Protein AF-A0A7W4F0K3-F1 (afdb_monomer)

Foldseek 3Di:
DDPVLVVLLLLQLLQLLLLLLLQQFALDPLLCPDQDDLVRGDPFGWAWQFCQSVLSVVQLLVQQLCQVVVAQEAEFEQQQLSVSSVVSSCLLLCVCCVVPVQCHLFPSVSNLSNNQRCDVVRHDSGDDLVFFRYPDRNPPGQCQLVVQLVLQAQALRYEYEGEHELQSCPDPNNVVSLLSLQQHQNQRTGHYAYEYALQQDDQAGGGPSVPDDPVRVCVVSVVSLAREDEQAPPDPPDDSSVSSNVLSVVLVVLSVCQNVDPQQASRHHYYYYYYDWGSPLADQDDPNDGQTNHSCSTIDVQRCLSPDPVSVVSSSVSSCVSVCVVAQDNVPRGDCSSVSRHHPDSCSRNSNNCSSVDPPVHDDDQDFDDLVVLDDDCVDPPPDPDDVLLSVLVRVLVSLVSCVVVSRDDDDDPPCCVVSNSCSNLVRAARRGRHDDDPPHPRYDVD

Secondary structure (DSSP, 8-state):
--HHHHHHHHHHHHHHHHHHHHHHHBSS-TT-SS---GGGB-SS-----TTHHHHHHHHHHHHHHHHHHT--EEEEESSGGGHHHHHHHHHHTTHHHHH-GGG-SSHHHHHHHHHHBTSTTSB-SS--TTSTT-S---SS-S-HHHHHHHHHTT-TT-EEEEEEETTGGGSHHHHHHGGGGGS--TTTS-EEEEEEEE-SB-SSSB-SGGGS-HHHHHHHHHHTTEEEEEEETTSTT--HHHHHHHHHHHHHHHHHHHHH-S--SS--EEEEEEE--TTTTS-SEETTEE-TTSGGGSS-S-TTTTT-HHHHHHHHHHHHHT-GGGTEETTTEE-THHHHHS-SSGGGSGGG-GGGT-STTT--------GGGG----SSTT-----HHHHHHHHHHHHHHHTTTTT------SS-TTTTT-GGGGGT--EE--S---TT--SEE--

Solvent-accessible surface area (backbone atoms only — not comparable to full-atom values): 23805 Å² total; per-residue (Å²): 118,58,77,66,59,55,49,25,52,52,51,44,43,30,49,29,48,44,44,24,52,32,21,35,42,28,55,39,70,85,73,58,87,56,85,80,49,51,81,26,32,35,95,65,70,49,47,34,44,14,53,17,44,60,50,36,52,51,52,50,52,49,34,31,50,26,38,77,67,75,37,51,37,36,55,40,53,17,55,10,46,24,22,46,22,54,50,26,44,33,32,75,65,42,42,42,24,74,80,37,71,72,35,34,74,43,67,63,14,51,48,46,54,18,40,28,35,55,31,94,96,44,43,66,50,41,40,40,86,86,43,76,25,33,84,56,36,22,74,78,60,27,50,40,57,48,53,35,50,61,64,18,55,71,29,54,75,39,32,28,41,25,39,37,30,37,49,32,54,72,30,69,57,28,58,58,33,56,53,50,67,45,51,51,42,67,74,58,14,15,40,63,38,46,30,38,41,35,32,35,44,32,74,85,40,71,20,72,63,48,69,50,51,72,66,56,52,48,50,52,41,39,71,57,44,31,42,63,42,80,32,60,58,75,46,86,99,59,60,47,68,52,46,46,51,51,50,52,53,47,40,54,51,51,51,52,49,59,51,69,44,89,73,71,64,60,67,57,48,48,31,38,40,41,31,42,47,15,16,46,94,51,62,57,59,58,98,88,40,66,19,40,58,30,24,63,14,34,40,64,76,54,77,49,32,54,80,36,72,67,43,33,51,50,51,44,56,51,54,54,73,45,44,54,73,83,46,46,41,92,90,72,29,60,52,70,35,53,63,73,33,38,34,88,51,63,70,50,28,44,42,43,27,58,85,34,69,51,55,81,90,70,51,71,86,81,53,73,72,70,66,74,82,51,59,76,92,65,92,58,83,91,74,68,95,77,52,71,42,46,38,48,10,53,50,50,19,48,33,43,57,66,27,59,90,73,58,77,77,86,86,86,67,92,85,38,46,63,83,58,38,35,51,53,29,53,81,54,46,59,45,54,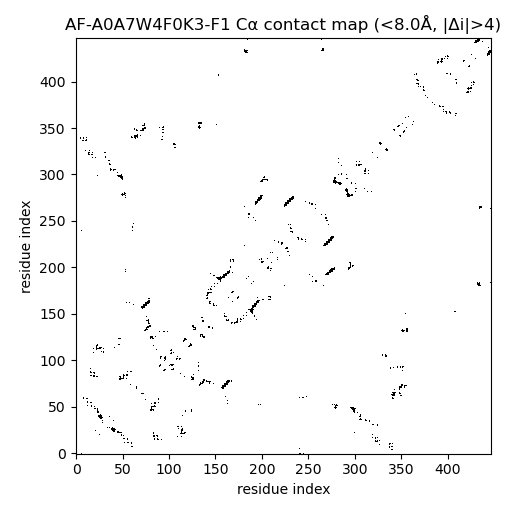36,27,52,94,77,58,96,85,64,72,63,64,31,63,114

Sequence (447 aa):
MNAHEKHSIKQYLRAADYLTVGQIFLGENHLLKKELTFSDIKSRILGHWGSGPGINFAYAHLSYSAKKHDKDMMFVLGPGHGFPALQANLFLEGTLANFDPSMETNLDGIRKLCREFSWPYGFPSHSNPETPGVILEGGELGYALSTSYGAAMDNPDLTVACLIGDGEAETGPTAGAWHLNKLLNPRKDGVVLPILHLNGYKISAPTVFGRMSNYELMTLFSGYGYEPRIVDATKDGVDPHDEMANALEWAHNLVAEIRASTNTEAPRMPMIIMRTLKGWTGPKFVEGNKIEGNCLAHQTVLSEAKSDPEQLKILNQWLKSYKFDELFNEATGFGDFVKDILPEQLEKRLGMSPHARGGATVYRPLVLPDVEQFAEDAEIPGTIGSSSMRRAGAYLTEVFRLNAESKNFRFMSPDETYSNKLDEIFRATSRSWQWPIMEWDKDLSRD

Mean predicted aligned error: 3.78 Å

Structure (mmCIF, N/CA/C/O backbone):
data_AF-A0A7W4F0K3-F1
#
_entry.id   AF-A0A7W4F0K3-F1
#
loop_
_atom_site.group_PDB
_atom_site.id
_atom_site.type_symbol
_atom_site.label_atom_id
_atom_site.label_alt_id
_atom_site.label_comp_id
_atom_site.label_asym_id
_atom_site.label_entity_id
_atom_site.label_seq_id
_atom_site.pdbx_PDB_ins_code
_atom_site.Cartn_x
_atom_site.Cartn_y
_atom_site.Cartn_z
_atom_site.occupancy
_atom_site.B_iso_or_equiv
_atom_site.auth_seq_id
_atom_site.auth_comp_id
_atom_site.auth_asym_id
_atom_site.auth_atom_id
_atom_site.pdbx_PDB_model_num
ATOM 1 N N . MET A 1 1 ? -14.264 16.594 0.107 1.00 89.81 1 MET A N 1
ATOM 2 C CA . MET A 1 1 ? -15.444 15.715 0.280 1.00 89.81 1 MET A CA 1
ATOM 3 C C . MET A 1 1 ? -16.616 16.564 0.747 1.00 89.81 1 MET A C 1
ATOM 5 O O . MET A 1 1 ? -16.396 17.542 1.460 1.00 89.81 1 MET A O 1
ATOM 9 N N . ASN A 1 2 ? -17.844 16.245 0.349 1.00 92.56 2 ASN A N 1
ATOM 10 C CA . ASN A 1 2 ? -19.041 16.891 0.891 1.00 92.56 2 ASN A CA 1
ATOM 11 C C . ASN A 1 2 ? -19.333 16.395 2.329 1.00 92.56 2 ASN A C 1
ATOM 13 O O . ASN A 1 2 ? -18.668 15.498 2.848 1.00 92.56 2 ASN A O 1
ATOM 17 N N . ALA A 1 3 ? -20.305 17.008 3.012 1.00 94.81 3 ALA A N 1
ATOM 18 C CA . ALA A 1 3 ? -20.603 16.685 4.411 1.00 94.81 3 ALA A CA 1
ATOM 19 C C . ALA A 1 3 ? -21.075 15.233 4.621 1.00 94.81 3 ALA A C 1
ATOM 21 O O . ALA A 1 3 ? -20.736 14.630 5.638 1.00 94.81 3 ALA A O 1
ATOM 22 N N . HIS A 1 4 ? -21.820 14.678 3.663 1.00 96.69 4 HIS A N 1
ATOM 23 C CA . HIS A 1 4 ? -22.310 13.304 3.712 1.00 96.69 4 HIS A CA 1
ATOM 24 C C . HIS A 1 4 ? -21.164 12.303 3.527 1.00 96.69 4 HIS A C 1
ATOM 26 O O . HIS A 1 4 ? -20.965 11.459 4.391 1.00 96.69 4 HIS A O 1
ATOM 32 N N . GLU A 1 5 ? -20.319 12.481 2.510 1.00 96.00 5 GLU A N 1
ATOM 33 C CA . GLU A 1 5 ? -19.123 11.651 2.286 1.00 96.00 5 GLU A CA 1
ATOM 34 C C . GLU A 1 5 ? -18.198 11.644 3.513 1.00 96.00 5 GLU A C 1
ATOM 36 O O . GLU A 1 5 ? -17.675 10.602 3.911 1.00 96.00 5 GLU A O 1
ATOM 41 N N . LYS A 1 6 ? -18.019 12.804 4.162 1.00 96.12 6 LYS A N 1
ATOM 42 C CA . LYS A 1 6 ? -17.239 12.908 5.405 1.00 96.12 6 LYS A CA 1
ATOM 43 C C . LYS A 1 6 ? -17.883 12.187 6.581 1.00 96.12 6 LYS A C 1
ATOM 45 O O . LYS A 1 6 ? -17.176 11.728 7.476 1.00 96.12 6 LYS A O 1
ATOM 50 N N . HIS A 1 7 ? -19.206 12.120 6.626 1.00 97.62 7 HIS A N 1
ATOM 51 C CA . HIS A 1 7 ? -19.902 11.330 7.630 1.00 97.62 7 HIS A CA 1
ATOM 52 C C . HIS A 1 7 ? -19.703 9.833 7.367 1.00 97.62 7 HIS A C 1
ATOM 54 O O . HIS A 1 7 ? -19.264 9.112 8.265 1.00 97.62 7 HIS A O 1
ATOM 60 N N . SER A 1 8 ? -19.902 9.401 6.122 1.00 98.44 8 SER A N 1
ATOM 61 C CA . SER A 1 8 ? -19.768 8.005 5.708 1.00 98.44 8 SER A CA 1
ATOM 62 C C . SER A 1 8 ? -18.349 7.470 5.897 1.00 98.44 8 SER A C 1
ATOM 64 O O . SER A 1 8 ? -18.175 6.380 6.436 1.00 98.44 8 SER A O 1
ATOM 66 N N . ILE A 1 9 ? -17.309 8.251 5.580 1.00 98.44 9 ILE A N 1
ATOM 67 C CA . ILE A 1 9 ? -15.925 7.798 5.800 1.00 98.44 9 ILE A CA 1
ATOM 68 C C . ILE A 1 9 ? -15.593 7.646 7.288 1.00 98.44 9 ILE A C 1
ATOM 70 O O . ILE A 1 9 ? -14.865 6.733 7.668 1.00 98.44 9 ILE A O 1
ATOM 74 N N . LYS A 1 10 ? -16.165 8.489 8.159 1.00 98.25 10 LYS A N 1
ATOM 75 C CA . LYS A 1 10 ? -16.009 8.355 9.617 1.00 98.25 10 LYS A CA 1
ATOM 76 C C . LYS A 1 10 ? -16.704 7.098 10.136 1.00 98.25 10 LYS A C 1
ATOM 78 O O . LYS A 1 10 ? -16.166 6.439 11.022 1.00 98.25 10 LYS A O 1
ATOM 83 N N . GLN A 1 11 ? -17.874 6.756 9.596 1.00 98.75 11 GLN A N 1
ATOM 84 C CA . GLN A 1 11 ? -18.566 5.503 9.917 1.00 98.75 11 GLN A CA 1
ATOM 85 C C . GLN A 1 11 ? -17.772 4.285 9.432 1.00 98.75 11 GLN A C 1
ATOM 87 O O . GLN A 1 11 ? -17.555 3.361 10.214 1.00 98.75 11 GLN A O 1
ATOM 92 N N . TYR A 1 12 ? -17.264 4.328 8.197 1.00 98.81 12 TYR A N 1
ATOM 93 C CA . TYR A 1 12 ? -16.424 3.275 7.629 1.00 98.81 12 TYR A CA 1
ATOM 94 C C . TYR A 1 12 ? -15.186 3.014 8.492 1.00 98.81 12 TYR A C 1
ATOM 96 O O . TYR A 1 12 ? -14.924 1.876 8.870 1.00 98.81 12 TYR A O 1
ATOM 104 N N . LEU A 1 13 ? -14.462 4.071 8.872 1.00 98.81 13 LEU A N 1
ATOM 105 C CA . LEU A 1 13 ? -13.259 3.943 9.696 1.00 98.81 13 LEU A CA 1
ATOM 106 C C . LEU A 1 13 ? -13.562 3.385 11.083 1.00 98.81 13 LEU A C 1
ATOM 108 O O . LEU A 1 13 ? -12.873 2.474 11.522 1.00 98.81 13 LEU A O 1
ATOM 112 N N . ARG A 1 14 ? -14.637 3.84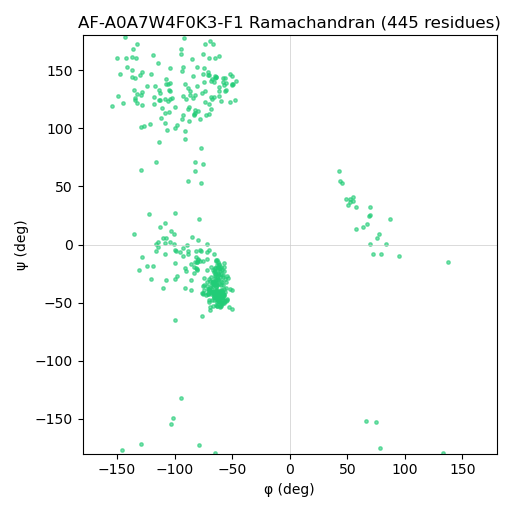1 11.739 1.00 98.75 14 ARG A N 1
ATOM 113 C CA . ARG A 1 14 ? -15.075 3.264 13.021 1.00 98.75 14 ARG A CA 1
ATOM 114 C C . ARG A 1 14 ? -15.412 1.776 12.894 1.00 98.75 14 ARG A C 1
ATOM 116 O O . ARG A 1 14 ? -15.093 1.017 13.803 1.00 98.75 14 ARG A O 1
ATOM 123 N N . ALA A 1 15 ? -16.040 1.358 11.793 1.00 98.88 15 ALA A N 1
ATOM 124 C CA . ALA A 1 15 ? -16.354 -0.048 11.552 1.00 98.88 15 ALA A CA 1
ATOM 125 C C . ALA A 1 15 ? -15.075 -0.871 11.337 1.00 98.88 15 ALA A C 1
ATOM 127 O O . ALA A 1 15 ? -14.897 -1.899 11.988 1.00 98.88 15 ALA A O 1
ATOM 128 N N . ALA A 1 16 ? -14.162 -0.396 10.486 1.00 98.88 16 ALA A N 1
ATOM 129 C CA . ALA A 1 16 ? -12.889 -1.061 10.216 1.00 98.88 16 ALA A CA 1
ATOM 130 C C . ALA A 1 16 ? -12.007 -1.148 11.475 1.00 98.88 16 ALA A C 1
ATOM 132 O O . ALA A 1 16 ? -11.476 -2.217 11.784 1.00 98.88 16 ALA A O 1
ATOM 133 N N . ASP A 1 17 ? -11.902 -0.064 12.247 1.00 98.81 17 ASP A N 1
ATOM 134 C CA . ASP A 1 17 ? -11.153 -0.027 13.505 1.00 98.81 17 ASP A CA 1
ATOM 135 C C . ASP A 1 17 ? -11.768 -0.971 14.542 1.00 98.81 17 ASP A C 1
ATOM 137 O O . ASP A 1 17 ? -11.050 -1.778 15.133 1.00 98.81 17 ASP A O 1
ATOM 141 N N . TYR A 1 18 ? -13.096 -0.964 14.708 1.00 98.81 18 TYR A N 1
ATOM 142 C CA . TYR A 1 18 ? -13.780 -1.901 15.600 1.00 98.81 18 TYR A CA 1
ATOM 143 C C . TYR A 1 18 ? -13.498 -3.359 15.216 1.00 98.81 18 TYR A C 1
ATOM 145 O O . TYR A 1 18 ? -13.124 -4.154 16.076 1.00 98.81 18 TYR A O 1
ATOM 153 N N . LEU A 1 19 ? -13.624 -3.718 13.933 1.00 98.81 19 LEU A N 1
ATOM 154 C CA . LEU A 1 19 ? -13.346 -5.076 13.450 1.00 98.81 19 LEU A CA 1
ATOM 155 C C . LEU A 1 19 ? -11.864 -5.448 13.595 1.00 98.81 19 LEU A C 1
ATOM 157 O O . LEU A 1 19 ? -11.546 -6.606 13.862 1.00 98.81 19 LEU A O 1
ATOM 161 N N . THR A 1 20 ? -10.952 -4.482 13.467 1.00 98.69 20 THR A N 1
ATOM 162 C CA . THR A 1 20 ? -9.514 -4.678 13.718 1.00 98.69 20 THR A CA 1
ATOM 163 C C . THR A 1 20 ? -9.270 -5.059 15.180 1.00 98.69 20 THR A C 1
ATOM 165 O O . THR A 1 20 ? -8.573 -6.032 15.464 1.00 98.69 20 THR A O 1
ATOM 168 N N . VAL A 1 21 ? -9.877 -4.332 16.125 1.00 98.38 21 VAL A N 1
ATOM 169 C CA . VAL A 1 21 ? -9.783 -4.638 17.565 1.00 98.38 21 VAL A CA 1
ATOM 170 C C . VAL A 1 21 ? -10.491 -5.956 17.889 1.00 98.38 21 VAL A C 1
ATOM 172 O O . VAL A 1 21 ? -9.958 -6.776 18.637 1.00 98.38 21 VAL A O 1
ATOM 175 N N . GLY A 1 22 ? -11.656 -6.198 17.286 1.00 98.19 22 GLY A N 1
ATOM 176 C CA . GLY A 1 22 ? -12.431 -7.427 17.435 1.00 98.19 22 GLY A CA 1
ATOM 177 C C . GLY A 1 22 ? -11.616 -8.674 17.100 1.00 98.19 22 GLY A C 1
ATOM 178 O O . GLY A 1 22 ? -11.562 -9.602 17.904 1.00 98.19 22 GLY A O 1
ATOM 179 N N . GLN A 1 23 ? -10.890 -8.648 15.981 1.00 98.31 23 GLN A N 1
ATOM 180 C CA . GLN A 1 23 ? -9.956 -9.705 15.584 1.00 98.31 23 GLN A CA 1
ATOM 181 C C . GLN A 1 23 ? -8.852 -9.965 16.608 1.00 98.31 23 GLN A C 1
ATOM 183 O O . GLN A 1 23 ? -8.492 -11.117 16.842 1.00 98.31 23 GLN A O 1
ATOM 188 N N . ILE A 1 24 ? -8.308 -8.930 17.243 1.00 97.88 24 ILE A N 1
ATOM 189 C CA . ILE A 1 24 ? -7.200 -9.091 18.194 1.00 97.88 24 ILE A CA 1
ATOM 190 C C . ILE A 1 24 ? -7.693 -9.674 19.528 1.00 97.88 24 ILE A C 1
ATOM 192 O O . ILE A 1 24 ? -7.032 -10.539 20.107 1.00 97.88 24 ILE A O 1
ATOM 196 N N . PHE A 1 25 ? -8.848 -9.216 20.023 1.00 98.12 25 PHE A N 1
ATOM 197 C CA . PHE A 1 25 ? -9.264 -9.466 21.407 1.00 98.12 25 PHE A CA 1
ATOM 198 C C . PHE A 1 25 ? -10.448 -10.424 21.572 1.00 98.12 25 PHE A C 1
ATOM 200 O O . PHE A 1 25 ? -10.466 -11.182 22.544 1.00 98.12 25 PHE A O 1
ATOM 207 N N . LEU A 1 26 ? -11.448 -10.391 20.689 1.00 98.00 26 LEU A N 1
ATOM 208 C CA . LEU A 1 26 ? -12.749 -11.015 20.946 1.00 98.00 26 LEU A CA 1
ATOM 209 C C . LEU A 1 26 ? -12.786 -12.470 20.468 1.00 98.00 26 LEU A C 1
ATOM 211 O O . LEU A 1 26 ? -12.504 -12.771 19.311 1.00 98.00 26 LEU A O 1
ATOM 215 N N . GLY A 1 27 ? -13.130 -13.377 21.380 1.00 96.62 27 GLY A N 1
ATOM 216 C CA . GLY A 1 27 ? -13.499 -14.757 21.062 1.00 96.62 27 GLY A CA 1
ATOM 217 C C . GLY A 1 27 ? -15.015 -14.962 20.999 1.00 96.62 27 GLY A C 1
ATOM 218 O O . GLY A 1 27 ? -15.474 -15.844 20.282 1.00 96.62 27 GLY A O 1
ATOM 219 N N . GLU A 1 28 ? -15.776 -14.148 21.738 1.00 96.31 28 GLU A N 1
ATOM 220 C CA . GLU A 1 28 ? -17.243 -14.120 21.761 1.00 96.31 28 GLU A CA 1
ATOM 221 C C . GLU A 1 28 ? -17.745 -12.665 21.895 1.00 96.31 28 GLU A C 1
ATOM 223 O O . GLU A 1 28 ? -16.956 -11.725 21.985 1.00 96.31 28 GLU A O 1
ATOM 228 N N . ASN A 1 29 ? -19.071 -12.458 21.908 1.00 96.88 29 ASN A N 1
ATOM 229 C CA . ASN A 1 29 ? -19.710 -11.136 22.071 1.00 96.88 29 ASN A CA 1
ATOM 230 C C . ASN A 1 29 ? -19.238 -10.081 21.041 1.00 96.88 29 ASN A C 1
ATOM 232 O O . ASN A 1 29 ? -19.056 -8.907 21.355 1.00 96.88 29 ASN A O 1
ATOM 236 N N . HIS A 1 30 ? -19.085 -10.497 19.781 1.00 97.31 30 HIS A N 1
ATOM 237 C CA . HIS A 1 30 ? -18.509 -9.687 18.698 1.00 97.31 30 HIS A CA 1
ATOM 238 C C . HIS A 1 30 ? -19.262 -8.389 18.359 1.00 97.31 30 HIS A C 1
ATOM 240 O O . HIS A 1 30 ? -18.691 -7.509 17.725 1.00 97.31 30 HIS A O 1
ATOM 246 N N . LEU A 1 31 ? -20.521 -8.245 18.784 1.00 97.00 31 LEU A N 1
ATOM 247 C CA . LEU A 1 31 ? -21.322 -7.027 18.594 1.00 97.00 31 LEU A CA 1
ATOM 248 C C . LEU A 1 31 ? -21.396 -6.134 19.840 1.00 97.00 31 LEU A C 1
ATOM 250 O O . LEU A 1 31 ? -22.104 -5.133 19.819 1.00 97.00 31 LEU A O 1
ATOM 254 N N . LEU A 1 32 ? -20.737 -6.519 20.938 1.00 96.06 32 LEU A N 1
ATOM 255 C CA . LEU A 1 32 ? -20.746 -5.774 22.199 1.00 96.06 32 LEU A CA 1
ATOM 256 C C . LEU A 1 32 ? -22.164 -5.499 22.747 1.00 96.06 32 LEU A C 1
ATOM 258 O O . LEU A 1 32 ? -22.430 -4.452 23.330 1.00 96.06 32 LEU A O 1
ATOM 262 N N . LYS A 1 33 ? -23.096 -6.457 22.596 1.00 91.88 33 LYS A N 1
ATOM 263 C CA . LYS A 1 33 ? -24.493 -6.321 23.076 1.00 91.88 33 LYS A CA 1
ATOM 264 C C . LYS A 1 33 ? -24.601 -6.215 24.601 1.00 91.88 33 LYS A C 1
ATOM 266 O O . LYS A 1 33 ? -25.608 -5.749 25.127 1.00 91.88 33 LYS A O 1
ATOM 271 N N . LYS A 1 34 ? -23.584 -6.704 25.306 1.00 95.06 34 LYS A N 1
ATOM 272 C CA . LYS A 1 34 ? -23.407 -6.624 26.760 1.00 95.06 34 LYS A CA 1
ATOM 273 C C . LYS A 1 34 ? -21.973 -6.190 27.062 1.00 95.06 34 LYS A C 1
ATOM 275 O O . LYS A 1 34 ? -21.098 -6.367 26.212 1.00 95.06 34 LYS A O 1
ATOM 280 N N . GLU A 1 35 ? -21.737 -5.689 28.277 1.00 96.94 35 GLU A N 1
ATOM 281 C CA . GLU A 1 35 ? -20.378 -5.469 28.790 1.00 96.94 35 GLU A CA 1
ATOM 282 C C . GLU A 1 35 ? -19.522 -6.725 28.592 1.00 96.94 35 GLU A C 1
ATOM 284 O O . GLU A 1 35 ? -19.993 -7.845 28.823 1.00 96.94 35 GLU A O 1
ATOM 289 N N . LEU A 1 36 ? -18.271 -6.537 28.175 1.00 98.06 36 LEU A N 1
ATOM 290 C CA . LEU A 1 36 ? -17.347 -7.652 28.031 1.00 98.06 36 LEU A CA 1
ATOM 291 C C . LEU A 1 36 ? -17.052 -8.291 29.383 1.00 98.06 36 LEU A C 1
ATOM 293 O O . LEU A 1 36 ? -16.893 -7.620 30.404 1.00 98.06 36 LEU A O 1
ATOM 297 N N . THR A 1 37 ? -16.922 -9.606 29.345 1.00 98.19 37 THR A N 1
ATOM 298 C CA . THR A 1 37 ? -16.464 -10.454 30.441 1.00 98.19 37 THR A CA 1
ATOM 299 C C . THR A 1 37 ? -15.187 -11.180 30.020 1.00 98.19 37 THR A C 1
ATOM 301 O O . THR A 1 37 ? -14.901 -11.306 28.831 1.00 98.19 37 THR A O 1
ATOM 304 N N . PHE A 1 38 ? -14.423 -11.725 30.969 1.00 98.19 38 PHE A N 1
ATOM 305 C CA . PHE A 1 38 ? -13.193 -12.471 30.659 1.00 98.19 38 PHE A CA 1
ATOM 306 C C . PHE A 1 38 ? -13.405 -13.675 29.719 1.00 98.19 38 PHE A C 1
ATOM 308 O O . PHE A 1 38 ? -12.485 -14.070 28.996 1.00 98.19 38 PHE A O 1
ATOM 315 N N . SER A 1 39 ? -14.612 -14.257 29.702 1.00 97.38 39 SER A N 1
ATOM 316 C CA . SER A 1 39 ? -14.971 -15.338 28.777 1.00 97.38 39 SER A CA 1
ATOM 317 C C . SER A 1 39 ? -15.148 -14.872 27.334 1.00 97.38 39 SER A C 1
ATOM 319 O O . SER A 1 39 ? -15.024 -15.695 26.433 1.00 97.38 39 SER A O 1
ATOM 321 N N . ASP A 1 40 ? -15.405 -13.580 27.110 1.00 98.06 40 ASP A N 1
ATOM 322 C CA . ASP A 1 40 ? -15.547 -13.018 25.764 1.00 98.06 40 ASP A CA 1
ATOM 323 C C . ASP A 1 40 ? -14.180 -12.747 25.104 1.00 98.06 40 ASP A C 1
ATOM 325 O O . ASP A 1 40 ? -14.099 -12.565 23.891 1.00 98.06 40 ASP A O 1
ATOM 329 N N . ILE A 1 41 ? -13.091 -12.749 25.884 1.00 98.00 41 ILE A N 1
ATOM 330 C CA . ILE A 1 41 ? -11.727 -12.469 25.415 1.00 98.00 41 ILE A CA 1
ATOM 331 C C . ILE A 1 41 ? -11.024 -13.761 24.987 1.00 98.00 41 ILE A C 1
ATOM 333 O O . ILE A 1 41 ? -11.088 -14.785 25.681 1.00 98.00 41 ILE A O 1
ATOM 337 N N . LYS A 1 42 ? -10.289 -13.717 23.871 1.00 96.88 42 LYS A N 1
ATOM 338 C CA . LYS A 1 42 ? -9.463 -14.833 23.381 1.00 96.88 42 LYS A CA 1
ATOM 339 C C . LYS A 1 42 ? -8.523 -15.361 24.462 1.00 96.88 42 LYS A C 1
ATOM 341 O O . LYS A 1 42 ? -8.058 -14.624 25.322 1.00 96.88 42 LYS A O 1
ATOM 346 N N . SER A 1 43 ? -8.249 -16.667 24.439 1.00 93.31 43 SER A N 1
ATOM 347 C CA . SER A 1 43 ? -7.323 -17.309 25.388 1.00 93.31 43 SER A CA 1
ATOM 348 C C . SER A 1 43 ? -5.886 -16.818 25.247 1.00 93.31 43 SER A C 1
ATOM 350 O O . SER A 1 43 ? -5.162 -16.772 26.237 1.00 93.31 43 SER A O 1
ATOM 352 N N . ARG A 1 44 ? -5.498 -16.433 24.031 1.00 91.88 44 ARG A N 1
ATOM 353 C CA . ARG A 1 44 ? -4.220 -15.810 23.718 1.00 91.88 44 ARG A CA 1
ATOM 354 C C . ARG A 1 44 ? -4.489 -14.596 22.839 1.00 91.88 44 ARG A C 1
ATOM 356 O O . ARG A 1 44 ? -5.095 -14.734 21.781 1.00 91.88 44 ARG A O 1
ATOM 363 N N . ILE A 1 45 ? -4.054 -13.429 23.294 1.00 94.44 45 ILE A N 1
ATOM 364 C CA . ILE A 1 45 ? -4.189 -12.177 22.551 1.00 94.44 45 ILE A CA 1
ATOM 365 C C . ILE A 1 45 ? -2.955 -12.062 21.655 1.00 94.44 45 ILE A C 1
ATOM 367 O O . ILE A 1 45 ? -1.826 -12.034 22.143 1.00 94.44 45 ILE A O 1
ATOM 371 N N . LEU A 1 46 ? -3.168 -12.074 20.343 1.00 93.81 46 LEU A N 1
ATOM 372 C CA . LEU A 1 46 ? -2.121 -12.004 19.326 1.00 93.81 46 LEU A CA 1
ATOM 373 C C . LEU A 1 46 ? -2.536 -11.005 18.252 1.00 93.81 46 LEU A C 1
ATOM 375 O O . LEU A 1 46 ? -3.710 -10.925 17.902 1.00 93.81 46 LEU A O 1
ATOM 379 N N . GLY A 1 47 ? -1.567 -10.266 17.720 1.00 94.19 47 GLY A N 1
ATOM 380 C CA . GLY A 1 47 ? -1.782 -9.288 16.657 1.00 94.19 47 GLY A CA 1
ATOM 381 C C . GLY A 1 47 ? -1.098 -7.956 16.933 1.00 94.19 47 GLY A C 1
ATOM 382 O O . GLY A 1 47 ? -0.437 -7.770 17.956 1.00 94.19 47 GLY A O 1
ATOM 383 N N . HIS A 1 48 ? -1.267 -7.023 15.999 1.00 96.81 48 HIS A N 1
ATOM 384 C CA . HIS A 1 48 ? -0.665 -5.696 16.065 1.00 96.81 48 HIS A CA 1
ATOM 385 C C . HIS A 1 48 ? -1.731 -4.627 15.856 1.00 96.81 48 HIS A C 1
ATOM 387 O O . HIS A 1 48 ? -2.375 -4.578 14.809 1.00 96.81 48 HIS A O 1
ATOM 393 N N . TRP A 1 49 ? -1.899 -3.751 16.847 1.00 97.56 49 TRP A N 1
ATOM 394 C CA . TRP A 1 49 ? -2.814 -2.614 16.753 1.00 97.56 49 TRP A CA 1
ATOM 395 C C . TRP A 1 49 ? -2.159 -1.399 16.092 1.00 97.56 49 TRP A C 1
ATOM 397 O O . TRP A 1 49 ? -2.788 -0.703 15.302 1.00 97.56 49 TRP A O 1
ATOM 407 N N . GLY A 1 50 ? -0.887 -1.131 16.396 1.00 97.31 50 GLY A N 1
ATOM 408 C CA . GLY A 1 50 ? -0.308 0.205 16.233 1.00 97.31 50 GLY A CA 1
ATOM 409 C C . GLY A 1 50 ? -0.349 0.794 14.822 1.00 97.31 50 GLY A C 1
ATOM 410 O O . GLY A 1 50 ? -0.456 2.010 14.686 1.00 97.31 50 GLY A O 1
ATOM 411 N N . SER A 1 51 ? -0.268 -0.034 13.778 1.00 97.44 51 SER A N 1
ATOM 412 C CA . SER A 1 51 ? -0.370 0.426 12.383 1.00 97.44 51 SER A CA 1
ATOM 413 C C . SER A 1 51 ? -1.815 0.411 11.853 1.00 97.44 51 SER A C 1
ATOM 415 O O . SER A 1 51 ? -2.128 1.156 10.927 1.00 97.44 51 SER A O 1
ATOM 417 N N . GLY A 1 52 ? -2.713 -0.354 12.483 1.00 98.12 52 GLY A N 1
ATOM 418 C CA . GLY A 1 52 ? -4.064 -0.648 11.997 1.00 98.12 52 GLY A CA 1
ATOM 419 C C . GLY A 1 52 ? -4.906 0.578 11.626 1.00 98.12 52 GLY A C 1
ATOM 420 O O . GLY A 1 52 ? -5.322 0.675 10.476 1.00 98.12 52 GLY A O 1
ATOM 421 N N . PRO A 1 53 ? -5.077 1.569 12.515 1.00 98.31 53 PRO A N 1
ATOM 422 C CA . PRO A 1 53 ? -5.843 2.785 12.219 1.00 98.31 53 PRO A CA 1
ATOM 423 C C . PRO A 1 53 ? -5.337 3.564 11.006 1.00 98.31 53 PRO A C 1
ATOM 425 O O . PRO A 1 53 ? -6.116 4.089 10.217 1.00 98.31 53 PRO A O 1
ATOM 428 N N . GLY A 1 54 ? -4.013 3.636 10.832 1.00 98.62 54 GLY A N 1
ATOM 429 C CA . GLY A 1 54 ? -3.421 4.299 9.674 1.00 98.62 54 GLY A CA 1
ATOM 430 C C . GLY A 1 54 ? -3.619 3.505 8.384 1.00 98.6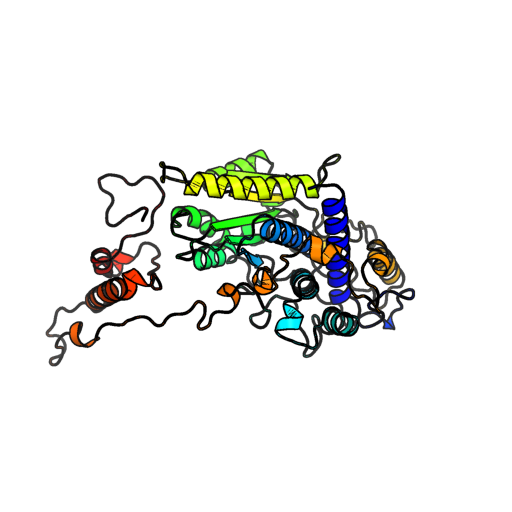2 54 GLY A C 1
ATOM 431 O O . GLY A 1 54 ? -3.863 4.106 7.341 1.00 98.62 54 GLY A O 1
ATOM 432 N N . ILE A 1 55 ? -3.581 2.170 8.461 1.00 98.81 55 ILE A N 1
ATOM 433 C CA . ILE A 1 55 ? -3.922 1.282 7.340 1.00 98.81 55 ILE A CA 1
ATOM 434 C C . ILE A 1 55 ? -5.390 1.481 6.950 1.00 98.81 55 ILE A C 1
ATOM 436 O O . ILE A 1 55 ? -5.668 1.738 5.783 1.00 98.81 55 ILE A O 1
ATOM 440 N N . ASN A 1 56 ? -6.310 1.445 7.918 1.00 98.88 56 ASN A N 1
ATOM 441 C CA . ASN A 1 56 ? -7.739 1.678 7.696 1.00 98.88 56 ASN A CA 1
ATOM 442 C C . ASN A 1 56 ? -7.991 3.056 7.071 1.00 98.88 56 ASN A C 1
ATOM 444 O O . ASN A 1 56 ? -8.741 3.167 6.102 1.00 98.88 56 ASN A O 1
ATOM 448 N N . PHE A 1 57 ? -7.316 4.094 7.575 1.00 98.88 57 PHE A N 1
ATOM 449 C CA . PHE A 1 57 ? -7.385 5.448 7.031 1.00 98.88 57 PHE A CA 1
ATOM 450 C C . PHE A 1 57 ? -6.933 5.517 5.570 1.00 98.88 57 PHE A C 1
ATOM 452 O O . PHE A 1 57 ? -7.666 6.047 4.733 1.00 98.88 57 PHE A O 1
ATOM 459 N N . ALA A 1 58 ? -5.766 4.957 5.246 1.00 98.88 58 ALA A N 1
ATOM 460 C CA . ALA A 1 58 ? -5.273 4.918 3.874 1.00 98.88 58 ALA A CA 1
ATOM 461 C C . ALA A 1 58 ? -6.229 4.134 2.961 1.00 98.88 58 ALA A C 1
ATOM 463 O O . ALA A 1 58 ? -6.633 4.649 1.922 1.00 98.88 58 ALA A O 1
ATOM 464 N N . TYR A 1 59 ? -6.639 2.930 3.367 1.00 98.88 59 TYR A N 1
ATOM 465 C CA . TYR A 1 59 ? -7.477 2.042 2.561 1.00 98.88 59 TYR A CA 1
ATOM 466 C C . TYR A 1 59 ? -8.846 2.655 2.244 1.00 98.88 59 TYR A C 1
ATOM 468 O O . TYR A 1 59 ? -9.278 2.636 1.090 1.00 98.88 59 TYR A O 1
ATOM 476 N N . ALA A 1 60 ? -9.512 3.256 3.236 1.00 98.81 60 ALA A N 1
ATOM 477 C CA . ALA A 1 60 ? -10.814 3.895 3.048 1.00 98.81 60 ALA A CA 1
ATOM 478 C C . ALA A 1 60 ? -10.739 5.067 2.054 1.00 98.81 60 ALA A C 1
ATOM 480 O O . ALA A 1 60 ? -11.558 5.172 1.143 1.00 98.81 60 ALA A O 1
ATOM 481 N N . HIS A 1 61 ? -9.730 5.933 2.196 1.00 98.88 61 HIS A N 1
ATOM 482 C CA . HIS A 1 61 ? -9.536 7.082 1.304 1.00 98.88 61 HIS A CA 1
ATOM 483 C C . HIS A 1 61 ? -9.108 6.675 -0.107 1.00 98.88 61 HIS A C 1
ATOM 485 O O . HIS A 1 61 ? -9.563 7.276 -1.081 1.00 98.88 61 HIS A O 1
ATOM 491 N N . LEU A 1 62 ? -8.277 5.640 -0.232 1.00 98.88 62 LEU A N 1
ATOM 492 C CA . LEU A 1 62 ? -7.901 5.065 -1.522 1.00 98.88 62 LEU A CA 1
ATOM 493 C C . LEU A 1 62 ? -9.102 4.424 -2.222 1.00 98.88 62 LEU A C 1
ATOM 495 O O . LEU A 1 62 ? -9.298 4.670 -3.406 1.00 98.88 62 LEU A O 1
ATOM 499 N N . SER A 1 63 ? -9.948 3.693 -1.492 1.00 98.75 63 SER A N 1
ATOM 500 C CA . SER A 1 63 ? -11.186 3.110 -2.032 1.00 98.75 63 SER A CA 1
ATOM 501 C C . SER A 1 63 ? -12.153 4.190 -2.515 1.00 98.75 63 SER A C 1
ATOM 503 O O . SER A 1 63 ? -12.670 4.107 -3.629 1.00 98.75 63 SER A O 1
ATOM 505 N N . TYR A 1 64 ? -12.322 5.254 -1.725 1.00 98.56 64 TYR A N 1
ATOM 506 C CA . TYR A 1 64 ? -13.121 6.414 -2.115 1.00 98.56 64 TYR A CA 1
ATOM 507 C C . TYR A 1 64 ? -12.560 7.108 -3.365 1.00 98.56 64 TYR A C 1
ATOM 509 O O . TYR A 1 64 ? -13.314 7.462 -4.271 1.00 98.56 64 TYR A O 1
ATOM 517 N N . SER A 1 65 ? -11.237 7.276 -3.455 1.00 98.50 65 SER A N 1
ATOM 518 C CA . SER A 1 65 ? -10.583 7.838 -4.642 1.00 98.50 65 SER A CA 1
ATOM 519 C C . SER A 1 65 ? -10.761 6.933 -5.869 1.00 98.50 65 SER A C 1
ATOM 521 O O . SER A 1 65 ? -11.149 7.420 -6.931 1.00 98.50 65 SER A O 1
ATOM 523 N N . ALA A 1 66 ? -10.572 5.619 -5.719 1.00 98.00 66 ALA A N 1
ATOM 524 C CA . ALA A 1 66 ? -10.789 4.639 -6.780 1.00 98.00 66 ALA A CA 1
ATOM 525 C C . ALA A 1 66 ? -12.233 4.684 -7.300 1.00 98.00 66 ALA A C 1
ATOM 527 O O . ALA A 1 66 ? -12.438 4.747 -8.510 1.00 98.00 66 ALA A O 1
ATOM 528 N N . LYS A 1 67 ? -13.222 4.768 -6.398 1.00 97.81 67 LYS A N 1
ATOM 529 C CA . LYS A 1 67 ? -14.635 4.965 -6.750 1.00 97.81 67 LYS A CA 1
ATOM 530 C C . LYS A 1 67 ? -14.850 6.268 -7.517 1.00 97.81 67 LYS A C 1
ATOM 532 O O . LYS A 1 67 ? -15.452 6.264 -8.585 1.00 97.81 67 LYS A O 1
ATOM 537 N N . LYS A 1 68 ? -14.374 7.391 -6.970 1.00 97.56 68 LYS A N 1
ATOM 538 C CA . LYS A 1 68 ? -14.608 8.732 -7.525 1.00 97.56 68 LYS A CA 1
ATOM 539 C C . LYS A 1 68 ? -14.072 8.880 -8.952 1.00 97.56 68 LYS A C 1
ATOM 541 O O . LYS A 1 68 ? -14.666 9.601 -9.749 1.00 97.56 68 LYS A O 1
ATOM 546 N N . HIS A 1 69 ? -12.954 8.226 -9.255 1.00 96.75 69 HIS A N 1
ATOM 547 C CA . HIS A 1 69 ? -12.269 8.347 -10.542 1.00 96.75 69 HIS A CA 1
ATOM 548 C C . HIS A 1 69 ? -12.410 7.113 -11.445 1.00 96.75 69 HIS A C 1
ATOM 550 O O . HIS A 1 69 ? -11.761 7.084 -12.491 1.00 96.75 69 HIS A O 1
ATOM 556 N N . ASP A 1 70 ? -13.207 6.114 -11.043 1.00 95.94 70 ASP A N 1
ATOM 557 C CA . ASP A 1 70 ? -13.333 4.807 -11.709 1.00 95.94 70 ASP A CA 1
ATOM 558 C C . ASP A 1 70 ? -11.961 4.205 -12.081 1.00 95.94 70 ASP A C 1
ATOM 560 O O . ASP A 1 70 ? -11.656 3.907 -13.240 1.00 95.94 70 ASP A O 1
ATOM 564 N N . LYS A 1 71 ? -11.065 4.123 -11.087 1.00 93.56 71 LYS A N 1
ATOM 565 C CA . LYS A 1 71 ? -9.671 3.693 -11.277 1.00 93.56 71 LYS A CA 1
ATOM 566 C C . LYS A 1 71 ? -9.421 2.284 -10.774 1.00 93.56 71 LYS A C 1
ATOM 568 O O . LYS A 1 71 ? -9.715 1.973 -9.624 1.00 93.56 71 LYS A O 1
ATOM 573 N N . ASP A 1 72 ? -8.756 1.492 -11.612 1.00 93.75 72 ASP A N 1
ATOM 574 C CA . ASP A 1 72 ? -8.191 0.210 -11.210 1.00 93.75 72 ASP A CA 1
ATOM 575 C C . ASP A 1 72 ? -7.001 0.456 -10.281 1.00 93.75 72 ASP A C 1
ATOM 577 O O . ASP A 1 72 ? -5.965 1.013 -10.668 1.00 93.75 72 ASP A O 1
ATOM 581 N N . MET A 1 73 ? -7.180 0.071 -9.020 1.00 97.62 73 MET A N 1
ATOM 582 C CA . MET A 1 73 ? -6.202 0.296 -7.970 1.00 97.62 73 MET A CA 1
ATOM 583 C C . MET A 1 73 ? -5.889 -1.001 -7.235 1.00 97.62 73 MET A C 1
ATOM 585 O O . MET A 1 73 ? -6.784 -1.721 -6.805 1.00 97.62 73 MET A O 1
ATOM 589 N N . MET A 1 74 ? -4.600 -1.277 -7.067 1.00 97.19 74 MET A N 1
ATOM 590 C CA . MET A 1 74 ? -4.089 -2.336 -6.205 1.00 97.19 74 MET A CA 1
ATOM 591 C C . MET A 1 74 ? -3.445 -1.714 -4.966 1.00 97.19 74 MET A C 1
ATOM 593 O O . MET A 1 74 ? -2.775 -0.684 -5.061 1.00 97.19 74 MET A O 1
ATOM 597 N N . PHE A 1 75 ? -3.622 -2.351 -3.812 1.00 98.38 75 PHE A N 1
ATOM 598 C CA . PHE A 1 75 ? -3.023 -1.922 -2.553 1.00 98.38 75 PHE A CA 1
ATOM 599 C C . PHE A 1 75 ? -1.905 -2.877 -2.134 1.00 98.38 75 PHE A C 1
ATOM 601 O O . PHE A 1 75 ? -2.131 -4.077 -2.000 1.00 98.38 75 PHE A O 1
ATOM 608 N N . VAL A 1 76 ? -0.706 -2.345 -1.901 1.00 98.62 76 VAL A N 1
ATOM 609 C CA . VAL A 1 76 ? 0.434 -3.103 -1.369 1.00 98.62 76 VAL A CA 1
ATOM 610 C C . VAL A 1 76 ? 0.715 -2.625 0.048 1.00 98.62 76 VAL A C 1
ATOM 612 O O . VAL A 1 76 ? 1.046 -1.458 0.276 1.00 98.62 76 VAL A O 1
ATOM 615 N N . LEU A 1 77 ? 0.579 -3.544 1.004 1.00 98.31 77 LEU A N 1
ATOM 616 C CA . LEU A 1 77 ? 0.798 -3.284 2.419 1.00 98.31 77 LEU A CA 1
ATOM 617 C C . LEU A 1 77 ? 2.238 -3.637 2.812 1.00 98.31 77 LEU A C 1
ATOM 619 O O . LEU A 1 77 ? 2.584 -4.809 2.922 1.00 98.31 77 LEU A O 1
ATOM 623 N N . GLY A 1 78 ? 3.063 -2.625 3.072 1.00 97.94 78 GLY A N 1
ATOM 624 C CA . GLY A 1 78 ? 4.404 -2.803 3.627 1.00 97.94 78 GLY A CA 1
ATOM 625 C C . GLY A 1 78 ? 4.418 -3.286 5.080 1.00 97.94 78 GLY A C 1
ATOM 626 O O . GLY A 1 78 ? 5.000 -4.337 5.350 1.00 97.94 78 GLY A O 1
ATOM 627 N N . PRO A 1 79 ? 3.733 -2.616 6.036 1.00 96.31 79 PRO A N 1
ATOM 628 C CA . PRO A 1 79 ? 3.605 -3.109 7.407 1.00 96.31 79 PRO A CA 1
ATOM 629 C C . PRO A 1 79 ? 2.602 -4.277 7.490 1.00 96.31 79 PRO A C 1
ATOM 631 O O . PRO A 1 79 ? 1.526 -4.151 8.076 1.00 96.31 79 PRO A O 1
ATOM 634 N N . GLY A 1 80 ? 2.967 -5.431 6.925 1.00 95.12 80 GLY A N 1
ATOM 635 C CA . GLY A 1 80 ? 2.118 -6.624 6.796 1.00 95.12 80 GLY A CA 1
ATOM 636 C C . GLY A 1 80 ? 1.652 -7.230 8.123 1.00 95.12 80 GLY A C 1
ATOM 637 O O . GLY A 1 80 ? 0.619 -7.890 8.189 1.00 95.12 80 GLY A O 1
ATOM 638 N N . HIS A 1 81 ? 2.345 -6.921 9.222 1.00 95.19 81 HIS A N 1
ATOM 639 C CA . HIS A 1 81 ? 1.911 -7.234 10.588 1.00 95.19 81 HIS A CA 1
ATOM 640 C C . HIS A 1 81 ? 0.591 -6.543 10.986 1.00 95.19 81 HIS A C 1
ATOM 642 O O . HIS A 1 81 ? -0.075 -6.979 11.925 1.00 95.19 81 HIS A O 1
ATOM 648 N N . GLY A 1 82 ? 0.193 -5.483 10.272 1.00 96.56 82 GLY A N 1
ATOM 649 C CA . GLY A 1 82 ? -1.108 -4.815 10.376 1.00 96.56 82 GLY A CA 1
ATOM 650 C C . GLY A 1 82 ? -2.247 -5.547 9.658 1.00 96.56 82 GLY A C 1
ATOM 651 O O . GLY A 1 82 ? -3.269 -4.940 9.339 1.00 96.56 82 GLY A O 1
ATOM 652 N N . PHE A 1 83 ? -2.098 -6.850 9.424 1.00 96.81 83 PHE A N 1
ATOM 653 C CA . PHE A 1 83 ? -3.072 -7.691 8.742 1.00 96.81 83 PHE A CA 1
ATOM 654 C C . PHE A 1 83 ? -4.524 -7.607 9.239 1.00 96.81 83 PHE A C 1
ATOM 656 O O . PHE A 1 83 ? -5.398 -7.585 8.376 1.00 96.81 83 PHE A O 1
ATOM 663 N N . PRO A 1 84 ? -4.850 -7.508 10.548 1.00 97.69 84 PRO A N 1
ATOM 664 C CA . PRO A 1 84 ? -6.256 -7.441 10.954 1.00 97.69 84 PRO A CA 1
ATOM 665 C C . PRO A 1 84 ? -6.962 -6.187 10.414 1.00 97.69 84 PRO A C 1
ATOM 667 O O . PRO A 1 84 ? -8.155 -6.229 10.125 1.00 97.69 84 PRO A O 1
ATOM 670 N N . ALA A 1 85 ? -6.229 -5.089 10.198 1.00 98.44 85 ALA A N 1
ATOM 671 C CA . ALA A 1 85 ? -6.771 -3.896 9.551 1.00 98.44 85 ALA A CA 1
ATOM 672 C C . ALA A 1 85 ? -7.029 -4.128 8.057 1.00 98.44 85 ALA A C 1
ATOM 674 O O . ALA A 1 85 ? -8.094 -3.785 7.546 1.00 98.44 85 ALA A O 1
ATOM 675 N N . LEU A 1 86 ? -6.102 -4.787 7.355 1.00 98.44 86 LEU A N 1
ATOM 676 C CA . LEU A 1 86 ? -6.333 -5.180 5.965 1.00 98.44 86 LEU A CA 1
ATOM 677 C C . LEU A 1 86 ? -7.528 -6.138 5.846 1.00 98.44 86 LEU A C 1
ATOM 679 O O . LEU A 1 86 ? -8.416 -5.883 5.040 1.00 98.44 86 LEU A O 1
ATOM 683 N N . GLN A 1 87 ? -7.609 -7.179 6.680 1.00 97.88 87 GLN A N 1
ATOM 684 C CA . GLN A 1 87 ? -8.746 -8.106 6.686 1.00 97.88 87 GLN A CA 1
ATOM 685 C C . GLN A 1 87 ? -10.073 -7.406 6.971 1.00 97.88 87 GLN A C 1
ATOM 687 O O . GLN A 1 87 ? -11.063 -7.712 6.314 1.00 97.88 87 GLN A O 1
ATOM 692 N N . ALA A 1 88 ? -10.108 -6.454 7.910 1.00 98.69 88 ALA A N 1
ATOM 693 C CA . ALA A 1 88 ? -11.317 -5.684 8.192 1.00 98.69 88 ALA A CA 1
ATOM 694 C C . ALA A 1 88 ? -11.807 -4.931 6.946 1.00 98.69 88 ALA A C 1
ATOM 696 O O . ALA A 1 88 ? -13.005 -4.926 6.669 1.00 98.69 88 ALA A O 1
ATOM 697 N N . ASN A 1 89 ? -10.889 -4.351 6.168 1.00 98.75 89 ASN A N 1
ATOM 698 C CA . ASN A 1 89 ? -11.233 -3.715 4.900 1.00 98.75 89 ASN A CA 1
ATOM 699 C C . ASN A 1 89 ? -11.711 -4.737 3.869 1.00 98.75 89 ASN A C 1
ATOM 701 O O . ASN A 1 89 ? -12.821 -4.580 3.380 1.00 98.75 89 ASN A O 1
ATOM 705 N N . LEU A 1 90 ? -10.943 -5.805 3.615 1.00 98.50 90 LEU A N 1
ATOM 706 C CA . LEU A 1 90 ? -11.298 -6.878 2.670 1.00 98.50 90 LEU A CA 1
ATOM 707 C C . LEU A 1 90 ? -12.657 -7.524 2.990 1.00 98.50 90 LEU A C 1
ATOM 709 O O . LEU A 1 90 ? -13.376 -7.954 2.086 1.00 98.50 90 LEU A O 1
ATOM 713 N N . PHE A 1 91 ? -13.010 -7.594 4.276 1.00 98.62 91 PHE A N 1
ATOM 714 C CA . PHE A 1 91 ? -14.321 -8.020 4.746 1.00 98.62 91 PHE A CA 1
ATOM 715 C C . PHE A 1 91 ? -15.396 -6.992 4.392 1.00 98.62 91 PHE A C 1
ATOM 717 O O . PHE A 1 91 ? -16.341 -7.334 3.692 1.00 98.62 91 PHE A O 1
ATOM 724 N N . LEU A 1 92 ? -15.245 -5.730 4.816 1.00 98.56 92 LEU A N 1
ATOM 725 C CA . LEU A 1 92 ? -16.217 -4.661 4.539 1.00 98.56 92 LEU A CA 1
ATOM 726 C C . LEU A 1 92 ? -16.450 -4.453 3.039 1.00 98.56 92 LEU A C 1
ATOM 728 O O . LEU A 1 92 ? -17.572 -4.169 2.620 1.00 98.56 92 LEU A O 1
ATOM 732 N N . GLU A 1 93 ? -15.410 -4.634 2.230 1.00 97.50 93 GLU A N 1
ATOM 733 C CA . GLU A 1 93 ? -15.491 -4.535 0.781 1.00 97.50 93 GLU A CA 1
ATOM 734 C C . GLU A 1 93 ? -15.943 -5.820 0.082 1.00 97.50 93 GLU A C 1
ATOM 736 O O . GLU A 1 93 ? -15.965 -5.869 -1.144 1.00 97.50 93 GLU A O 1
ATOM 741 N N . GLY A 1 94 ? -16.350 -6.854 0.820 1.00 98.00 94 GLY A N 1
ATOM 742 C CA . GLY A 1 94 ? -16.926 -8.083 0.267 1.00 98.00 94 GLY A CA 1
ATOM 743 C C . GLY A 1 94 ? -15.944 -8.971 -0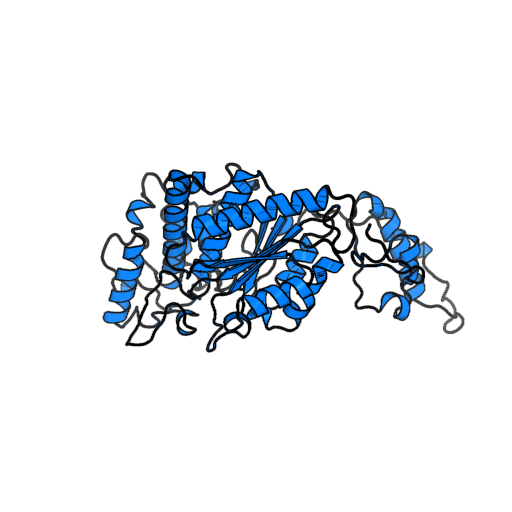.503 1.00 98.00 94 GLY A C 1
ATOM 744 O O . GLY A 1 94 ? -16.335 -10.036 -0.978 1.00 98.00 94 GLY A O 1
ATOM 745 N N . THR A 1 95 ? -14.673 -8.581 -0.598 1.00 97.88 95 THR A N 1
ATOM 746 C CA . THR A 1 95 ? -13.624 -9.369 -1.247 1.00 97.88 95 THR A CA 1
ATOM 747 C C . THR A 1 95 ? -13.474 -10.725 -0.569 1.00 97.88 95 THR A C 1
ATOM 749 O O . THR A 1 95 ? -13.415 -11.739 -1.258 1.00 97.88 95 THR A O 1
ATOM 752 N N . LEU A 1 96 ? -13.478 -10.786 0.769 1.00 97.50 96 LEU A N 1
ATOM 753 C CA . LEU A 1 96 ? -13.380 -12.077 1.464 1.00 97.50 96 LEU A CA 1
ATOM 754 C C . LEU A 1 96 ? -14.570 -12.988 1.137 1.00 97.50 96 LEU A C 1
ATOM 756 O O . LEU A 1 96 ? -14.353 -14.144 0.793 1.00 97.50 96 LEU A O 1
ATOM 760 N N . ALA A 1 97 ? -15.797 -12.457 1.148 1.00 97.56 97 ALA A N 1
ATOM 761 C CA . ALA A 1 97 ? -17.010 -13.210 0.819 1.00 97.56 97 ALA A CA 1
ATOM 762 C C . ALA A 1 97 ? -16.995 -13.787 -0.609 1.00 97.56 97 ALA A C 1
ATOM 764 O O . ALA A 1 97 ? -17.552 -14.854 -0.860 1.00 97.56 97 ALA A O 1
ATOM 765 N N . ASN A 1 98 ? -16.341 -13.095 -1.548 1.00 97.12 98 ASN A N 1
ATOM 766 C CA . ASN A 1 98 ? -16.207 -13.554 -2.928 1.00 97.12 98 ASN A CA 1
ATOM 767 C C . ASN A 1 98 ? -15.360 -14.834 -3.059 1.00 97.12 98 ASN A C 1
ATOM 769 O O . ASN A 1 98 ? -15.627 -15.648 -3.941 1.00 97.12 98 ASN A O 1
ATOM 773 N N . PHE A 1 99 ? -14.336 -15.008 -2.217 1.00 95.31 99 PHE A N 1
ATOM 774 C CA . PHE A 1 99 ? -13.450 -16.183 -2.256 1.00 95.31 99 PHE A CA 1
ATOM 775 C C . PHE A 1 99 ? -13.797 -17.239 -1.206 1.00 95.31 99 PHE A C 1
ATOM 777 O O . PHE A 1 99 ? -13.583 -18.425 -1.443 1.00 95.31 99 PHE A O 1
ATOM 784 N N . ASP A 1 100 ? -14.353 -16.821 -0.074 1.00 95.50 100 ASP A N 1
ATOM 785 C CA . ASP A 1 100 ? -14.853 -17.683 0.988 1.00 95.50 100 ASP A CA 1
ATOM 786 C C . ASP A 1 100 ? -16.290 -17.262 1.338 1.00 95.50 100 ASP A C 1
ATOM 788 O O . ASP A 1 100 ? -16.481 -16.304 2.091 1.00 95.50 100 ASP A O 1
ATOM 792 N N . PRO A 1 101 ? -17.319 -17.984 0.853 1.00 95.44 101 PRO A N 1
ATOM 793 C CA . PRO A 1 101 ? -18.717 -17.682 1.162 1.00 95.44 101 PRO A CA 1
ATOM 794 C C . PRO A 1 101 ? -19.049 -17.673 2.660 1.00 95.44 101 PRO A C 1
ATOM 796 O O . PRO A 1 101 ? -20.044 -17.084 3.065 1.00 95.44 101 PRO A O 1
ATOM 799 N N . SER A 1 102 ? -18.234 -18.296 3.520 1.00 95.06 102 SER A N 1
ATOM 800 C CA . SER A 1 102 ? -18.444 -18.216 4.974 1.00 95.06 102 SER A CA 1
ATOM 801 C C . SER A 1 102 ? -17.975 -16.891 5.596 1.00 95.06 102 SER A C 1
ATOM 803 O O . SER A 1 102 ? -18.216 -16.649 6.778 1.00 95.06 102 SER A O 1
ATOM 805 N N . MET A 1 103 ? -17.353 -16.016 4.802 1.00 96.69 103 MET A N 1
ATOM 806 C CA . MET A 1 103 ? -16.955 -14.651 5.160 1.00 96.69 103 MET A CA 1
ATOM 807 C C . MET A 1 103 ? -17.941 -13.598 4.630 1.00 96.69 103 MET A C 1
ATOM 809 O O . MET A 1 103 ? -17.554 -12.454 4.389 1.00 96.69 103 MET A O 1
ATOM 813 N N . GLU A 1 104 ? -19.214 -13.965 4.443 1.00 96.19 104 GLU A N 1
ATOM 814 C CA . GLU A 1 104 ? -20.293 -13.019 4.131 1.00 96.19 104 GLU A CA 1
ATOM 815 C C . GLU A 1 104 ? -20.308 -11.826 5.099 1.00 96.19 104 GLU A C 1
ATOM 817 O O . GLU A 1 104 ? -20.071 -11.970 6.296 1.00 96.19 104 GLU A O 1
ATOM 822 N N . THR A 1 105 ? -20.655 -10.635 4.607 1.00 96.56 105 THR A N 1
ATOM 823 C CA . THR A 1 105 ? -20.663 -9.384 5.388 1.00 96.56 105 THR A CA 1
ATOM 824 C C . THR A 1 105 ? -21.872 -9.271 6.326 1.00 96.56 105 THR A C 1
ATOM 826 O O . THR A 1 105 ? -22.628 -8.298 6.293 1.00 96.56 105 THR A O 1
ATOM 829 N N . ASN A 1 106 ? -22.076 -10.299 7.145 1.00 97.19 106 ASN A N 1
ATOM 830 C CA . ASN A 1 106 ? -23.157 -10.479 8.104 1.00 97.19 106 ASN A CA 1
ATOM 831 C C . ASN A 1 106 ? -22.578 -10.855 9.489 1.00 97.19 106 ASN A C 1
ATOM 833 O O . ASN A 1 106 ? -21.367 -10.814 9.713 1.00 97.19 106 ASN A O 1
ATOM 837 N N . LEU A 1 107 ? -23.438 -11.216 10.446 1.00 97.44 107 LEU A N 1
ATOM 838 C CA . LEU A 1 107 ? -22.997 -11.561 11.800 1.00 97.44 107 LEU A CA 1
ATOM 839 C C . LEU A 1 107 ? -22.103 -12.811 11.847 1.00 97.44 107 LEU A C 1
ATOM 841 O O . LEU A 1 107 ? -21.171 -12.857 12.649 1.00 97.44 107 LEU A O 1
ATOM 845 N N . ASP A 1 108 ? -22.369 -13.818 11.021 1.00 97.38 108 ASP A N 1
ATOM 846 C CA . ASP A 1 108 ? -21.577 -15.048 11.004 1.00 97.38 108 ASP A CA 1
ATOM 847 C C . ASP A 1 108 ? -20.181 -14.800 10.431 1.00 97.38 108 ASP A C 1
ATOM 849 O O . ASP A 1 108 ? -19.198 -15.247 11.027 1.00 97.38 108 ASP A O 1
ATOM 853 N N . GLY A 1 109 ? -20.066 -13.975 9.388 1.00 98.06 109 GLY A N 1
ATOM 854 C CA . GLY A 1 109 ? -18.765 -13.518 8.904 1.00 98.06 109 GLY A CA 1
ATOM 855 C C . GLY A 1 109 ? -18.017 -12.661 9.927 1.00 98.06 109 GLY A C 1
ATOM 856 O O . GLY A 1 109 ? -16.825 -12.871 10.123 1.00 98.06 109 GLY A O 1
ATOM 857 N N . ILE A 1 110 ? -18.697 -11.775 10.673 1.00 98.44 110 ILE A N 1
ATOM 858 C CA . ILE A 1 110 ? -18.070 -11.022 11.782 1.00 98.44 110 ILE A CA 1
ATOM 859 C C . ILE A 1 110 ? -17.554 -11.977 12.869 1.00 98.44 110 ILE A C 1
ATOM 861 O O . ILE A 1 110 ? -16.446 -11.794 13.376 1.00 98.44 110 ILE A O 1
ATOM 865 N N . ARG A 1 111 ? -18.339 -13.000 13.239 1.00 97.75 111 ARG A N 1
ATOM 866 C CA . ARG A 1 111 ? -17.925 -14.023 14.214 1.00 97.75 111 ARG A CA 1
ATOM 867 C C . ARG A 1 111 ? -16.686 -14.765 13.731 1.00 97.75 111 ARG A C 1
ATOM 869 O O . ARG A 1 111 ? -15.744 -14.912 14.507 1.00 97.75 111 ARG A O 1
ATOM 876 N N . LYS A 1 112 ? -16.685 -15.211 12.473 1.00 97.62 112 LYS A N 1
ATOM 877 C CA . LYS A 1 112 ? -15.567 -15.935 11.866 1.00 97.62 112 LYS A CA 1
ATOM 878 C C . LYS A 1 112 ? -14.316 -15.060 11.787 1.00 97.62 112 LYS A C 1
ATOM 880 O O . LYS A 1 112 ? -13.292 -15.439 12.350 1.00 97.62 112 LYS A O 1
ATOM 885 N N . LEU A 1 113 ? -14.430 -13.865 11.201 1.00 97.56 113 LEU A N 1
ATOM 886 C CA . LEU A 1 113 ? -13.357 -12.872 11.096 1.00 97.56 113 LEU A CA 1
ATOM 887 C C . LEU A 1 113 ? -12.695 -12.629 12.455 1.00 97.56 113 LEU A C 1
ATOM 889 O O . LEU A 1 113 ? -11.486 -12.802 12.604 1.00 97.56 113 LEU A O 1
ATOM 893 N N . CYS A 1 114 ? -13.495 -12.274 13.465 1.00 97.38 114 CYS A N 1
ATOM 894 C CA . CYS A 1 114 ? -12.972 -11.967 14.787 1.00 97.38 114 CYS A CA 1
ATOM 895 C C . CYS A 1 114 ? -12.344 -13.192 15.451 1.00 97.38 114 CYS A C 1
ATOM 897 O O . CYS A 1 114 ? -11.223 -13.104 15.946 1.00 97.38 114 CYS A O 1
ATOM 899 N N . ARG A 1 115 ? -13.025 -14.341 15.451 1.00 94.81 115 ARG A N 1
ATOM 900 C CA . ARG A 1 115 ? -12.582 -15.525 16.192 1.00 94.81 115 ARG A CA 1
ATOM 901 C C . ARG A 1 115 ? -11.346 -16.177 15.582 1.00 94.81 115 ARG A C 1
ATOM 903 O O . ARG A 1 115 ? -10.448 -16.549 16.334 1.00 94.81 115 ARG A O 1
ATOM 910 N N . GLU A 1 116 ? -11.286 -16.299 14.259 1.00 95.62 116 GLU A N 1
ATOM 911 C CA . GLU A 1 116 ? -10.258 -17.090 13.573 1.00 95.62 116 GLU A CA 1
ATOM 912 C C . GLU A 1 116 ? -8.927 -16.352 13.389 1.00 95.62 116 GLU A C 1
ATOM 914 O O . GLU A 1 116 ? -7.905 -16.996 13.164 1.00 95.62 116 GLU A O 1
ATOM 919 N N . PHE A 1 117 ? -8.882 -15.026 13.556 1.00 96.00 117 PHE A N 1
ATOM 920 C CA . PHE A 1 117 ? -7.622 -14.282 13.498 1.00 96.00 117 PHE A CA 1
ATOM 921 C C . PHE A 1 117 ? -6.608 -14.754 14.554 1.00 96.00 117 PHE A C 1
ATOM 923 O O . PHE A 1 117 ? -6.885 -14.726 15.757 1.00 96.00 117 PHE A O 1
ATOM 930 N N . SER A 1 118 ? -5.411 -15.154 14.114 1.00 94.31 118 SER A N 1
ATOM 931 C CA . SER A 1 118 ? -4.341 -15.712 14.955 1.00 94.31 118 SER A CA 1
ATOM 932 C C . SER A 1 118 ? -4.812 -16.852 15.873 1.00 94.31 118 SER A C 1
ATOM 934 O O . SER A 1 118 ? -4.331 -17.002 17.001 1.00 94.31 118 SER A O 1
ATOM 936 N N . TRP A 1 119 ? -5.771 -17.648 15.397 1.00 92.12 119 TRP A N 1
ATOM 937 C CA . TRP A 1 119 ? -6.337 -18.795 16.102 1.00 92.12 119 TRP A CA 1
ATOM 938 C C . TRP A 1 119 ? -5.793 -20.108 15.522 1.00 92.12 119 TRP A C 1
ATOM 940 O O . TRP A 1 119 ? -5.444 -20.146 14.341 1.00 92.12 119 TRP A O 1
ATOM 950 N N . PRO A 1 120 ? -5.706 -21.206 16.299 1.00 90.69 120 PRO A N 1
ATOM 951 C CA . PRO A 1 120 ? -5.342 -22.505 15.742 1.00 90.69 120 PRO A CA 1
ATOM 952 C C . PRO A 1 120 ? -6.218 -22.864 14.536 1.00 90.69 120 PRO A C 1
ATOM 954 O O . PRO A 1 120 ? -7.440 -22.918 14.665 1.00 90.69 120 PRO A O 1
ATOM 957 N N . TYR A 1 121 ? -5.571 -23.119 13.395 1.00 89.44 121 TYR A N 1
ATOM 958 C CA . TYR A 1 121 ? -6.208 -23.434 12.107 1.00 89.44 121 TYR A CA 1
ATOM 959 C C . TYR A 1 121 ? -7.082 -22.316 11.508 1.00 89.44 121 TYR A C 1
ATOM 961 O O . TYR A 1 121 ? -7.869 -22.590 10.608 1.00 89.44 121 TYR A O 1
ATOM 969 N N . GLY A 1 122 ? -6.954 -21.082 12.006 1.00 91.62 122 GLY A N 1
ATOM 970 C CA . GLY A 1 122 ? -7.583 -19.889 11.441 1.00 91.62 122 GLY A CA 1
ATOM 971 C C . GLY A 1 122 ? -6.594 -19.024 10.654 1.00 91.62 122 GLY A C 1
ATOM 972 O O . GLY A 1 122 ? -5.565 -19.505 10.177 1.00 91.62 122 GLY A O 1
ATOM 973 N N . PHE A 1 123 ? -6.884 -17.727 10.549 1.00 90.75 123 PHE A N 1
ATOM 974 C CA . PHE A 1 123 ? -6.047 -16.776 9.816 1.00 90.75 123 PHE A CA 1
ATOM 975 C C . PHE A 1 123 ? -4.711 -16.500 10.532 1.00 90.75 123 PHE A C 1
ATOM 977 O O . PHE A 1 123 ? -4.673 -16.431 11.766 1.00 90.75 123 PHE A O 1
ATOM 984 N N . PRO A 1 124 ? -3.612 -16.263 9.795 1.00 91.31 124 PRO A N 1
ATOM 985 C CA . PRO A 1 124 ? -2.336 -15.849 10.380 1.00 91.31 124 PRO A CA 1
ATOM 986 C C . PRO A 1 124 ? -2.382 -14.421 10.952 1.00 91.31 124 PRO A C 1
ATOM 988 O O . PRO A 1 124 ? -3.368 -13.699 10.826 1.00 91.31 124 PRO A O 1
ATOM 991 N N . SER A 1 125 ? -1.285 -14.002 11.591 1.00 86.44 125 SER A N 1
ATOM 992 C CA . SER A 1 125 ? -1.117 -12.642 12.126 1.00 86.44 125 SER A CA 1
ATOM 993 C C . SER A 1 125 ? -0.588 -11.624 11.108 1.00 86.44 125 SER A C 1
ATOM 995 O O . SER A 1 125 ? -0.700 -10.423 11.350 1.00 86.44 125 SER A O 1
ATOM 997 N N . HIS A 1 126 ? -0.014 -12.098 10.001 1.00 88.56 126 HIS A N 1
ATOM 998 C CA . HIS A 1 126 ? 0.475 -11.303 8.872 1.00 88.56 126 HIS A CA 1
ATOM 999 C C . HIS A 1 126 ? -0.364 -11.607 7.636 1.00 88.56 126 HIS A C 1
ATOM 1001 O O . HIS A 1 126 ? -0.938 -12.691 7.545 1.00 88.56 126 HIS A O 1
ATOM 1007 N N . SER A 1 127 ? -0.416 -10.677 6.681 1.00 88.19 127 SER A N 1
ATOM 1008 C CA . SER A 1 127 ? -0.940 -10.980 5.348 1.00 88.19 127 SER A CA 1
ATOM 1009 C C . SER A 1 127 ? -0.175 -12.159 4.759 1.00 88.19 127 SER A C 1
ATOM 1011 O O . SER A 1 127 ? 1.034 -12.231 4.911 1.00 88.19 127 SER A O 1
ATOM 1013 N N . ASN A 1 128 ? -0.851 -13.084 4.089 1.00 89.56 128 ASN A N 1
ATOM 1014 C CA . ASN A 1 128 ? -0.217 -14.256 3.495 1.00 89.56 128 ASN A CA 1
ATOM 1015 C C . ASN A 1 128 ? -0.714 -14.449 2.048 1.00 89.56 128 ASN A C 1
ATOM 1017 O O . ASN A 1 128 ? -1.641 -13.752 1.627 1.00 89.56 128 ASN A O 1
ATOM 1021 N N . PRO A 1 129 ? -0.136 -15.394 1.286 1.00 90.62 129 PRO A N 1
ATOM 1022 C CA . PRO A 1 129 ? -0.571 -15.673 -0.084 1.00 90.62 129 PRO A CA 1
ATOM 1023 C C . PRO A 1 129 ? -2.008 -16.204 -0.224 1.00 90.62 129 PRO A C 1
ATOM 1025 O O . PRO A 1 129 ? -2.524 -16.256 -1.335 1.00 90.62 129 PRO A O 1
ATOM 1028 N N . GLU A 1 130 ? -2.652 -16.630 0.867 1.00 90.50 130 GLU A N 1
ATOM 1029 C CA . GLU A 1 130 ? -4.051 -17.085 0.851 1.00 90.50 130 GLU A CA 1
ATOM 1030 C C . GLU A 1 130 ? -5.031 -15.905 0.898 1.00 90.50 130 GLU A C 1
ATOM 1032 O O . GLU A 1 130 ? -6.191 -16.045 0.511 1.00 90.50 130 GLU A O 1
ATOM 1037 N N . THR A 1 131 ? -4.573 -14.735 1.350 1.00 93.75 131 THR A N 1
ATOM 1038 C CA . THR A 1 131 ? -5.382 -13.522 1.416 1.00 93.75 131 THR A CA 1
ATOM 1039 C C . THR A 1 131 ? -5.596 -12.938 0.016 1.00 93.75 131 THR A C 1
ATOM 1041 O O . THR A 1 131 ? -4.631 -12.544 -0.644 1.00 93.75 131 THR A O 1
ATOM 1044 N N . PRO A 1 132 ? -6.852 -12.765 -0.429 1.00 94.00 132 PRO A N 1
ATOM 1045 C CA . PRO A 1 132 ? -7.140 -12.068 -1.676 1.00 94.00 132 PRO A CA 1
ATOM 1046 C C . PRO A 1 132 ? -6.581 -10.639 -1.686 1.00 94.00 132 PRO A C 1
ATOM 1048 O O . PRO A 1 132 ? -6.665 -9.922 -0.689 1.00 94.00 132 PRO A O 1
ATOM 1051 N N . GLY A 1 133 ? -6.033 -10.207 -2.822 1.00 93.31 133 GLY A N 1
ATOM 1052 C CA . GLY A 1 133 ? -5.487 -8.855 -2.965 1.00 93.31 133 GLY A CA 1
ATOM 1053 C C . GLY A 1 133 ? -4.047 -8.688 -2.466 1.00 93.31 133 GLY A C 1
ATOM 1054 O O . GLY A 1 133 ? -3.507 -7.588 -2.560 1.00 93.31 133 GLY A O 1
ATOM 1055 N N . VAL A 1 134 ? -3.406 -9.750 -1.963 1.00 94.94 134 VAL A N 1
ATOM 1056 C CA . VAL A 1 134 ? -2.046 -9.706 -1.406 1.00 94.94 134 VAL A CA 1
ATOM 1057 C C . VAL A 1 134 ? -1.032 -10.346 -2.355 1.00 94.94 134 VAL A C 1
ATOM 1059 O O . VAL A 1 134 ? -1.123 -11.524 -2.676 1.00 94.94 134 VAL A O 1
ATOM 1062 N N . ILE A 1 135 ? -0.003 -9.579 -2.728 1.00 95.62 135 ILE A N 1
ATOM 1063 C CA . ILE A 1 135 ? 1.187 -10.065 -3.464 1.00 95.62 135 ILE A CA 1
ATOM 1064 C C . ILE A 1 135 ? 2.483 -9.977 -2.650 1.00 95.62 135 ILE A C 1
ATOM 1066 O O . ILE A 1 135 ? 3.553 -10.347 -3.127 1.00 95.62 135 ILE A O 1
ATOM 1070 N N . LEU A 1 136 ? 2.391 -9.454 -1.427 1.00 95.94 136 LEU A N 1
ATOM 1071 C CA . LEU A 1 136 ? 3.497 -9.289 -0.497 1.00 95.94 136 LEU A CA 1
ATOM 1072 C C . LEU A 1 136 ? 2.980 -9.518 0.921 1.00 95.94 136 LEU A C 1
ATOM 1074 O O . LEU A 1 136 ? 2.102 -8.797 1.383 1.00 95.94 136 LEU A O 1
ATOM 1078 N N . GLU A 1 137 ? 3.557 -10.488 1.624 1.00 95.56 137 GLU A N 1
ATOM 1079 C CA . GLU A 1 137 ? 3.195 -10.773 3.016 1.00 95.56 137 GLU A CA 1
ATOM 1080 C C . GLU A 1 137 ? 3.578 -9.630 3.969 1.00 95.56 137 GLU A C 1
ATOM 1082 O O . GLU A 1 137 ? 2.836 -9.344 4.905 1.00 95.56 137 GLU A O 1
ATOM 1087 N N . GLY A 1 138 ? 4.706 -8.949 3.734 1.00 90.62 138 GLY A N 1
ATOM 1088 C CA . GLY A 1 138 ? 5.142 -7.815 4.560 1.00 90.62 138 GLY A CA 1
ATOM 1089 C C . GLY A 1 138 ? 5.577 -8.213 5.979 1.00 90.62 138 GLY A C 1
ATOM 1090 O O . GLY A 1 138 ? 5.502 -7.401 6.903 1.00 90.62 138 GLY A O 1
ATOM 1091 N N . GLY A 1 139 ? 5.992 -9.473 6.164 1.00 89.75 139 GLY A N 1
ATOM 1092 C CA . GLY A 1 139 ? 6.629 -9.972 7.385 1.00 89.75 139 GLY A CA 1
ATOM 1093 C C . GLY A 1 139 ? 8.087 -9.521 7.483 1.00 89.75 139 GLY A C 1
ATOM 1094 O O . GLY A 1 139 ? 8.444 -8.758 8.381 1.00 89.75 139 GLY A O 1
ATOM 1095 N N . GLU A 1 140 ? 8.922 -9.926 6.519 1.00 96.44 140 GLU A N 1
ATOM 1096 C CA . GLU A 1 140 ? 10.233 -9.301 6.317 1.00 96.44 140 GLU A CA 1
ATOM 1097 C C . GLU A 1 140 ? 10.044 -7.966 5.584 1.00 96.44 140 GLU A C 1
ATOM 1099 O O . GLU A 1 140 ? 9.677 -7.920 4.409 1.00 96.44 140 GLU A O 1
ATOM 1104 N N . LEU A 1 141 ? 10.239 -6.868 6.314 1.00 96.88 141 LEU A N 1
ATOM 1105 C CA . LEU A 1 141 ? 10.066 -5.511 5.802 1.00 96.88 141 LEU A CA 1
ATOM 1106 C C . LEU A 1 141 ? 11.177 -5.147 4.807 1.00 96.88 141 LEU A C 1
ATOM 1108 O O . LEU A 1 141 ? 12.334 -5.511 5.015 1.00 96.88 141 LEU A O 1
ATOM 1112 N N . GLY A 1 142 ? 10.847 -4.347 3.788 1.00 98.00 142 GLY A N 1
ATOM 1113 C CA . GLY A 1 142 ? 11.843 -3.782 2.869 1.00 98.00 142 GLY A CA 1
ATOM 1114 C C . GLY A 1 142 ? 11.451 -3.808 1.393 1.00 98.00 142 GLY A C 1
ATOM 1115 O O . GLY A 1 142 ? 12.073 -3.143 0.565 1.00 98.00 142 GLY A O 1
ATOM 1116 N N . TYR A 1 143 ? 10.431 -4.593 1.047 1.00 98.19 143 TYR A N 1
ATOM 1117 C CA . TYR A 1 143 ? 10.146 -4.962 -0.341 1.00 98.19 143 TYR A CA 1
ATOM 1118 C C . TYR A 1 143 ? 8.816 -4.413 -0.869 1.00 98.19 143 TYR A C 1
ATOM 1120 O O . TYR A 1 143 ? 8.466 -4.680 -2.019 1.00 98.19 143 TYR A O 1
ATOM 1128 N N . ALA A 1 144 ? 8.073 -3.628 -0.079 1.00 98.31 144 ALA A N 1
ATOM 1129 C CA . ALA A 1 144 ? 6.792 -3.054 -0.501 1.00 98.31 144 ALA A CA 1
ATOM 1130 C C . ALA A 1 144 ? 6.924 -2.215 -1.770 1.00 98.31 144 ALA A C 1
ATOM 1132 O O . ALA A 1 144 ? 6.190 -2.402 -2.746 1.00 98.31 144 ALA A O 1
ATOM 1133 N N . LEU A 1 145 ? 7.914 -1.325 -1.782 1.00 98.44 145 LEU A N 1
ATOM 1134 C CA . LEU A 1 145 ? 8.091 -0.393 -2.881 1.00 98.44 145 LEU A CA 1
ATOM 1135 C C . LEU A 1 145 ? 8.619 -1.093 -4.141 1.00 98.44 145 LEU A C 1
ATOM 1137 O O . LEU A 1 145 ? 8.088 -0.859 -5.223 1.00 98.44 145 LEU A O 1
ATOM 1141 N N . SER A 1 146 ? 9.597 -1.998 -4.017 1.00 98.31 146 SER A N 1
ATOM 1142 C CA . SER A 1 146 ? 10.107 -2.763 -5.165 1.00 98.31 146 SER A CA 1
ATOM 1143 C C . SER A 1 146 ? 9.040 -3.665 -5.783 1.00 98.31 146 SER A C 1
ATOM 1145 O O . SER A 1 146 ? 8.898 -3.683 -7.005 1.00 98.31 146 SER A O 1
ATOM 1147 N N . THR A 1 147 ? 8.236 -4.333 -4.952 1.00 98.25 147 THR A N 1
ATOM 1148 C CA . THR A 1 147 ? 7.091 -5.137 -5.407 1.00 98.25 147 THR A CA 1
ATOM 1149 C C . THR A 1 147 ? 6.074 -4.271 -6.150 1.00 98.25 147 THR A C 1
ATOM 1151 O O . THR A 1 147 ? 5.602 -4.648 -7.220 1.00 98.25 147 THR A O 1
ATOM 1154 N N . SER A 1 148 ? 5.788 -3.073 -5.633 1.00 98.56 148 SER A N 1
ATOM 1155 C CA . SER A 1 148 ? 4.839 -2.144 -6.256 1.00 98.56 148 SER A CA 1
ATOM 1156 C C . SER A 1 148 ? 5.305 -1.647 -7.623 1.00 98.56 148 SER A C 1
ATOM 1158 O O . SER A 1 148 ? 4.517 -1.613 -8.565 1.00 98.56 148 SER A O 1
ATOM 1160 N N . TYR A 1 149 ? 6.590 -1.306 -7.760 1.00 98.12 149 TYR A N 1
ATOM 1161 C CA . TYR A 1 149 ? 7.165 -0.927 -9.054 1.00 98.12 149 TYR A CA 1
ATOM 1162 C C . TYR A 1 149 ? 7.182 -2.092 -10.042 1.00 98.12 149 TYR A C 1
ATOM 1164 O O . TYR A 1 149 ? 6.848 -1.888 -11.205 1.00 98.12 149 TYR A O 1
ATOM 1172 N N . GLY A 1 150 ? 7.506 -3.306 -9.587 1.00 96.62 150 GLY A N 1
ATOM 1173 C CA . GLY A 1 150 ? 7.431 -4.505 -10.422 1.00 96.62 150 GLY A CA 1
ATOM 1174 C C . GLY A 1 150 ? 6.019 -4.763 -10.952 1.00 96.62 150 GLY A C 1
ATOM 1175 O O . GLY A 1 150 ? 5.861 -5.061 -12.130 1.00 96.62 150 GLY A O 1
ATOM 1176 N N . ALA A 1 151 ? 4.994 -4.579 -10.117 1.00 96.56 151 ALA A N 1
ATOM 1177 C CA . ALA A 1 151 ? 3.600 -4.720 -10.534 1.00 96.56 151 ALA A CA 1
ATOM 1178 C C . ALA A 1 151 ? 3.136 -3.616 -11.499 1.00 96.56 151 ALA A C 1
ATOM 1180 O O . ALA A 1 151 ? 2.289 -3.864 -12.351 1.00 96.56 151 ALA A O 1
ATOM 1181 N N . ALA A 1 152 ? 3.673 -2.400 -11.378 1.00 96.62 152 ALA A N 1
ATOM 1182 C CA . ALA A 1 152 ? 3.314 -1.289 -12.256 1.00 96.62 152 ALA A CA 1
ATOM 1183 C C . ALA A 1 152 ? 3.930 -1.408 -13.663 1.00 96.62 152 ALA A C 1
ATOM 1185 O O . ALA A 1 152 ? 3.339 -0.917 -14.623 1.00 96.62 152 ALA A O 1
ATOM 1186 N N . MET A 1 153 ? 5.093 -2.047 -13.812 1.00 94.69 153 MET A N 1
ATOM 1187 C CA . MET A 1 153 ? 5.749 -2.219 -15.116 1.00 94.69 153 MET A CA 1
ATOM 1188 C C . MET A 1 153 ? 4.821 -2.890 -16.137 1.00 94.69 153 MET A C 1
ATOM 1190 O O . MET A 1 153 ? 4.174 -3.883 -15.819 1.00 94.69 153 MET A O 1
ATOM 1194 N N . ASP A 1 154 ? 4.750 -2.327 -17.347 1.00 93.19 154 ASP A N 1
ATOM 1195 C CA . ASP A 1 154 ? 3.899 -2.768 -18.468 1.00 93.19 154 ASP A CA 1
ATOM 1196 C C . ASP A 1 154 ? 2.381 -2.817 -18.190 1.00 93.19 154 ASP A C 1
ATOM 1198 O O . ASP A 1 154 ? 1.626 -3.362 -18.994 1.00 93.19 154 ASP A O 1
ATOM 1202 N N . ASN A 1 155 ? 1.903 -2.213 -17.095 1.00 93.88 155 ASN A N 1
ATOM 1203 C CA . ASN A 1 155 ? 0.483 -2.182 -16.723 1.00 93.88 155 ASN A CA 1
ATOM 1204 C C . ASN A 1 155 ? -0.076 -0.740 -16.740 1.00 93.88 155 ASN A C 1
ATOM 1206 O O . ASN A 1 155 ? -0.355 -0.188 -15.676 1.00 93.88 155 ASN A O 1
ATOM 1210 N N . PRO A 1 156 ? -0.251 -0.099 -17.917 1.00 92.88 156 PRO A N 1
ATOM 1211 C CA . PRO A 1 156 ? -0.516 1.343 -18.055 1.00 92.88 156 PRO A CA 1
ATOM 1212 C C . PRO A 1 156 ? -1.761 1.857 -17.323 1.00 92.88 156 PRO A C 1
ATOM 1214 O O . PRO A 1 156 ? -1.805 3.024 -16.924 1.00 92.88 156 PRO A O 1
ATOM 1217 N N . ASP A 1 157 ? -2.771 1.019 -17.129 1.00 92.69 157 ASP A N 1
ATOM 1218 C CA . ASP A 1 157 ? -4.020 1.422 -16.477 1.00 92.69 157 ASP A CA 1
ATOM 1219 C C . ASP A 1 157 ? -4.020 1.163 -14.962 1.00 92.69 157 ASP A C 1
ATOM 1221 O O . ASP A 1 157 ? -4.883 1.674 -14.247 1.00 92.69 157 ASP A O 1
ATOM 1225 N N . LEU A 1 158 ? -3.013 0.446 -14.452 1.00 95.50 158 LEU A N 1
ATOM 1226 C CA . LEU A 1 158 ? -2.909 0.081 -13.046 1.00 95.50 158 LEU A CA 1
ATOM 1227 C C . LEU A 1 158 ? -2.323 1.220 -12.207 1.00 95.50 158 LEU A C 1
ATOM 1229 O O . LEU A 1 158 ? -1.228 1.725 -12.471 1.00 95.50 158 LEU A O 1
ATOM 1233 N N . THR A 1 159 ? -3.018 1.564 -11.124 1.00 97.69 159 THR A N 1
ATOM 1234 C CA . THR A 1 159 ? -2.443 2.339 -10.019 1.00 97.69 159 THR A CA 1
ATOM 1235 C C . THR A 1 159 ? -2.106 1.409 -8.857 1.00 97.69 159 THR A C 1
ATOM 1237 O O . THR A 1 159 ? -2.968 0.685 -8.367 1.00 97.69 159 THR A O 1
ATOM 1240 N N . VAL A 1 160 ? -0.867 1.439 -8.375 1.00 98.69 160 VAL A N 1
ATOM 1241 C CA . VAL A 1 160 ? -0.415 0.681 -7.205 1.00 98.69 160 VAL A CA 1
ATOM 1242 C C . VAL A 1 160 ? -0.195 1.642 -6.043 1.00 98.69 160 VAL A C 1
ATOM 1244 O O . VAL A 1 160 ? 0.786 2.387 -6.008 1.00 98.69 160 VAL A O 1
ATOM 1247 N N . ALA A 1 161 ? -1.113 1.640 -5.081 1.00 98.75 161 ALA A N 1
ATOM 1248 C CA . ALA A 1 161 ? -0.956 2.379 -3.838 1.00 98.75 161 ALA A CA 1
ATOM 1249 C C . ALA A 1 161 ? -0.113 1.549 -2.862 1.00 98.75 161 ALA A C 1
ATOM 1251 O O . ALA A 1 161 ? -0.545 0.500 -2.385 1.00 98.75 161 ALA A O 1
ATOM 1252 N N . CYS A 1 162 ? 1.099 2.017 -2.575 1.00 98.88 162 CYS A N 1
ATOM 1253 C CA . CYS A 1 162 ? 2.048 1.325 -1.709 1.00 98.88 162 CYS A CA 1
ATOM 1254 C C . CYS A 1 162 ? 2.099 2.023 -0.352 1.00 98.88 162 CYS A C 1
ATOM 1256 O O . CYS A 1 162 ? 2.571 3.156 -0.275 1.00 98.88 162 CYS A O 1
ATOM 1258 N N . LEU A 1 163 ? 1.657 1.364 0.720 1.00 98.88 163 LEU A N 1
ATOM 1259 C CA . LEU A 1 163 ? 1.779 1.892 2.079 1.00 98.88 163 LEU A CA 1
ATOM 1260 C C . LEU A 1 163 ? 3.080 1.386 2.714 1.00 98.88 163 LEU A C 1
ATOM 1262 O O . LEU A 1 163 ? 3.196 0.200 3.004 1.00 98.88 163 LEU A O 1
ATOM 1266 N N . ILE A 1 164 ? 4.046 2.275 2.939 1.00 98.81 164 ILE A N 1
ATOM 1267 C CA . ILE A 1 164 ? 5.380 1.947 3.465 1.00 98.81 164 ILE A CA 1
ATOM 1268 C C . ILE A 1 164 ? 5.455 2.343 4.935 1.00 98.81 164 ILE A C 1
ATOM 1270 O O . ILE A 1 164 ? 5.216 3.504 5.272 1.00 98.81 164 ILE A O 1
ATOM 1274 N N . GLY A 1 165 ? 5.819 1.415 5.818 1.00 98.69 165 GLY A N 1
ATOM 1275 C CA . GLY A 1 165 ? 6.048 1.753 7.224 1.00 98.69 165 GLY A CA 1
ATOM 1276 C C . GLY A 1 165 ? 7.256 2.682 7.380 1.00 98.69 165 GLY A C 1
ATOM 1277 O O . GLY A 1 165 ? 8.293 2.469 6.763 1.00 98.69 165 GLY A O 1
ATOM 1278 N N . ASP A 1 166 ? 7.194 3.683 8.250 1.00 98.50 166 ASP A N 1
ATOM 1279 C CA . ASP A 1 166 ? 8.355 4.541 8.531 1.00 98.50 166 ASP A CA 1
ATOM 1280 C C . ASP A 1 166 ? 9.540 3.795 9.174 1.00 98.50 166 ASP A C 1
ATOM 1282 O O . ASP A 1 166 ? 10.687 4.200 9.000 1.00 98.50 166 ASP A O 1
ATOM 1286 N N . GLY A 1 167 ? 9.287 2.680 9.865 1.00 98.31 167 GLY A N 1
ATOM 1287 C CA . GLY A 1 167 ? 10.331 1.740 10.291 1.00 98.31 167 GLY A CA 1
ATOM 1288 C C . GLY A 1 167 ? 10.865 0.865 9.150 1.00 98.31 167 GLY A C 1
ATOM 1289 O O . GLY A 1 167 ? 12.056 0.584 9.101 1.00 98.31 167 GLY A O 1
ATOM 1290 N N . GLU A 1 168 ? 10.007 0.472 8.205 1.00 98.56 168 GLU A N 1
ATOM 1291 C CA . GLU A 1 168 ? 10.408 -0.236 6.979 1.00 98.56 168 GLU A CA 1
ATOM 1292 C C . GLU A 1 168 ? 11.269 0.654 6.071 1.00 98.56 168 GLU A C 1
ATOM 1294 O O . GLU A 1 168 ? 12.195 0.169 5.418 1.00 98.56 168 GLU A O 1
ATOM 1299 N N . ALA A 1 169 ? 11.005 1.962 6.058 1.00 98.50 169 ALA A N 1
ATOM 1300 C CA . ALA A 1 169 ? 11.765 2.948 5.299 1.00 98.50 169 ALA A CA 1
ATOM 1301 C C . ALA A 1 169 ? 13.235 3.067 5.741 1.00 98.50 169 ALA A C 1
ATOM 1303 O O . ALA A 1 169 ? 14.051 3.586 4.984 1.00 98.50 169 ALA A O 1
ATOM 1304 N N . GLU A 1 170 ? 13.590 2.572 6.932 1.00 98.50 170 GLU A N 1
ATOM 1305 C CA . GLU A 1 170 ? 14.975 2.518 7.422 1.00 98.50 170 GLU A CA 1
ATOM 1306 C C . GLU A 1 170 ? 15.767 1.319 6.873 1.00 98.50 170 GLU A C 1
ATOM 1308 O O . GLU A 1 170 ? 16.982 1.248 7.058 1.00 98.50 170 GLU A O 1
ATOM 1313 N N . THR A 1 171 ? 15.106 0.361 6.220 1.00 98.75 171 THR A N 1
ATOM 1314 C CA . THR A 1 171 ? 15.779 -0.818 5.662 1.00 98.75 171 THR A CA 1
ATOM 1315 C C . THR A 1 171 ? 16.546 -0.462 4.385 1.00 98.75 171 THR A C 1
ATOM 1317 O O . THR A 1 171 ? 16.118 0.376 3.589 1.00 98.75 171 THR A O 1
ATOM 1320 N N . GLY A 1 172 ? 17.679 -1.136 4.158 1.00 98.62 172 GLY A N 1
ATOM 1321 C CA . GLY A 1 172 ? 18.475 -0.975 2.936 1.00 98.62 172 GLY A CA 1
ATOM 1322 C C . GLY A 1 172 ? 17.671 -1.202 1.644 1.00 98.62 172 GLY A C 1
ATOM 1323 O O . GLY A 1 172 ? 17.734 -0.348 0.757 1.00 98.62 172 GLY A O 1
ATOM 1324 N N . PRO A 1 173 ? 16.877 -2.290 1.538 1.00 98.62 173 PRO A N 1
ATOM 1325 C CA . PRO A 1 173 ? 16.015 -2.529 0.382 1.00 98.62 173 PRO A CA 1
ATOM 1326 C C . PRO A 1 173 ? 15.044 -1.378 0.078 1.00 98.62 173 PRO A C 1
ATOM 1328 O O . PRO A 1 173 ? 15.029 -0.894 -1.056 1.00 98.62 173 PRO A O 1
ATOM 1331 N N . THR A 1 174 ? 14.310 -0.856 1.072 1.00 98.62 174 THR A N 1
ATOM 1332 C CA . THR A 1 174 ? 13.396 0.279 0.845 1.00 98.62 174 THR A CA 1
ATOM 1333 C C . THR A 1 174 ? 14.152 1.547 0.462 1.00 98.62 174 THR A C 1
ATOM 1335 O O . THR A 1 174 ? 13.729 2.258 -0.450 1.00 98.62 174 THR A O 1
ATOM 1338 N N . ALA A 1 175 ? 15.287 1.824 1.115 1.00 98.25 175 ALA A N 1
ATOM 1339 C CA . ALA A 1 175 ? 16.114 2.990 0.813 1.00 98.25 175 ALA A CA 1
ATOM 1340 C C . ALA A 1 175 ? 16.571 3.003 -0.660 1.00 98.25 175 ALA A C 1
ATOM 1342 O O . ALA A 1 175 ? 16.503 4.043 -1.317 1.00 98.25 175 ALA A O 1
ATOM 1343 N N . GLY A 1 176 ? 16.968 1.843 -1.198 1.00 98.19 176 GLY A N 1
ATOM 1344 C CA . GLY A 1 176 ? 17.295 1.682 -2.618 1.00 98.19 176 GLY A CA 1
ATOM 1345 C C . GLY A 1 176 ? 16.070 1.761 -3.537 1.00 98.19 176 GLY A C 1
ATOM 1346 O O . GLY A 1 176 ? 16.134 2.372 -4.606 1.00 98.19 176 GLY A O 1
ATOM 1347 N N . ALA A 1 177 ? 14.930 1.207 -3.114 1.00 98.38 177 ALA A N 1
ATOM 1348 C CA . ALA A 1 177 ? 13.713 1.141 -3.923 1.00 98.38 177 ALA A CA 1
ATOM 1349 C C . ALA A 1 177 ? 13.098 2.517 -4.247 1.00 98.38 177 ALA A C 1
ATOM 1351 O O . ALA A 1 177 ? 12.413 2.649 -5.263 1.00 98.38 177 ALA A O 1
ATOM 1352 N N . TRP A 1 178 ? 13.383 3.570 -3.468 1.00 98.44 178 TRP A N 1
ATOM 1353 C CA . TRP A 1 178 ? 12.951 4.938 -3.799 1.00 98.44 178 TRP A CA 1
ATOM 1354 C C . TRP A 1 178 ? 13.470 5.423 -5.158 1.00 98.44 178 TRP A C 1
ATOM 1356 O O . TRP A 1 178 ? 12.854 6.301 -5.764 1.00 98.44 178 TRP A O 1
ATOM 1366 N N . HIS A 1 179 ? 14.552 4.829 -5.672 1.00 97.75 179 HIS A N 1
ATOM 1367 C CA . HIS A 1 179 ? 15.116 5.142 -6.982 1.00 97.75 179 HIS A CA 1
ATOM 1368 C C . HIS A 1 179 ? 14.411 4.465 -8.165 1.00 97.75 179 HIS A C 1
ATOM 1370 O O . HIS A 1 179 ? 14.725 4.791 -9.306 1.00 97.75 179 HIS A O 1
ATOM 1376 N N . LEU A 1 180 ? 13.443 3.574 -7.941 1.00 96.94 180 LEU A N 1
ATOM 1377 C CA . LEU A 1 180 ? 12.766 2.873 -9.038 1.00 96.94 180 LEU A CA 1
ATOM 1378 C C . LEU A 1 180 ? 11.877 3.796 -9.892 1.00 96.94 180 LEU A C 1
ATOM 1380 O O . LEU A 1 180 ? 11.658 3.495 -11.063 1.00 96.94 180 LEU A O 1
ATOM 1384 N N . ASN A 1 181 ? 11.481 4.975 -9.383 1.00 95.31 181 ASN A N 1
ATOM 1385 C CA . ASN A 1 181 ? 10.821 6.014 -10.192 1.00 95.31 181 ASN A CA 1
ATOM 1386 C C . ASN A 1 181 ? 11.652 6.461 -11.409 1.00 95.31 181 ASN A C 1
ATOM 1388 O O . ASN A 1 181 ? 11.099 6.959 -12.383 1.00 95.31 181 ASN A O 1
ATOM 1392 N N . LYS A 1 182 ? 12.976 6.270 -11.375 1.00 95.62 182 LYS A N 1
ATOM 1393 C CA . LYS A 1 182 ? 13.907 6.659 -12.447 1.00 95.62 182 LYS A CA 1
ATOM 1394 C C . LYS A 1 182 ? 13.913 5.663 -13.604 1.00 95.62 182 LYS A C 1
ATOM 1396 O O . LYS A 1 182 ? 14.472 5.968 -14.654 1.00 95.62 182 LYS A O 1
ATOM 1401 N N . LEU A 1 183 ? 13.319 4.488 -13.396 1.00 94.31 183 LEU A N 1
ATOM 1402 C CA . LEU A 1 183 ? 13.321 3.351 -14.317 1.00 94.31 183 LEU A CA 1
ATOM 1403 C C . LEU A 1 183 ? 11.913 3.005 -14.828 1.00 94.31 183 LEU A C 1
ATOM 1405 O O . LEU A 1 183 ? 11.766 2.047 -15.585 1.00 94.31 183 LEU A O 1
ATOM 1409 N N . LEU A 1 184 ? 10.884 3.749 -14.415 1.00 93.19 184 LEU A N 1
ATOM 1410 C CA . LEU A 1 184 ? 9.489 3.512 -14.787 1.00 93.19 184 LEU A CA 1
ATOM 1411 C C . LEU A 1 184 ? 8.985 4.651 -15.675 1.00 93.19 184 LEU A C 1
ATOM 1413 O O . LEU A 1 184 ? 9.039 5.807 -15.257 1.00 93.19 184 LEU A O 1
ATOM 1417 N N . ASN A 1 185 ? 8.475 4.347 -16.867 1.00 92.75 185 ASN A N 1
ATOM 1418 C CA . ASN A 1 185 ? 7.892 5.347 -17.756 1.00 92.75 185 ASN A CA 1
ATOM 1419 C C . ASN A 1 185 ? 6.403 5.540 -17.413 1.00 92.75 185 ASN A C 1
ATOM 1421 O O . ASN A 1 185 ? 5.576 4.716 -17.810 1.00 92.75 185 ASN A O 1
ATOM 1425 N N . PRO A 1 186 ? 5.999 6.657 -16.778 1.00 88.88 186 PRO A N 1
ATOM 1426 C CA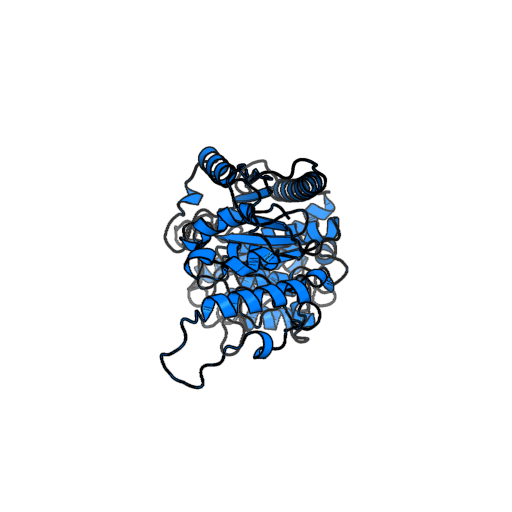 . PRO A 1 186 ? 4.620 6.849 -16.317 1.00 88.88 186 PRO A CA 1
ATOM 1427 C C . PRO A 1 186 ? 3.575 6.942 -17.444 1.00 88.88 186 PRO A C 1
ATOM 1429 O O . PRO A 1 186 ? 2.376 6.977 -17.156 1.00 88.88 186 PRO A O 1
ATOM 1432 N N . ARG A 1 187 ? 4.000 7.015 -18.716 1.00 86.94 187 ARG A N 1
ATOM 1433 C CA . ARG A 1 187 ? 3.123 7.051 -19.900 1.00 86.94 187 ARG A CA 1
ATOM 1434 C C . ARG A 1 187 ? 2.804 5.671 -20.468 1.00 86.94 187 ARG A C 1
ATOM 1436 O O . ARG A 1 187 ? 1.833 5.551 -21.209 1.00 86.94 187 ARG A O 1
ATOM 1443 N N . LYS A 1 188 ? 3.644 4.675 -20.194 1.00 87.31 188 LYS A N 1
ATOM 1444 C CA . LYS A 1 188 ? 3.539 3.319 -20.761 1.00 87.31 188 LYS A CA 1
ATOM 1445 C C . LYS A 1 188 ? 3.369 2.255 -19.691 1.00 87.31 188 LYS A C 1
ATOM 1447 O O . LYS A 1 188 ? 2.728 1.242 -19.943 1.00 87.31 188 LYS A O 1
ATOM 1452 N N . ASP A 1 189 ? 3.925 2.512 -18.519 1.00 94.38 189 ASP A N 1
ATOM 1453 C CA . ASP A 1 189 ? 3.754 1.703 -17.333 1.00 94.38 189 ASP A CA 1
ATOM 1454 C C . ASP A 1 189 ? 2.607 2.251 -16.470 1.00 94.38 189 ASP A C 1
ATOM 1456 O O . ASP A 1 189 ? 2.091 3.365 -16.658 1.00 94.38 189 ASP A O 1
ATOM 1460 N N . GLY A 1 190 ? 2.219 1.446 -15.491 1.00 95.56 190 GLY A N 1
ATOM 1461 C CA . GLY A 1 190 ? 1.341 1.844 -14.407 1.00 95.56 190 GLY A CA 1
ATOM 1462 C C . GLY A 1 190 ? 1.967 2.910 -13.519 1.00 95.56 190 GLY A C 1
ATOM 1463 O O . GLY A 1 190 ? 3.083 3.389 -13.727 1.00 95.56 190 GLY A O 1
ATOM 1464 N N . VAL A 1 191 ? 1.224 3.303 -12.496 1.00 96.88 191 VAL A N 1
ATOM 1465 C CA . VAL A 1 191 ? 1.627 4.366 -11.575 1.00 96.88 191 VAL A CA 1
ATOM 1466 C C . VAL A 1 191 ? 1.762 3.790 -10.184 1.00 96.88 191 VAL A C 1
ATOM 1468 O O . VAL A 1 191 ? 0.819 3.207 -9.662 1.00 96.88 191 VAL A O 1
ATOM 1471 N N . VAL A 1 192 ? 2.911 4.003 -9.551 1.00 98.56 192 VAL A N 1
ATOM 1472 C CA . VAL A 1 192 ? 3.069 3.759 -8.117 1.00 98.56 192 VAL A CA 1
ATOM 1473 C C . VAL A 1 192 ? 2.778 5.058 -7.377 1.00 98.56 192 VAL A C 1
ATOM 1475 O O . VAL A 1 192 ? 3.381 6.086 -7.684 1.00 98.56 192 VAL A O 1
ATOM 1478 N N . LEU A 1 193 ? 1.878 5.007 -6.394 1.00 98.81 193 LEU A N 1
ATOM 1479 C CA . LEU A 1 193 ? 1.660 6.070 -5.414 1.00 98.81 193 LEU A CA 1
ATOM 1480 C C . LEU A 1 193 ? 2.242 5.615 -4.068 1.00 98.81 193 LEU A C 1
ATOM 1482 O O . LEU A 1 193 ? 1.583 4.862 -3.342 1.00 98.81 193 LEU A O 1
ATOM 1486 N N . PRO A 1 194 ? 3.467 6.039 -3.711 1.00 98.88 194 PRO A N 1
ATOM 1487 C CA . PRO A 1 194 ? 4.030 5.736 -2.408 1.00 98.88 194 PRO A CA 1
ATOM 1488 C C . PRO A 1 194 ? 3.357 6.577 -1.323 1.00 98.88 194 PRO A C 1
ATOM 1490 O O . PRO A 1 194 ? 3.249 7.801 -1.438 1.00 98.88 194 PRO A O 1
ATOM 1493 N N . ILE A 1 195 ? 2.964 5.918 -0.239 1.00 98.94 195 ILE A N 1
ATOM 1494 C CA . ILE A 1 195 ? 2.417 6.534 0.965 1.00 98.94 195 ILE A CA 1
ATOM 1495 C C . ILE A 1 195 ? 3.316 6.132 2.132 1.00 98.94 195 ILE A C 1
ATOM 1497 O O . ILE A 1 195 ? 3.258 5.002 2.616 1.00 98.94 195 ILE A O 1
ATOM 1501 N N . LEU A 1 196 ? 4.162 7.050 2.596 1.00 98.94 196 LEU A N 1
ATOM 1502 C CA . LEU A 1 196 ? 4.946 6.841 3.809 1.00 98.94 196 LEU A CA 1
ATOM 1503 C C . LEU A 1 196 ? 4.014 6.946 5.021 1.00 98.94 196 LEU A C 1
ATOM 1505 O O . LEU A 1 196 ? 3.537 8.036 5.347 1.00 98.94 196 LEU A O 1
ATOM 1509 N N . HIS A 1 197 ? 3.778 5.830 5.710 1.00 98.81 197 HIS A N 1
ATOM 1510 C CA . HIS A 1 197 ? 3.034 5.781 6.965 1.00 98.81 197 HIS A CA 1
ATOM 1511 C C . HIS A 1 197 ? 3.910 6.276 8.118 1.00 98.81 197 HIS A C 1
ATOM 1513 O O . HIS A 1 197 ? 4.515 5.503 8.861 1.00 98.81 197 HIS A O 1
ATOM 1519 N N . LEU A 1 198 ? 3.964 7.597 8.266 1.00 98.75 198 LEU A N 1
ATOM 1520 C CA . LEU A 1 198 ? 4.767 8.301 9.257 1.00 98.75 198 LEU A CA 1
ATOM 1521 C C . LEU A 1 198 ? 4.055 8.339 10.617 1.00 98.75 198 LEU A C 1
ATOM 1523 O O . LEU A 1 198 ? 3.555 9.380 11.045 1.00 98.75 198 LEU A O 1
ATOM 1527 N N . ASN A 1 199 ? 3.973 7.189 11.289 1.00 98.44 199 ASN A N 1
ATOM 1528 C CA . ASN A 1 199 ? 3.339 7.083 12.610 1.00 98.44 199 ASN A CA 1
ATOM 1529 C C . ASN A 1 199 ? 4.296 7.341 13.795 1.00 98.44 199 ASN A C 1
ATOM 1531 O O . ASN A 1 199 ? 3.862 7.411 14.950 1.00 98.44 199 ASN A O 1
ATOM 1535 N N . GLY A 1 200 ? 5.589 7.509 13.506 1.00 98.12 200 GLY A N 1
ATOM 1536 C CA . GLY A 1 200 ? 6.613 8.007 14.417 1.00 98.12 200 GLY A CA 1
ATOM 1537 C C . GLY A 1 200 ? 7.413 6.932 15.151 1.00 98.12 200 GLY A C 1
ATOM 1538 O O . GLY A 1 200 ? 8.399 7.270 15.813 1.00 98.12 200 GLY A O 1
ATOM 1539 N N . TYR A 1 201 ? 7.010 5.658 15.078 1.00 98.50 201 TYR A N 1
ATOM 1540 C CA . TYR A 1 201 ? 7.584 4.593 15.903 1.00 98.50 201 TYR A CA 1
ATOM 1541 C C . TYR A 1 201 ? 7.619 3.229 15.209 1.00 98.50 201 TYR A C 1
ATOM 1543 O O . TYR A 1 201 ? 6.686 2.808 14.533 1.00 98.50 201 TYR A O 1
ATOM 1551 N N . LYS A 1 202 ? 8.651 2.447 15.530 1.00 96.31 202 LYS A N 1
ATOM 1552 C CA . LYS A 1 202 ? 8.773 1.010 15.232 1.00 96.31 202 LYS A CA 1
ATOM 1553 C C . LYS A 1 202 ? 8.448 0.185 16.487 1.00 96.31 202 LYS A C 1
ATOM 1555 O O . LYS A 1 202 ? 7.584 0.601 17.260 1.00 96.31 202 LYS A O 1
ATOM 1560 N N . ILE A 1 203 ? 9.045 -0.993 16.665 1.00 94.81 203 ILE A N 1
ATOM 1561 C CA . ILE A 1 203 ? 8.666 -1.945 17.727 1.00 94.81 203 ILE A CA 1
ATOM 1562 C C . ILE A 1 203 ? 8.834 -1.334 19.122 1.00 94.81 203 ILE A C 1
ATOM 1564 O O . ILE A 1 203 ? 7.899 -1.314 19.911 1.00 94.81 203 ILE A O 1
ATOM 1568 N N . SER A 1 204 ? 10.021 -0.805 19.409 1.00 95.38 204 SER A N 1
ATOM 1569 C CA . SER A 1 204 ? 10.423 -0.378 20.757 1.00 95.38 204 SER A CA 1
ATOM 1570 C C . SER A 1 204 ? 11.109 0.989 20.779 1.00 95.38 204 SER A C 1
ATOM 1572 O O . SER A 1 204 ? 11.633 1.412 21.804 1.00 95.38 204 SER A O 1
ATOM 1574 N N . ALA A 1 205 ? 11.103 1.701 19.652 1.00 96.62 205 ALA A N 1
ATOM 1575 C CA . ALA A 1 205 ? 11.823 2.954 19.476 1.00 96.62 205 ALA A CA 1
ATOM 1576 C C . ALA A 1 205 ? 11.105 3.864 18.470 1.00 96.62 205 ALA A C 1
ATOM 1578 O O . ALA A 1 205 ? 10.307 3.377 17.660 1.00 96.62 205 ALA A O 1
ATOM 1579 N N . PRO A 1 206 ? 11.389 5.175 18.484 1.00 98.31 206 PRO A N 1
ATOM 1580 C CA . PRO A 1 206 ? 11.017 6.040 17.375 1.00 98.31 206 PRO A CA 1
ATOM 1581 C C . PRO A 1 206 ? 11.682 5.626 16.063 1.00 98.31 206 PRO A C 1
ATOM 1583 O O . PRO A 1 206 ? 12.688 4.908 16.049 1.00 98.31 206 PRO A O 1
ATOM 1586 N N . THR A 1 207 ? 11.134 6.117 14.960 1.00 98.69 207 THR A N 1
ATOM 1587 C CA . THR A 1 207 ? 11.752 6.004 13.635 1.00 98.69 207 THR A CA 1
ATOM 1588 C C . THR A 1 207 ? 12.612 7.224 13.324 1.00 98.69 207 THR A C 1
ATOM 1590 O O . THR A 1 207 ? 12.365 8.313 13.839 1.00 98.69 207 THR A O 1
ATOM 1593 N N . VAL A 1 208 ? 13.632 7.053 12.485 1.00 98.50 208 VAL A N 1
ATOM 1594 C CA . VAL A 1 208 ? 14.472 8.148 11.976 1.00 98.50 208 VAL A CA 1
ATOM 1595 C C . VAL A 1 208 ? 13.588 9.155 11.241 1.00 98.50 208 VAL A C 1
ATOM 1597 O O . VAL A 1 208 ? 13.574 10.332 11.593 1.00 98.50 208 VAL A O 1
ATOM 1600 N N . PHE A 1 209 ? 12.760 8.675 10.308 1.00 98.38 209 PHE A N 1
ATOM 1601 C CA . PHE A 1 209 ? 11.794 9.495 9.573 1.00 98.38 209 PHE A CA 1
ATOM 1602 C C . PHE A 1 209 ? 10.801 10.190 10.508 1.00 98.38 209 PHE A C 1
ATOM 1604 O O . PHE A 1 209 ? 10.518 11.372 10.337 1.00 98.38 209 PHE A O 1
ATOM 1611 N N . GLY A 1 210 ? 10.312 9.494 11.539 1.00 97.62 210 GLY A N 1
ATOM 1612 C CA . GLY A 1 210 ? 9.388 10.042 12.534 1.00 97.62 210 GLY A CA 1
ATOM 1613 C C . GLY A 1 210 ? 9.951 11.194 13.367 1.00 97.62 210 GLY A C 1
ATOM 1614 O O . GLY A 1 210 ? 9.191 11.872 14.057 1.00 97.62 210 GLY A O 1
ATOM 1615 N N . ARG A 1 211 ? 11.271 11.413 13.330 1.00 98.31 211 ARG A N 1
ATOM 1616 C CA . ARG A 1 211 ? 11.964 12.512 14.020 1.00 98.31 211 ARG A CA 1
ATOM 1617 C C . ARG A 1 211 ? 12.485 13.595 13.084 1.00 98.31 211 ARG A C 1
ATOM 1619 O O . ARG A 1 211 ? 12.911 14.634 13.580 1.00 98.31 211 ARG A O 1
ATOM 1626 N N . MET A 1 212 ? 12.420 13.381 11.774 1.00 98.50 212 MET A N 1
ATOM 1627 C CA . MET A 1 212 ? 12.754 14.404 10.792 1.00 98.50 212 MET A CA 1
ATOM 1628 C C . MET A 1 212 ? 11.726 15.539 10.820 1.00 98.50 212 MET A C 1
ATOM 1630 O O . MET A 1 212 ? 10.517 15.328 10.961 1.00 98.50 212 MET A O 1
ATOM 1634 N N . SER A 1 213 ? 12.212 16.759 10.636 1.00 98.38 213 SER A N 1
ATOM 1635 C CA . SER A 1 213 ? 11.382 17.929 10.369 1.00 98.38 213 SER A CA 1
ATOM 1636 C C . SER A 1 213 ? 10.665 17.807 9.020 1.00 98.38 213 SER A C 1
ATOM 1638 O O . SER A 1 213 ? 11.091 17.078 8.121 1.00 98.38 213 SER A O 1
ATOM 1640 N N . ASN A 1 214 ? 9.597 18.590 8.831 1.00 98.44 214 ASN A N 1
ATOM 1641 C CA . ASN A 1 214 ? 8.938 18.690 7.523 1.00 98.44 214 ASN A CA 1
ATOM 1642 C C . ASN A 1 214 ? 9.932 19.092 6.425 1.00 98.44 214 ASN A C 1
ATOM 1644 O O . ASN A 1 214 ? 9.847 18.581 5.316 1.00 98.44 214 ASN A O 1
ATOM 1648 N N . TYR A 1 215 ? 10.884 19.978 6.731 1.00 98.62 215 TYR A N 1
ATOM 1649 C CA . TYR A 1 215 ? 11.899 20.405 5.773 1.00 98.62 215 TYR A CA 1
ATOM 1650 C C . TYR A 1 215 ? 12.790 19.241 5.321 1.00 98.62 215 TYR A C 1
ATOM 1652 O O . TYR A 1 215 ? 12.977 19.049 4.121 1.00 98.62 215 TYR A O 1
ATOM 1660 N N . GLU A 1 216 ? 13.299 18.439 6.260 1.00 98.75 216 GLU A N 1
ATOM 1661 C CA . GLU A 1 216 ? 14.140 17.275 5.950 1.00 98.75 216 GLU A CA 1
ATOM 1662 C C . GLU A 1 216 ? 13.377 16.236 5.127 1.00 98.75 216 GLU A C 1
ATOM 1664 O O . GLU A 1 216 ? 13.885 15.784 4.103 1.00 98.75 216 GLU A O 1
ATOM 1669 N N . LEU A 1 217 ? 12.136 15.919 5.515 1.00 98.75 217 LEU A N 1
ATOM 1670 C CA . LEU A 1 217 ? 11.284 14.977 4.784 1.00 98.75 217 LEU A CA 1
ATOM 1671 C C . LEU A 1 217 ? 11.023 15.446 3.346 1.00 98.75 217 LEU A C 1
ATOM 1673 O O . LEU A 1 217 ? 11.235 14.694 2.396 1.00 98.75 217 LEU A O 1
ATOM 1677 N N . MET A 1 218 ? 10.601 16.702 3.175 1.00 98.62 218 MET A N 1
ATOM 1678 C CA . MET A 1 218 ? 10.313 17.266 1.854 1.00 98.62 218 MET A CA 1
ATOM 1679 C C . MET A 1 218 ? 11.573 17.316 0.984 1.00 98.62 218 MET A C 1
ATOM 1681 O O . MET A 1 218 ? 11.514 16.974 -0.196 1.00 98.62 218 MET A O 1
ATOM 1685 N N . THR A 1 219 ? 12.719 17.686 1.563 1.00 98.69 219 THR A N 1
ATOM 1686 C CA . THR A 1 219 ? 14.003 17.750 0.848 1.00 98.69 219 THR A CA 1
ATOM 1687 C C . THR A 1 219 ? 14.469 16.364 0.412 1.00 98.69 219 THR A C 1
ATOM 1689 O O . THR A 1 219 ? 14.868 16.192 -0.738 1.00 98.69 219 THR A O 1
ATOM 1692 N N . LEU A 1 220 ? 14.371 15.365 1.293 1.00 98.62 220 LEU A N 1
ATOM 1693 C CA . LEU A 1 220 ? 14.773 13.989 1.007 1.00 98.62 220 LEU A CA 1
ATOM 1694 C C . LEU A 1 220 ? 13.975 13.398 -0.161 1.00 98.62 220 LEU A C 1
ATOM 1696 O O . LEU A 1 220 ? 14.561 12.952 -1.146 1.00 98.62 220 LEU A O 1
ATOM 1700 N N . PHE A 1 221 ? 12.641 13.435 -0.088 1.00 98.69 221 PHE A N 1
ATOM 1701 C CA . PHE A 1 221 ? 11.799 12.839 -1.130 1.00 98.69 221 PHE A CA 1
ATOM 1702 C C . PHE A 1 221 ? 11.820 13.633 -2.440 1.00 98.69 221 PHE A C 1
ATOM 1704 O O . PHE A 1 221 ? 11.803 13.026 -3.512 1.00 98.69 221 PHE A O 1
ATOM 1711 N N . SER A 1 222 ? 11.973 14.961 -2.373 1.00 98.38 222 SER A N 1
ATOM 1712 C CA . SER A 1 222 ? 12.255 15.772 -3.567 1.00 98.38 222 SER A CA 1
ATOM 1713 C C . SER A 1 222 ? 13.595 15.392 -4.201 1.00 98.38 222 SER A C 1
ATOM 1715 O O . SER A 1 222 ? 13.698 15.310 -5.424 1.00 98.38 222 SER A O 1
ATOM 1717 N N . GLY A 1 223 ? 14.617 15.113 -3.384 1.00 97.81 223 GLY A N 1
ATOM 1718 C CA . GLY A 1 223 ? 15.928 14.633 -3.831 1.00 97.81 223 GLY A CA 1
ATOM 1719 C C . GLY A 1 223 ? 15.876 13.244 -4.474 1.00 97.81 223 GLY A C 1
ATOM 1720 O O . GLY A 1 223 ? 16.593 12.982 -5.439 1.00 97.81 223 GLY A O 1
ATOM 1721 N N . TYR A 1 224 ? 14.964 12.377 -4.026 1.00 97.62 224 TYR A N 1
ATOM 1722 C CA . TYR A 1 224 ? 14.662 11.118 -4.712 1.00 97.62 224 TYR A CA 1
ATOM 1723 C C . TYR A 1 224 ? 13.887 11.300 -6.027 1.00 97.62 224 TYR A C 1
ATOM 1725 O O . TYR A 1 224 ? 13.738 10.328 -6.771 1.00 97.62 224 TYR A O 1
ATOM 1733 N N . GLY A 1 225 ? 13.445 12.511 -6.368 1.00 96.62 225 GLY A N 1
ATOM 1734 C CA . GLY A 1 225 ? 12.720 12.801 -7.606 1.00 96.62 225 GLY A CA 1
ATOM 1735 C C . GLY A 1 225 ? 11.208 12.600 -7.505 1.00 96.62 225 GLY A C 1
ATOM 1736 O O . GLY A 1 225 ? 10.565 12.400 -8.529 1.00 96.62 225 GLY A O 1
ATOM 1737 N N . TYR A 1 226 ? 10.636 12.630 -6.301 1.00 98.38 226 TYR A N 1
ATOM 1738 C CA . TYR A 1 226 ? 9.186 12.713 -6.115 1.00 98.38 226 TYR A CA 1
ATOM 1739 C C . TYR A 1 226 ? 8.747 14.166 -5.941 1.00 98.38 226 TYR A C 1
ATOM 1741 O O . TYR A 1 226 ? 9.551 15.037 -5.613 1.00 98.38 226 TYR A O 1
ATOM 1749 N N . GLU A 1 227 ? 7.453 14.408 -6.102 1.00 98.44 227 GLU A N 1
ATOM 1750 C CA . GLU A 1 227 ? 6.789 15.585 -5.554 1.00 98.44 227 GLU A CA 1
ATOM 1751 C C . GLU A 1 227 ? 6.110 15.149 -4.241 1.00 98.44 227 GLU A C 1
ATOM 1753 O O . GLU A 1 227 ? 5.124 14.414 -4.290 1.00 98.44 227 GLU A O 1
ATOM 1758 N N . PRO A 1 228 ? 6.661 15.469 -3.055 1.00 98.62 228 PRO A N 1
ATOM 1759 C CA . PRO A 1 228 ? 6.086 15.029 -1.787 1.00 98.62 228 PRO A CA 1
ATOM 1760 C C . PRO A 1 228 ? 4.957 15.945 -1.307 1.00 98.62 228 PRO A C 1
ATOM 1762 O O . PRO A 1 228 ? 5.024 17.167 -1.433 1.00 98.62 228 PRO A O 1
ATOM 1765 N N . ARG A 1 229 ? 3.942 15.366 -0.661 1.00 98.69 229 ARG A N 1
ATOM 1766 C CA . ARG A 1 229 ? 2.917 16.112 0.082 1.00 98.69 229 ARG A CA 1
ATOM 1767 C C . ARG A 1 229 ? 2.679 15.498 1.453 1.00 98.69 229 ARG A C 1
ATOM 1769 O O . ARG A 1 229 ? 2.441 14.301 1.565 1.00 98.69 229 ARG A O 1
ATOM 1776 N N . ILE A 1 230 ? 2.715 16.324 2.495 1.00 98.69 230 ILE A N 1
ATOM 1777 C CA . ILE A 1 230 ? 2.403 15.891 3.861 1.00 98.69 230 ILE A CA 1
ATOM 1778 C C . ILE A 1 230 ? 0.892 15.992 4.086 1.00 98.69 230 ILE A C 1
ATOM 1780 O O . ILE A 1 230 ? 0.302 17.042 3.842 1.00 98.69 230 ILE A O 1
ATOM 1784 N N . VAL A 1 231 ? 0.303 14.906 4.575 1.00 98.56 231 VAL A N 1
ATOM 1785 C CA . VAL A 1 231 ? -1.040 14.851 5.165 1.00 98.56 231 VAL A CA 1
ATOM 1786 C C . VAL A 1 231 ? -0.832 14.660 6.662 1.00 98.56 231 VAL A C 1
ATOM 1788 O O . VAL A 1 231 ? -0.289 13.627 7.063 1.00 98.56 231 VAL A O 1
ATOM 1791 N N . ASP A 1 232 ? -1.187 15.651 7.483 1.00 97.62 232 ASP A N 1
ATOM 1792 C CA . ASP A 1 232 ? -0.879 15.648 8.916 1.00 97.62 232 ASP A CA 1
ATOM 1793 C C . ASP A 1 232 ? -2.147 15.541 9.761 1.00 97.62 232 ASP A C 1
ATOM 1795 O O . ASP A 1 232 ? -2.704 16.528 10.240 1.00 97.62 232 ASP A O 1
ATOM 1799 N N . ALA A 1 233 ? -2.555 14.300 10.024 1.00 95.94 233 ALA A N 1
ATOM 1800 C CA . ALA A 1 233 ? -3.717 14.001 10.851 1.00 95.94 233 ALA A CA 1
ATOM 1801 C C . ALA A 1 233 ? -3.504 14.285 12.349 1.00 95.94 233 ALA A C 1
ATOM 1803 O O . ALA A 1 233 ? -4.399 14.032 13.155 1.00 95.94 233 ALA A O 1
ATOM 1804 N N . THR A 1 234 ? -2.324 14.777 12.740 1.00 94.69 234 THR A N 1
ATOM 1805 C CA . THR A 1 234 ? -2.007 15.156 14.126 1.00 94.69 234 THR A CA 1
ATOM 1806 C C . THR A 1 234 ? -2.136 16.657 14.373 1.00 94.69 234 THR A C 1
ATOM 1808 O O . THR A 1 234 ? -2.000 17.105 15.511 1.00 94.69 234 THR A O 1
ATOM 1811 N N . LYS A 1 235 ? -2.400 17.440 13.320 1.00 93.00 235 LYS A N 1
ATOM 1812 C CA . LYS A 1 235 ? -2.474 18.898 13.381 1.00 93.00 235 LYS A CA 1
ATOM 1813 C C . LYS A 1 235 ? -3.853 19.386 13.832 1.00 93.00 235 LYS A C 1
ATOM 1815 O O . LYS A 1 235 ? -4.871 19.086 13.214 1.00 93.00 235 LYS A O 1
ATOM 1820 N N . ASP A 1 236 ? -3.871 20.222 14.867 1.00 90.94 236 ASP A N 1
ATOM 1821 C CA . ASP A 1 236 ? -5.099 20.841 15.371 1.00 90.94 236 ASP A CA 1
ATOM 1822 C C . ASP A 1 236 ? -5.754 21.777 14.341 1.00 90.94 236 ASP A C 1
ATOM 1824 O O . ASP A 1 236 ? -5.084 22.505 13.602 1.00 90.94 236 ASP A O 1
ATOM 1828 N N . GLY A 1 237 ? -7.090 21.789 14.325 1.00 90.81 237 GLY A N 1
ATOM 1829 C CA . GLY A 1 237 ? -7.890 22.663 13.457 1.00 90.81 237 GLY A CA 1
ATOM 1830 C C . GLY A 1 237 ? -7.944 22.235 11.988 1.00 90.81 237 GLY A C 1
ATOM 1831 O O . GLY A 1 237 ? -8.509 22.956 11.167 1.00 90.81 237 GLY A O 1
ATOM 1832 N N . VAL A 1 238 ? -7.381 21.074 11.658 1.00 91.62 238 VAL A N 1
ATOM 1833 C CA . VAL A 1 238 ? -7.377 20.501 10.313 1.00 91.62 238 VAL A CA 1
ATOM 1834 C C . VAL A 1 238 ? -8.220 19.229 10.303 1.00 91.62 238 VAL A C 1
ATOM 1836 O O . VAL A 1 238 ? -8.096 18.389 11.191 1.00 91.62 238 VAL A O 1
ATOM 1839 N N . ASP A 1 239 ? -9.106 19.089 9.312 1.00 94.94 239 ASP A N 1
ATOM 1840 C CA . ASP A 1 239 ? -9.835 17.836 9.103 1.00 94.94 239 ASP A CA 1
ATOM 1841 C C . ASP A 1 239 ? -8.938 16.876 8.297 1.00 94.94 239 ASP A C 1
ATOM 1843 O O . ASP A 1 239 ? -8.684 17.137 7.114 1.00 94.94 239 ASP A O 1
ATOM 1847 N N . PRO A 1 240 ? -8.460 15.764 8.892 1.00 96.12 240 PRO A N 1
ATOM 1848 C CA . PRO A 1 240 ? -7.575 14.830 8.201 1.00 96.12 240 PRO A CA 1
ATOM 1849 C C . PRO A 1 240 ? -8.226 14.218 6.958 1.00 96.12 240 PRO A C 1
ATOM 1851 O O . PRO A 1 240 ? -7.525 13.861 6.010 1.00 96.12 240 PRO A O 1
ATOM 1854 N N . HIS A 1 241 ? -9.559 14.101 6.925 1.00 97.50 241 HIS A N 1
ATOM 1855 C CA . HIS A 1 241 ? -10.252 13.556 5.762 1.00 97.50 241 HIS A CA 1
ATOM 1856 C C . HIS A 1 241 ? -10.207 14.520 4.577 1.00 97.50 241 HIS A C 1
ATOM 1858 O O . HIS A 1 241 ? -10.018 14.075 3.447 1.00 97.50 241 HIS A O 1
ATOM 1864 N N . ASP A 1 242 ? -10.334 15.826 4.825 1.00 96.88 242 ASP A N 1
ATOM 1865 C CA . ASP A 1 242 ? -10.203 16.825 3.765 1.00 96.88 242 ASP A CA 1
ATOM 1866 C C . ASP A 1 242 ? -8.756 16.886 3.251 1.00 96.88 242 ASP A C 1
ATOM 1868 O O . ASP A 1 242 ? -8.551 16.929 2.038 1.00 96.88 242 ASP A O 1
ATOM 1872 N N . GLU A 1 243 ? -7.746 16.813 4.127 1.00 97.50 243 GLU A N 1
ATOM 1873 C CA . GLU A 1 243 ? -6.342 16.777 3.688 1.00 97.50 243 GLU A CA 1
ATOM 1874 C C . GLU A 1 243 ? -6.016 15.551 2.834 1.00 97.50 243 GLU A C 1
ATOM 1876 O O . GLU A 1 243 ? -5.443 15.702 1.753 1.00 97.50 243 GLU A O 1
ATOM 1881 N N . MET A 1 244 ? -6.397 14.351 3.281 1.00 98.69 244 MET A N 1
ATOM 1882 C CA . MET A 1 244 ? -6.116 13.124 2.533 1.00 98.69 244 MET A CA 1
ATOM 1883 C C . MET A 1 244 ? -6.861 13.097 1.196 1.00 98.69 244 MET A C 1
ATOM 1885 O O . MET A 1 244 ? -6.256 12.798 0.167 1.00 98.69 244 MET A O 1
ATOM 1889 N N . ALA A 1 245 ? -8.142 13.479 1.172 1.00 98.38 245 ALA A N 1
ATOM 1890 C CA . ALA A 1 245 ? -8.910 13.544 -0.070 1.00 98.38 245 ALA A CA 1
ATOM 1891 C C . ALA A 1 245 ? -8.318 14.564 -1.058 1.00 98.38 245 ALA A C 1
ATOM 1893 O O . ALA A 1 245 ? -8.216 14.276 -2.249 1.00 98.38 245 ALA A O 1
ATOM 1894 N N . ASN A 1 246 ? -7.874 15.730 -0.575 1.00 98.38 246 ASN A N 1
ATOM 1895 C CA . ASN A 1 246 ? -7.212 16.737 -1.409 1.00 98.38 246 ASN A CA 1
ATOM 1896 C C . ASN A 1 246 ? -5.833 16.271 -1.901 1.00 98.38 246 ASN A C 1
ATOM 1898 O O . ASN A 1 246 ? -5.431 16.618 -3.012 1.00 98.38 246 ASN A O 1
ATOM 1902 N N . ALA A 1 247 ? -5.095 15.503 -1.097 1.00 98.81 247 ALA A N 1
ATOM 1903 C CA . ALA A 1 247 ? -3.820 14.923 -1.504 1.00 98.81 247 ALA A CA 1
ATOM 1904 C C . ALA A 1 247 ? -4.006 13.849 -2.584 1.00 98.81 247 ALA A C 1
ATOM 1906 O O . ALA A 1 247 ? -3.276 13.861 -3.570 1.00 98.81 247 ALA A O 1
ATOM 1907 N N . LEU A 1 248 ? -5.003 12.973 -2.456 1.00 98.81 248 LEU A N 1
ATOM 1908 C CA . LEU A 1 248 ? -5.305 11.963 -3.475 1.00 98.81 248 LEU A CA 1
ATOM 1909 C C . LEU A 1 248 ? -5.826 12.586 -4.775 1.00 98.81 248 LEU A C 1
ATOM 1911 O O . LEU A 1 248 ? -5.374 12.205 -5.852 1.00 98.81 248 LEU A O 1
ATOM 1915 N N . GLU A 1 249 ? -6.700 13.592 -4.687 1.00 98.69 249 GLU A N 1
ATOM 1916 C CA . GLU A 1 249 ? -7.157 14.364 -5.850 1.00 98.69 249 GLU A CA 1
ATOM 1917 C C . GLU A 1 249 ? -5.982 15.040 -6.568 1.00 98.69 249 GLU A C 1
ATOM 1919 O O . GLU A 1 249 ? -5.858 14.990 -7.790 1.00 98.69 249 GLU A O 1
ATOM 1924 N N . TRP A 1 250 ? -5.079 15.662 -5.810 1.00 98.81 250 TRP A N 1
ATOM 1925 C CA . TRP A 1 250 ? -3.880 16.262 -6.380 1.00 98.81 250 TRP A CA 1
ATOM 1926 C C . TRP A 1 250 ? -2.959 15.223 -7.024 1.00 98.81 250 TRP A C 1
ATOM 1928 O O . TRP A 1 250 ? -2.477 15.467 -8.125 1.00 98.81 250 TRP A O 1
ATOM 1938 N N . ALA A 1 251 ? -2.731 14.078 -6.377 1.00 98.75 251 ALA A N 1
ATOM 1939 C CA . ALA A 1 251 ? -1.903 13.015 -6.933 1.00 98.75 251 ALA A CA 1
ATOM 1940 C C . ALA A 1 251 ? -2.494 12.489 -8.250 1.00 98.75 251 ALA A C 1
ATOM 1942 O O . ALA A 1 251 ? -1.764 12.336 -9.227 1.00 98.75 251 ALA A O 1
ATOM 1943 N N . HIS A 1 252 ? -3.815 12.291 -8.303 1.00 98.25 252 HIS A N 1
ATOM 1944 C CA . HIS A 1 252 ? -4.532 11.912 -9.521 1.00 98.25 252 HIS A CA 1
ATOM 1945 C C . HIS A 1 252 ? -4.317 12.928 -10.653 1.00 98.25 252 HIS A C 1
ATOM 1947 O O . HIS A 1 252 ? -3.925 12.554 -11.760 1.00 98.25 252 HIS A O 1
ATOM 1953 N N . ASN A 1 253 ? -4.518 14.216 -10.366 1.00 98.38 253 ASN A N 1
ATOM 1954 C CA . ASN A 1 253 ? -4.371 15.282 -11.356 1.00 98.38 253 ASN A CA 1
ATOM 1955 C C . ASN A 1 253 ? -2.916 15.457 -11.819 1.00 98.38 253 ASN A C 1
ATOM 1957 O O . ASN A 1 253 ? -2.676 15.606 -13.015 1.00 98.38 253 ASN A O 1
ATOM 1961 N N . LEU A 1 254 ? -1.941 15.360 -10.909 1.00 98.00 254 LEU A N 1
ATOM 1962 C CA . LEU A 1 254 ? -0.517 15.434 -11.248 1.00 98.00 254 LEU A CA 1
ATOM 1963 C C . LEU A 1 254 ? -0.091 14.267 -12.148 1.00 98.00 254 LEU A C 1
ATOM 1965 O O . LEU A 1 254 ? 0.647 14.459 -13.109 1.00 98.00 254 LEU A O 1
ATOM 1969 N N . VAL A 1 255 ? -0.578 13.054 -11.882 1.00 97.00 255 VAL A N 1
ATOM 1970 C CA . VAL A 1 255 ? -0.320 11.892 -12.746 1.00 97.00 255 VAL A CA 1
ATOM 1971 C C . VAL A 1 255 ? -0.895 12.111 -14.145 1.00 97.00 255 VAL A C 1
ATOM 1973 O O . VAL A 1 255 ? -0.222 11.814 -15.134 1.00 97.00 255 VAL A O 1
ATOM 1976 N N . ALA A 1 256 ? -2.114 12.648 -14.247 1.00 96.44 256 ALA A N 1
ATOM 1977 C CA . ALA A 1 256 ? -2.720 12.976 -15.535 1.00 96.44 256 ALA A CA 1
ATOM 1978 C C . ALA A 1 256 ? -1.911 14.045 -16.295 1.00 96.44 256 ALA A C 1
ATOM 1980 O O . ALA A 1 256 ? -1.668 13.889 -17.493 1.00 96.44 256 ALA A O 1
ATOM 1981 N N . GLU A 1 257 ? -1.433 15.080 -15.599 1.00 96.50 257 GLU A N 1
ATOM 1982 C CA . GLU A 1 257 ? -0.559 16.118 -16.158 1.00 96.50 257 GLU A CA 1
ATOM 1983 C C . GLU A 1 257 ? 0.763 15.532 -16.674 1.00 96.50 257 GLU A C 1
ATOM 1985 O O . GLU A 1 257 ? 1.137 15.765 -17.825 1.00 96.50 257 GLU A O 1
ATOM 1990 N N . ILE A 1 258 ? 1.437 14.703 -15.871 1.00 95.31 258 ILE A N 1
ATOM 1991 C CA . ILE A 1 258 ? 2.689 14.033 -16.253 1.00 95.31 258 ILE A CA 1
ATOM 1992 C C . ILE A 1 258 ? 2.481 13.155 -17.490 1.00 95.31 258 ILE A C 1
ATOM 1994 O O . ILE A 1 258 ? 3.304 13.168 -18.406 1.00 95.31 258 ILE A O 1
ATOM 1998 N N . ARG A 1 259 ? 1.365 12.419 -17.556 1.00 94.06 259 ARG A N 1
ATOM 1999 C CA . ARG A 1 259 ? 1.029 11.579 -18.715 1.00 94.06 259 ARG A CA 1
ATOM 2000 C C . ARG A 1 259 ? 0.784 12.392 -19.988 1.00 94.06 259 ARG A C 1
ATOM 2002 O O . ARG A 1 259 ? 1.125 11.924 -21.077 1.00 94.06 259 ARG A O 1
ATOM 2009 N N . ALA A 1 260 ? 0.216 13.589 -19.856 1.00 94.88 260 ALA A N 1
ATOM 2010 C CA . ALA A 1 260 ? -0.063 14.498 -20.967 1.00 94.88 260 ALA A CA 1
ATOM 2011 C C . ALA A 1 260 ? 1.145 15.362 -21.383 1.00 94.88 260 ALA A C 1
ATOM 2013 O O . ALA A 1 260 ? 1.167 15.877 -22.502 1.00 94.88 260 ALA A O 1
ATOM 2014 N N . SER A 1 261 ? 2.148 15.516 -20.512 1.00 93.31 261 SER A N 1
ATOM 2015 C CA . SER A 1 261 ? 3.324 16.361 -20.738 1.00 93.31 261 SER A CA 1
ATOM 2016 C C . SER A 1 261 ? 4.117 15.967 -21.992 1.00 93.31 261 SER A C 1
ATOM 2018 O O . SER A 1 261 ? 4.293 14.789 -22.318 1.00 93.31 261 SER A O 1
ATOM 2020 N N . THR A 1 262 ? 4.652 16.967 -22.696 1.00 90.31 262 THR A N 1
ATOM 2021 C CA . THR A 1 262 ? 5.638 16.770 -23.772 1.00 90.31 262 THR A CA 1
ATOM 2022 C C . THR A 1 262 ? 7.059 16.618 -23.233 1.00 90.31 262 THR A C 1
ATOM 2024 O O . THR A 1 262 ? 7.885 15.989 -23.889 1.00 90.31 262 THR A O 1
ATOM 2027 N N . ASN A 1 263 ? 7.343 17.144 -22.036 1.00 89.44 263 ASN A N 1
ATOM 2028 C CA . ASN A 1 263 ? 8.591 16.881 -21.332 1.00 89.44 263 ASN A CA 1
ATOM 2029 C C . ASN A 1 263 ? 8.484 15.541 -20.598 1.00 89.44 263 ASN A C 1
ATOM 2031 O O . ASN A 1 263 ? 7.701 15.403 -19.657 1.00 89.44 263 ASN A O 1
ATOM 2035 N N . THR A 1 264 ? 9.274 14.571 -21.047 1.00 85.69 264 THR A N 1
ATOM 2036 C CA . THR A 1 264 ? 9.322 13.209 -20.505 1.00 85.69 264 THR A CA 1
ATOM 2037 C C . THR A 1 264 ? 10.549 12.959 -19.631 1.00 85.69 264 THR A C 1
ATOM 2039 O O . THR A 1 264 ? 10.764 11.832 -19.198 1.00 85.69 264 THR A O 1
ATOM 2042 N N . GLU A 1 265 ? 11.397 13.963 -19.415 1.00 92.06 265 GLU A N 1
ATOM 2043 C CA . GLU A 1 265 ? 12.602 13.818 -18.606 1.00 92.06 265 GLU A CA 1
ATOM 2044 C C . GLU A 1 265 ? 12.312 14.047 -17.121 1.00 92.06 265 GLU A C 1
ATOM 2046 O O . GLU A 1 265 ? 11.685 15.034 -16.740 1.00 92.06 265 GLU A O 1
ATOM 2051 N N . ALA A 1 266 ? 12.808 13.125 -16.294 1.00 93.38 266 ALA A N 1
ATOM 2052 C CA . ALA A 1 266 ? 12.784 13.150 -14.837 1.00 93.38 266 ALA A CA 1
ATOM 2053 C C . ALA A 1 266 ? 11.429 13.603 -14.243 1.00 93.38 266 ALA A C 1
ATOM 2055 O O . ALA A 1 266 ? 11.397 14.542 -13.438 1.00 93.38 266 ALA A O 1
ATOM 2056 N N . PRO A 1 267 ? 10.303 12.956 -14.619 1.00 93.75 267 PRO A N 1
ATOM 2057 C CA . PRO A 1 267 ? 8.993 13.327 -14.101 1.00 93.75 267 PRO A CA 1
ATOM 2058 C C . PRO A 1 267 ? 8.944 13.141 -12.582 1.00 93.75 267 PRO A C 1
ATOM 2060 O O . PRO A 1 267 ? 9.372 12.116 -12.046 1.00 93.75 267 PRO A O 1
ATOM 2063 N N . ARG A 1 268 ? 8.387 14.132 -11.881 1.00 95.06 268 ARG A N 1
ATOM 2064 C CA . ARG A 1 268 ? 8.233 14.092 -10.424 1.00 95.06 268 ARG A CA 1
ATOM 2065 C C . ARG A 1 268 ? 6.895 13.487 -10.037 1.00 95.06 268 ARG A C 1
ATOM 2067 O O . ARG A 1 268 ? 5.897 14.188 -9.913 1.00 95.06 268 ARG A O 1
ATOM 2074 N N . MET A 1 269 ? 6.887 12.172 -9.856 1.00 96.50 269 MET A N 1
ATOM 2075 C CA . MET A 1 269 ? 5.686 11.440 -9.450 1.00 96.50 269 MET A CA 1
ATOM 2076 C C . MET A 1 269 ? 5.234 11.849 -8.039 1.00 96.50 269 MET A C 1
ATOM 2078 O O . MET A 1 269 ? 6.089 12.115 -7.186 1.00 96.50 269 MET A O 1
ATOM 2082 N N . PRO A 1 270 ? 3.917 11.888 -7.760 1.00 98.50 270 PRO A N 1
ATOM 2083 C CA . PRO A 1 270 ? 3.425 12.214 -6.430 1.00 98.50 270 PRO A CA 1
ATOM 2084 C C . PRO A 1 270 ? 3.853 11.159 -5.411 1.00 98.50 270 PRO A C 1
ATOM 2086 O O . PRO A 1 270 ? 3.838 9.959 -5.687 1.00 98.50 270 PRO A O 1
ATOM 2089 N N . MET A 1 271 ? 4.153 11.609 -4.199 1.00 98.81 271 MET A N 1
ATOM 2090 C CA . MET A 1 271 ? 4.190 10.746 -3.023 1.00 98.81 271 MET A CA 1
ATOM 2091 C C . MET A 1 271 ? 3.532 11.444 -1.835 1.00 98.81 271 MET A C 1
ATOM 2093 O O . MET A 1 271 ? 3.529 12.675 -1.737 1.00 98.81 271 MET A O 1
ATOM 2097 N N . ILE A 1 272 ? 2.944 10.656 -0.938 1.00 98.94 272 ILE A N 1
ATOM 2098 C CA . ILE A 1 272 ? 2.246 11.164 0.243 1.00 98.94 272 ILE A CA 1
ATOM 2099 C C . ILE A 1 272 ? 3.027 10.766 1.492 1.00 98.94 272 ILE A C 1
ATOM 2101 O O . ILE A 1 272 ? 3.369 9.604 1.694 1.00 98.94 272 ILE A O 1
ATOM 2105 N N . ILE A 1 273 ? 3.275 11.732 2.367 1.00 98.94 273 IL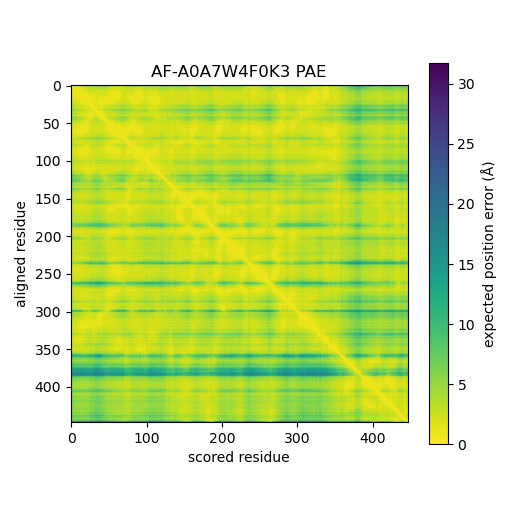E A N 1
ATOM 2106 C CA . ILE A 1 273 ? 3.766 11.503 3.724 1.00 98.94 273 ILE A CA 1
ATOM 2107 C C . ILE A 1 273 ? 2.553 11.588 4.641 1.00 98.94 273 ILE A C 1
ATOM 2109 O O . ILE A 1 273 ? 2.082 12.677 4.967 1.00 98.94 273 ILE A O 1
ATOM 2113 N N . MET A 1 274 ? 2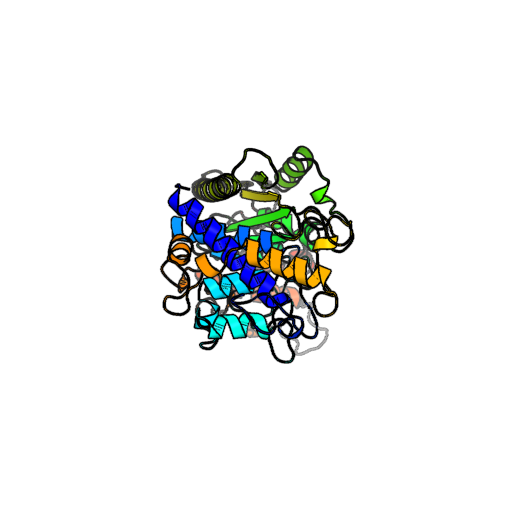.027 10.433 5.031 1.00 98.81 274 MET A N 1
ATOM 2114 C CA . MET A 1 274 ? 0.838 10.326 5.867 1.00 98.81 274 MET A CA 1
ATOM 2115 C C . MET A 1 274 ? 1.249 10.279 7.340 1.00 98.81 274 MET A C 1
ATOM 2117 O O . MET A 1 274 ? 1.611 9.221 7.865 1.00 98.81 274 MET A O 1
ATOM 2121 N N . ARG A 1 275 ? 1.194 11.430 8.016 1.00 98.69 275 ARG A N 1
ATOM 2122 C CA . ARG A 1 275 ? 1.488 11.543 9.446 1.00 98.69 275 ARG A CA 1
ATOM 2123 C C . ARG A 1 275 ? 0.230 11.283 10.266 1.00 98.69 275 ARG A C 1
ATOM 2125 O O . ARG A 1 275 ? -0.751 12.011 10.178 1.00 98.69 275 ARG A O 1
ATOM 2132 N N . THR A 1 276 ? 0.285 10.237 11.082 1.00 98.12 276 THR A N 1
ATOM 2133 C CA . THR A 1 276 ? -0.785 9.820 12.007 1.00 98.12 276 THR A CA 1
ATOM 2134 C C . THR A 1 276 ? -0.165 9.468 13.356 1.00 98.12 276 THR A C 1
ATOM 2136 O O . THR A 1 276 ? 1.052 9.328 13.456 1.00 98.12 276 THR A O 1
ATOM 2139 N N . LEU A 1 277 ? -0.963 9.293 14.409 1.00 98.06 277 LEU A N 1
ATOM 2140 C CA . LEU A 1 277 ? -0.445 8.723 15.655 1.00 98.06 277 LEU A CA 1
ATOM 2141 C C . LEU A 1 277 ? -0.372 7.195 15.546 1.00 98.06 277 LEU A C 1
ATOM 2143 O O . LEU A 1 277 ? -1.320 6.549 15.102 1.00 98.06 277 LEU A O 1
ATOM 2147 N N . LYS A 1 278 ? 0.719 6.577 16.008 1.00 98.56 278 LYS A N 1
ATOM 2148 C CA . LYS A 1 278 ? 0.738 5.116 16.168 1.00 98.56 278 LYS A CA 1
ATOM 2149 C C . LYS A 1 278 ? -0.335 4.681 17.171 1.00 98.56 278 LYS A C 1
ATOM 2151 O O . LYS A 1 278 ? -0.401 5.221 18.272 1.00 98.56 278 LYS A O 1
ATOM 2156 N N . GLY A 1 279 ? -1.180 3.727 16.788 1.00 97.88 279 GLY A N 1
ATOM 2157 C CA . GLY A 1 279 ? -2.328 3.281 17.580 1.00 97.88 279 GLY A CA 1
ATOM 2158 C C . GLY A 1 279 ? -3.460 4.303 17.699 1.00 97.88 279 GLY A C 1
ATOM 2159 O O . GLY A 1 279 ? -4.188 4.261 18.692 1.00 97.88 279 GLY A O 1
ATOM 2160 N N . TRP A 1 280 ? -3.577 5.223 16.731 1.00 97.94 280 TRP A N 1
ATOM 2161 C CA . TRP A 1 280 ? -4.602 6.271 16.683 1.00 97.94 280 TRP A CA 1
ATOM 2162 C C . TRP A 1 280 ? -6.009 5.741 16.977 1.00 97.94 280 TRP A C 1
ATOM 2164 O O . TRP A 1 280 ? -6.369 4.668 16.519 1.00 97.94 280 TRP A O 1
ATOM 2174 N N . THR A 1 281 ? -6.814 6.499 17.723 1.00 96.62 281 THR A N 1
ATOM 2175 C CA . THR A 1 281 ? -8.168 6.136 18.206 1.00 96.62 281 THR A CA 1
ATOM 2176 C C . THR A 1 281 ? -8.196 5.084 19.320 1.00 96.62 281 THR A C 1
ATOM 2178 O O . THR A 1 281 ? -9.242 4.874 19.930 1.00 96.62 281 THR A O 1
ATOM 2181 N N . GLY A 1 282 ? -7.049 4.478 19.640 1.00 97.12 282 GLY A N 1
ATOM 2182 C CA . GLY A 1 282 ? -6.896 3.535 20.740 1.00 97.12 282 GLY A CA 1
ATOM 2183 C C . GLY A 1 282 ? -6.785 4.185 22.125 1.00 97.12 282 GLY A C 1
ATOM 2184 O O . GLY A 1 282 ? -6.924 5.407 22.279 1.00 97.12 282 GLY A O 1
ATOM 2185 N N . PRO A 1 283 ? -6.490 3.375 23.159 1.00 97.31 283 PRO A N 1
ATOM 2186 C CA . PRO A 1 283 ? -6.241 3.868 24.506 1.00 97.31 283 PRO A CA 1
ATOM 2187 C C . PRO A 1 283 ? -5.108 4.897 24.514 1.00 97.31 283 PRO A C 1
ATOM 2189 O O . PRO A 1 283 ? -4.040 4.678 23.944 1.00 97.31 283 PRO A O 1
ATOM 2192 N N . LYS A 1 284 ? -5.325 6.032 25.185 1.00 97.44 284 LYS A N 1
ATOM 2193 C CA . LYS A 1 284 ? -4.300 7.082 25.307 1.00 97.44 284 LYS A CA 1
ATOM 2194 C C . LYS A 1 284 ? -3.233 6.701 26.331 1.00 97.44 284 LYS A C 1
ATOM 2196 O O . LYS A 1 284 ? -2.045 6.900 26.084 1.00 97.44 284 LYS A O 1
ATOM 2201 N N . PHE A 1 285 ? -3.666 6.125 27.452 1.00 96.94 285 PHE A N 1
ATOM 2202 C CA . PHE A 1 285 ? -2.812 5.653 28.537 1.00 96.94 285 PHE A CA 1
ATOM 2203 C C . PHE A 1 285 ? -3.278 4.288 29.037 1.00 96.94 285 PHE A C 1
ATOM 2205 O O . PHE A 1 285 ? -4.481 4.042 29.119 1.00 96.94 285 PHE A O 1
ATOM 2212 N N . VAL A 1 286 ? -2.326 3.440 29.415 1.00 95.75 286 VAL A N 1
ATOM 2213 C CA . VAL A 1 286 ? -2.555 2.177 30.129 1.00 95.75 286 VAL A CA 1
ATOM 2214 C C . VAL A 1 286 ? -1.531 2.126 31.255 1.00 95.75 286 VAL A C 1
ATOM 2216 O O . VAL A 1 286 ? -0.341 2.312 31.007 1.00 95.75 286 VAL A O 1
ATOM 2219 N N . GLU A 1 287 ? -1.995 1.965 32.495 1.00 92.94 287 GLU A N 1
ATOM 2220 C CA . GLU A 1 287 ? -1.127 1.866 33.683 1.00 92.94 287 GLU A CA 1
ATOM 2221 C C . GLU A 1 287 ? -0.117 3.030 33.806 1.00 92.94 287 GLU A C 1
ATOM 2223 O O . GLU A 1 287 ? 1.048 2.856 34.146 1.00 92.94 287 GLU A O 1
ATOM 2228 N N . GLY A 1 288 ? -0.555 4.250 33.472 1.00 94.62 288 GLY A N 1
ATOM 2229 C CA . GLY A 1 288 ? 0.280 5.459 33.507 1.00 94.62 288 GLY A CA 1
ATOM 2230 C C . GLY A 1 288 ? 1.227 5.634 32.312 1.00 94.62 288 GLY A C 1
ATOM 2231 O O . GLY A 1 288 ? 1.795 6.713 32.142 1.00 94.62 288 GLY A O 1
ATOM 2232 N N . ASN A 1 289 ? 1.353 4.637 31.435 1.00 96.19 289 ASN A N 1
ATOM 2233 C CA . ASN A 1 289 ? 2.181 4.712 30.235 1.00 96.19 289 ASN A CA 1
ATOM 2234 C C . ASN A 1 289 ? 1.397 5.289 29.055 1.00 96.19 289 ASN A C 1
ATOM 2236 O O . ASN A 1 289 ? 0.272 4.869 28.788 1.00 96.19 289 ASN A O 1
ATOM 2240 N N . LYS A 1 290 ? 1.998 6.225 28.309 1.00 97.44 290 LYS A N 1
ATOM 2241 C CA . LYS A 1 290 ? 1.417 6.761 27.067 1.00 97.44 290 LYS A CA 1
ATOM 2242 C C . LYS A 1 290 ? 1.443 5.689 25.976 1.00 97.44 290 LYS A C 1
ATOM 2244 O O . LYS A 1 290 ? 2.527 5.243 25.603 1.00 97.44 290 LYS A O 1
ATOM 2249 N N . ILE A 1 291 ? 0.278 5.331 25.444 1.00 97.94 291 ILE A N 1
ATOM 2250 C CA . ILE A 1 291 ? 0.118 4.303 24.409 1.00 97.94 291 ILE A CA 1
ATOM 2251 C C . ILE A 1 291 ? -0.030 4.936 23.026 1.00 97.94 291 ILE A C 1
ATOM 2253 O O . ILE A 1 291 ? 0.847 4.761 22.183 1.00 97.94 291 ILE A O 1
ATOM 2257 N N . GLU A 1 292 ? -1.112 5.681 22.778 1.00 98.00 292 GLU A N 1
ATOM 2258 C CA . GLU A 1 292 ? -1.317 6.339 21.485 1.00 98.00 292 GLU A CA 1
ATOM 2259 C C . GLU A 1 292 ? -0.191 7.348 21.197 1.00 98.00 292 GLU A C 1
ATOM 2261 O O . GLU A 1 292 ? 0.182 8.174 22.037 1.00 98.00 292 GLU A O 1
ATOM 2266 N N . GLY A 1 293 ? 0.361 7.282 19.986 1.00 97.88 293 GLY A N 1
ATOM 2267 C CA . GLY A 1 293 ? 1.516 8.075 19.584 1.00 97.88 293 GLY A CA 1
ATOM 2268 C C . GLY A 1 293 ? 2.806 7.638 20.283 1.00 97.88 293 GLY A C 1
ATOM 2269 O O . GLY A 1 293 ? 3.647 8.491 20.575 1.00 97.88 293 GLY A O 1
ATOM 2270 N N . ASN A 1 294 ? 2.943 6.343 20.592 1.00 97.69 294 ASN A N 1
ATOM 2271 C CA . ASN A 1 294 ? 4.128 5.727 21.195 1.00 97.69 294 ASN A CA 1
ATOM 2272 C C . ASN A 1 294 ? 4.389 4.317 20.613 1.00 97.69 294 ASN A C 1
ATOM 2274 O O . ASN A 1 294 ? 3.490 3.678 20.064 1.00 97.69 294 ASN A O 1
ATOM 2278 N N . CYS A 1 295 ? 5.612 3.793 20.757 1.00 97.19 295 CYS A N 1
ATOM 2279 C CA . CYS A 1 295 ? 5.964 2.418 20.387 1.00 97.19 295 CYS A CA 1
ATOM 2280 C C . CYS A 1 295 ? 5.169 1.370 21.179 1.00 97.19 295 CYS A C 1
ATOM 2282 O O . CYS A 1 295 ? 4.902 0.296 20.649 1.00 97.19 295 CYS A O 1
ATOM 2284 N N . LEU A 1 296 ? 4.703 1.703 22.389 1.00 97.12 296 LEU A N 1
ATOM 2285 C CA . LEU A 1 296 ? 3.869 0.822 23.217 1.00 97.12 296 LEU A CA 1
ATOM 2286 C C . LEU A 1 296 ? 2.527 0.448 22.562 1.00 97.12 296 LEU A C 1
ATOM 2288 O O . LEU A 1 296 ? 1.925 -0.551 22.938 1.00 97.12 296 LEU A O 1
ATOM 2292 N N . ALA A 1 297 ? 2.081 1.187 21.542 1.00 97.12 297 ALA A N 1
ATOM 2293 C CA . ALA A 1 297 ? 0.920 0.805 20.744 1.00 97.12 297 ALA A CA 1
ATOM 2294 C C . ALA A 1 297 ? 1.197 -0.309 19.714 1.00 97.12 297 ALA A C 1
ATOM 2296 O O . ALA A 1 297 ? 0.275 -0.721 19.018 1.00 97.12 297 ALA A O 1
ATOM 2297 N N . HIS A 1 298 ? 2.447 -0.756 19.531 1.00 95.56 298 HIS A N 1
ATOM 2298 C CA . HIS A 1 298 ? 2.839 -1.571 18.378 1.00 95.56 298 HIS A CA 1
ATOM 2299 C C . HIS A 1 298 ? 2.152 -2.941 18.299 1.00 95.56 298 HIS A C 1
ATOM 2301 O O . HIS A 1 298 ? 1.591 -3.254 17.250 1.00 95.56 298 HIS A O 1
ATOM 2307 N N . GLN A 1 299 ? 2.202 -3.736 19.369 1.00 92.06 299 GLN A N 1
ATOM 2308 C CA . GLN A 1 299 ? 1.593 -5.070 19.420 1.00 92.06 299 GLN A CA 1
ATOM 2309 C C . GLN A 1 299 ? 0.180 -4.998 20.023 1.00 92.06 299 GLN A C 1
ATOM 2311 O O . GLN A 1 299 ? -0.634 -4.158 19.634 1.00 92.06 299 GLN A O 1
ATOM 2316 N N . THR A 1 300 ? -0.114 -5.879 20.975 1.00 87.50 300 THR A N 1
ATOM 2317 C CA . THR A 1 300 ? -1.343 -5.913 21.756 1.00 87.50 300 THR A CA 1
ATOM 2318 C C . THR A 1 300 ? -1.235 -4.908 22.903 1.00 87.50 300 THR A C 1
ATOM 2320 O O . THR A 1 300 ? -0.393 -5.065 23.782 1.00 87.50 300 THR A O 1
ATOM 2323 N N . VAL A 1 301 ? -2.082 -3.878 22.902 1.00 89.75 301 VAL A N 1
ATOM 2324 C CA . VAL A 1 301 ? -2.064 -2.791 23.905 1.00 89.75 301 VAL A CA 1
ATOM 2325 C C . VAL A 1 301 ? -2.491 -3.254 25.308 1.00 89.75 301 VAL A C 1
ATOM 2327 O O . VAL A 1 301 ? -2.072 -2.668 26.299 1.00 89.75 301 VAL A O 1
ATOM 2330 N N . LEU A 1 302 ? -3.337 -4.287 25.390 1.00 95.50 302 LEU A N 1
ATOM 2331 C CA . LEU A 1 302 ? -3.986 -4.765 26.618 1.00 95.50 302 LEU A CA 1
ATOM 2332 C C . LEU A 1 302 ? -3.773 -6.282 26.769 1.00 95.50 302 LEU A C 1
ATOM 2334 O O . LEU A 1 302 ? -4.719 -7.063 26.647 1.00 95.50 302 LEU A O 1
ATOM 2338 N N . SER A 1 303 ? -2.518 -6.718 26.931 1.00 93.19 303 SER A N 1
ATOM 2339 C CA . SER A 1 303 ? -2.153 -8.148 26.925 1.00 93.19 303 SER A CA 1
ATOM 2340 C C . SER A 1 303 ? -2.824 -8.965 28.034 1.00 93.19 303 SER A C 1
ATOM 2342 O O . SER A 1 303 ? -3.018 -10.167 27.865 1.00 93.19 303 SER A O 1
ATOM 2344 N N . GLU A 1 304 ? -3.244 -8.314 29.121 1.00 95.56 304 GLU A N 1
ATOM 2345 C CA . GLU A 1 304 ? -3.852 -8.949 30.291 1.00 95.56 304 GLU A CA 1
ATOM 2346 C C . GLU A 1 304 ? -5.375 -8.782 30.336 1.00 95.56 304 GLU A C 1
ATOM 2348 O O . GLU A 1 304 ? -5.997 -9.130 31.335 1.00 95.56 304 GLU A O 1
ATOM 2353 N N . ALA A 1 305 ? -6.030 -8.317 29.263 1.00 96.94 305 ALA A N 1
ATOM 2354 C CA . ALA A 1 305 ? -7.486 -8.096 29.243 1.00 96.94 305 ALA A CA 1
ATOM 2355 C C . ALA A 1 305 ? -8.332 -9.349 29.574 1.00 96.94 305 ALA A C 1
ATOM 2357 O O . ALA A 1 305 ? -9.518 -9.232 29.879 1.00 96.94 305 ALA A O 1
ATOM 2358 N N . LYS A 1 306 ? -7.747 -10.554 29.520 1.00 97.12 306 LYS A N 1
ATOM 2359 C CA . LYS A 1 306 ? -8.404 -11.811 29.917 1.00 97.12 306 LYS A CA 1
ATOM 2360 C C . LYS A 1 306 ? -8.407 -12.057 31.435 1.00 97.12 306 LYS A C 1
ATOM 2362 O O . LYS A 1 306 ? -9.211 -12.857 31.908 1.00 97.12 306 LYS A O 1
ATOM 2367 N N . SER A 1 307 ? -7.521 -11.419 32.188 1.00 97.25 307 SER A N 1
ATOM 2368 C CA . SER A 1 307 ? -7.296 -11.694 33.617 1.00 97.25 307 SER A CA 1
ATOM 2369 C C . SER A 1 307 ? -7.297 -10.444 34.493 1.00 97.25 307 SER A C 1
ATOM 2371 O O . SER A 1 307 ? -7.562 -10.554 35.688 1.00 97.25 307 SER A O 1
ATOM 2373 N N . ASP A 1 308 ? -7.041 -9.271 33.919 1.00 97.69 308 ASP A N 1
ATOM 2374 C CA . ASP A 1 308 ? -6.992 -7.990 34.614 1.00 97.69 308 ASP A CA 1
ATOM 2375 C C . ASP A 1 308 ? -8.314 -7.205 34.429 1.00 97.69 308 ASP A C 1
ATOM 2377 O O . ASP A 1 308 ? -8.683 -6.866 33.295 1.00 97.69 308 ASP A O 1
ATOM 2381 N N . PRO A 1 309 ? -9.052 -6.899 35.517 1.00 97.75 309 PRO A N 1
ATOM 2382 C CA . PRO A 1 309 ? -10.310 -6.153 35.443 1.00 97.75 309 PRO A CA 1
ATOM 2383 C C . PRO A 1 309 ? -10.188 -4.729 34.881 1.00 97.75 309 PRO A C 1
ATOM 2385 O O . PRO A 1 309 ? -11.115 -4.260 34.215 1.00 97.75 309 PRO A O 1
ATOM 2388 N N . GLU A 1 310 ? -9.080 -4.028 35.134 1.00 97.00 310 GLU A N 1
ATOM 2389 C CA . GLU A 1 310 ? -8.875 -2.661 34.646 1.00 97.00 310 GLU A CA 1
ATOM 2390 C C . GLU A 1 310 ? -8.555 -2.665 33.149 1.00 97.00 310 GLU A C 1
ATOM 2392 O O . GLU A 1 310 ? -9.148 -1.885 32.400 1.00 97.00 310 GLU A O 1
ATOM 2397 N N . GLN A 1 311 ? -7.714 -3.586 32.666 1.00 97.75 311 GLN A N 1
ATOM 2398 C CA . GLN A 1 311 ? -7.476 -3.719 31.224 1.00 97.75 311 GLN A CA 1
ATOM 2399 C C . GLN A 1 311 ? -8.741 -4.150 30.468 1.00 97.75 311 GLN A C 1
ATOM 2401 O O . GLN A 1 311 ? -9.030 -3.597 29.403 1.00 97.75 311 GLN A O 1
ATOM 2406 N N . LEU A 1 312 ? -9.549 -5.065 31.024 1.00 98.31 312 LEU A N 1
ATOM 2407 C CA . LEU A 1 312 ? -10.844 -5.433 30.434 1.00 98.31 312 LEU A CA 1
ATOM 2408 C C . LEU A 1 312 ? -11.785 -4.223 30.337 1.00 98.31 312 LEU A C 1
ATOM 2410 O O . LEU A 1 312 ? -12.450 -4.016 29.318 1.00 98.31 312 LEU A O 1
ATOM 2414 N N . LYS A 1 313 ? -11.826 -3.392 31.381 1.00 98.06 313 LYS A N 1
ATOM 2415 C CA . LYS A 1 313 ? -12.619 -2.158 31.402 1.00 98.06 313 LYS A CA 1
ATOM 2416 C C . LYS A 1 313 ? -12.149 -1.160 30.342 1.00 98.06 313 LYS A C 1
ATOM 2418 O O . LYS A 1 313 ? -12.998 -0.576 29.666 1.00 98.06 313 LYS A O 1
ATOM 2423 N N . ILE A 1 314 ? -10.837 -0.996 30.154 1.00 98.25 314 ILE A N 1
ATOM 2424 C CA . ILE A 1 314 ? -10.271 -0.150 29.089 1.00 98.25 314 ILE A CA 1
ATOM 2425 C C . ILE A 1 314 ? -10.675 -0.685 27.710 1.00 98.25 314 ILE A C 1
ATOM 2427 O O . ILE A 1 314 ? -11.147 0.092 26.882 1.00 98.25 314 ILE A O 1
ATOM 2431 N N . LEU A 1 315 ? -10.554 -1.996 27.467 1.00 98.31 315 LEU A N 1
ATOM 2432 C CA . LEU A 1 315 ? -10.953 -2.617 26.197 1.00 98.31 315 LEU A CA 1
ATOM 2433 C C . LEU A 1 315 ? -12.435 -2.369 25.889 1.00 98.31 315 LEU A C 1
ATOM 2435 O O . LEU A 1 315 ? -12.801 -2.024 24.768 1.00 98.31 315 LEU A O 1
ATOM 2439 N N . ASN A 1 316 ? -13.289 -2.509 26.897 1.00 97.94 316 ASN A N 1
ATOM 2440 C CA . ASN A 1 316 ? -14.722 -2.307 26.762 1.00 97.94 316 ASN A CA 1
ATOM 2441 C C . ASN A 1 316 ? -15.066 -0.841 26.435 1.00 97.94 316 ASN A C 1
ATOM 2443 O O . ASN A 1 316 ? -15.823 -0.570 25.506 1.00 97.94 316 ASN A O 1
ATOM 2447 N N . GLN A 1 317 ? -14.446 0.120 27.129 1.00 98.06 317 GLN A N 1
ATOM 2448 C CA . GLN A 1 317 ? -14.586 1.548 26.811 1.00 98.06 317 GLN A CA 1
ATOM 2449 C C . GLN A 1 317 ? -14.090 1.876 25.400 1.00 98.06 317 GLN A C 1
ATOM 2451 O O . GLN A 1 317 ? -14.729 2.642 24.678 1.00 98.06 317 GLN A O 1
ATOM 2456 N N . TRP A 1 318 ? -12.971 1.276 25.004 1.00 98.31 318 TRP A N 1
ATOM 2457 C CA . TRP A 1 318 ? -12.382 1.467 23.692 1.00 98.31 318 TRP A CA 1
ATOM 2458 C C . TRP A 1 318 ? -13.301 0.947 22.579 1.00 98.31 318 TRP A C 1
ATOM 2460 O O . TRP A 1 318 ? -13.664 1.720 21.694 1.00 98.31 318 TRP A O 1
ATOM 2470 N N . LEU A 1 319 ? -13.780 -0.297 22.657 1.00 98.44 319 LEU A N 1
ATOM 2471 C CA . LEU A 1 319 ? -14.714 -0.849 21.668 1.00 98.44 319 LEU A CA 1
ATOM 2472 C C . LEU A 1 319 ? -16.032 -0.058 21.605 1.00 98.44 319 LEU A C 1
ATOM 2474 O O . LEU A 1 319 ? -16.524 0.230 20.514 1.00 98.44 319 LEU A O 1
ATOM 2478 N N . LYS A 1 320 ? -16.566 0.381 22.754 1.00 98.31 320 LYS A N 1
ATOM 2479 C CA . LYS A 1 320 ? -17.757 1.249 22.804 1.00 98.31 320 LYS A CA 1
ATOM 2480 C C . LYS A 1 320 ? -17.558 2.601 22.136 1.00 98.31 320 LYS A C 1
ATOM 2482 O O . LYS A 1 320 ? -18.522 3.156 21.615 1.00 98.31 320 LYS A O 1
ATOM 2487 N N . SER A 1 321 ? -16.342 3.146 22.145 1.00 98.25 321 SER A N 1
ATOM 2488 C CA . SER A 1 321 ? -16.068 4.457 21.543 1.00 98.25 321 SER A CA 1
ATOM 2489 C C . SER A 1 321 ? -16.337 4.485 20.033 1.00 98.25 321 SER A C 1
ATOM 2491 O O . SER A 1 321 ? -16.690 5.533 19.491 1.00 98.25 321 SER A O 1
ATOM 2493 N N . TYR A 1 322 ? -16.268 3.324 19.372 1.00 98.50 322 TYR A N 1
ATOM 2494 C CA . TYR A 1 322 ? -16.611 3.170 17.960 1.00 98.50 322 TYR A CA 1
ATOM 2495 C C . TYR A 1 322 ? -18.121 3.123 17.694 1.00 98.50 322 TYR A C 1
ATOM 2497 O O . TYR A 1 322 ? -18.520 3.287 16.542 1.00 98.50 322 TYR A O 1
ATOM 2505 N N . LYS A 1 323 ? -18.955 2.934 18.729 1.00 97.81 323 LYS A N 1
ATOM 2506 C CA . LYS A 1 323 ? -20.424 2.797 18.672 1.00 97.81 323 LYS A CA 1
ATOM 2507 C C . LYS A 1 323 ? -20.889 1.905 17.516 1.00 97.81 323 LYS A C 1
ATOM 2509 O O . LYS A 1 323 ? -21.484 2.362 16.542 1.00 97.81 323 LYS A O 1
ATOM 2514 N N . PHE A 1 324 ? -20.487 0.638 17.576 1.00 97.75 324 PHE A N 1
ATOM 2515 C CA . PHE A 1 324 ? -20.683 -0.323 16.490 1.00 97.75 324 PHE A CA 1
ATOM 2516 C C . PHE A 1 324 ? -22.161 -0.656 16.230 1.00 97.75 324 PHE A C 1
ATOM 2518 O O . PHE A 1 324 ? -22.529 -1.008 15.113 1.00 97.75 324 PHE A O 1
ATOM 2525 N N . ASP A 1 325 ? -23.018 -0.465 17.231 1.00 95.69 325 ASP A N 1
ATOM 2526 C CA . ASP A 1 325 ? -24.476 -0.570 17.144 1.00 95.69 325 ASP A CA 1
ATOM 2527 C C . ASP A 1 325 ? -25.109 0.451 16.180 1.00 95.69 325 ASP A C 1
ATOM 2529 O O . ASP A 1 325 ? -26.165 0.184 15.611 1.00 95.69 325 ASP A O 1
ATOM 2533 N N . GLU A 1 326 ? -24.445 1.587 15.934 1.00 96.44 326 GLU A N 1
ATOM 2534 C CA . GLU A 1 326 ? -24.840 2.556 14.899 1.00 96.44 326 GLU A CA 1
ATOM 2535 C C . GLU A 1 326 ? -24.383 2.138 13.485 1.00 96.44 326 GLU A C 1
ATOM 2537 O O . GLU A 1 326 ? -24.809 2.737 12.497 1.00 96.44 326 GLU A O 1
ATOM 2542 N N . LEU A 1 327 ? -23.463 1.171 13.376 1.00 98.19 327 LEU A N 1
ATOM 2543 C CA . LEU A 1 327 ? -22.744 0.838 12.137 1.00 98.19 327 LEU A CA 1
ATOM 2544 C C . LEU A 1 327 ? -23.204 -0.484 11.520 1.00 98.19 327 LEU A C 1
ATOM 2546 O O . LEU A 1 327 ? -23.146 -0.635 10.298 1.00 98.19 327 LEU A O 1
ATOM 2550 N N . PHE A 1 328 ? -23.646 -1.426 12.353 1.00 98.38 328 PHE A N 1
ATOM 2551 C CA . PHE A 1 328 ? -24.075 -2.755 11.942 1.00 98.38 328 PHE A CA 1
ATOM 2552 C C . PHE A 1 328 ? -25.377 -3.160 12.635 1.00 98.38 328 PHE A C 1
ATOM 2554 O O . PHE A 1 328 ? -25.507 -3.085 13.858 1.00 98.38 328 PHE A O 1
ATOM 2561 N N . ASN A 1 329 ? -26.321 -3.669 11.850 1.00 96.06 329 ASN A N 1
ATOM 2562 C CA . ASN A 1 329 ? -27.565 -4.250 12.334 1.00 96.06 329 ASN A CA 1
ATOM 2563 C C . ASN A 1 329 ? -27.701 -5.688 11.816 1.00 96.06 329 ASN A C 1
ATOM 2565 O O . ASN A 1 329 ? -27.472 -5.948 10.643 1.00 96.06 329 ASN A O 1
ATOM 2569 N N . GLU A 1 330 ? -28.114 -6.632 12.662 1.00 94.69 330 GLU A N 1
ATOM 2570 C CA . GLU A 1 330 ? -28.203 -8.048 12.266 1.00 94.69 330 GLU A CA 1
ATOM 2571 C C . GLU A 1 330 ? -29.196 -8.316 11.128 1.00 94.69 330 GLU A C 1
ATOM 2573 O O . GLU A 1 330 ? -28.991 -9.249 10.358 1.00 94.69 330 GLU A O 1
ATOM 2578 N N . ALA A 1 331 ? -30.258 -7.515 11.012 1.00 94.12 331 ALA A N 1
ATOM 2579 C CA . ALA A 1 331 ? -31.277 -7.685 9.982 1.00 94.12 331 ALA A CA 1
ATOM 2580 C C . ALA A 1 331 ? -30.907 -6.999 8.660 1.00 94.12 331 ALA A C 1
ATOM 2582 O O . ALA A 1 331 ? -31.328 -7.463 7.603 1.00 94.12 331 ALA A O 1
ATOM 2583 N N . THR A 1 332 ? -30.155 -5.895 8.706 1.00 93.81 332 THR A N 1
ATOM 2584 C CA . THR A 1 332 ? -29.866 -5.070 7.516 1.00 93.81 332 THR A CA 1
ATOM 2585 C C . THR A 1 332 ? -28.388 -5.010 7.129 1.00 93.81 332 THR A C 1
ATOM 2587 O O . THR A 1 332 ? -28.066 -4.442 6.092 1.00 93.81 332 THR A O 1
ATOM 2590 N N . GLY A 1 333 ? -27.488 -5.589 7.926 1.00 96.75 333 GLY A N 1
ATOM 2591 C CA . GLY A 1 333 ? -26.042 -5.552 7.716 1.00 96.75 333 GLY A CA 1
ATOM 2592 C C . GLY A 1 333 ? -25.408 -4.204 8.069 1.00 96.75 333 GLY A C 1
ATOM 2593 O O . GLY A 1 333 ? -25.901 -3.465 8.928 1.00 96.75 333 GLY A O 1
ATOM 2594 N N . PHE A 1 334 ? -24.288 -3.894 7.412 1.00 97.88 334 PHE A N 1
ATOM 2595 C CA . PHE A 1 334 ? -23.650 -2.580 7.497 1.00 97.88 334 PHE A CA 1
ATOM 2596 C C . PHE A 1 334 ? -24.477 -1.508 6.776 1.00 97.88 334 PHE A C 1
ATOM 2598 O O . PHE A 1 334 ? -25.148 -1.788 5.783 1.00 97.88 334 PHE A O 1
ATOM 2605 N N . GLY A 1 335 ? -24.418 -0.272 7.275 1.00 95.44 335 GLY A N 1
ATOM 2606 C CA . GLY A 1 335 ? -25.130 0.864 6.682 1.00 95.44 335 GLY A CA 1
ATOM 2607 C C . GLY A 1 335 ? -24.626 1.276 5.290 1.00 95.44 335 GLY A C 1
ATOM 2608 O O . GLY A 1 335 ? -23.577 0.832 4.819 1.00 95.44 335 GLY A O 1
ATOM 2609 N N . ASP A 1 336 ? -25.352 2.199 4.648 1.00 95.88 336 ASP A N 1
ATOM 2610 C CA . ASP A 1 336 ? -25.049 2.671 3.284 1.00 95.88 336 ASP A CA 1
ATOM 2611 C C . ASP A 1 336 ? -23.684 3.370 3.149 1.00 95.88 336 ASP A C 1
ATOM 2613 O O . ASP A 1 336 ? -23.147 3.439 2.045 1.00 95.88 336 ASP A O 1
ATOM 2617 N N . PHE A 1 337 ? -23.054 3.767 4.262 1.00 97.88 337 PHE A N 1
ATOM 2618 C CA . PHE A 1 337 ? -21.700 4.326 4.267 1.00 97.88 337 PHE A CA 1
ATOM 2619 C C . PHE A 1 337 ? -20.670 3.426 3.566 1.00 97.88 337 PHE A C 1
ATOM 2621 O O . PHE A 1 337 ? -19.695 3.927 3.014 1.00 97.88 337 PHE A O 1
ATOM 2628 N N . VAL A 1 338 ? -20.872 2.102 3.558 1.00 97.50 338 VAL A N 1
ATOM 2629 C CA . VAL A 1 338 ? -20.007 1.168 2.821 1.00 97.50 338 VAL A CA 1
ATOM 2630 C C . VAL A 1 338 ? -20.098 1.433 1.318 1.00 97.50 338 VAL A C 1
ATOM 2632 O O . VAL A 1 338 ? -19.077 1.535 0.641 1.00 97.50 338 VAL A O 1
ATOM 2635 N N . LYS A 1 339 ? -21.316 1.614 0.797 1.00 96.25 339 LYS A N 1
ATOM 2636 C CA . LYS A 1 339 ? -21.551 1.928 -0.618 1.00 96.25 339 LYS A CA 1
ATOM 2637 C C . LYS A 1 339 ? -21.040 3.315 -0.970 1.00 96.25 339 LYS A C 1
ATOM 2639 O O . LYS A 1 339 ? -20.587 3.508 -2.090 1.00 96.25 339 LYS A O 1
ATOM 2644 N N . ASP A 1 340 ? -21.083 4.271 -0.044 1.00 97.12 340 ASP A N 1
ATOM 2645 C CA . ASP A 1 340 ? -20.580 5.628 -0.282 1.00 97.12 340 ASP A CA 1
ATOM 2646 C C . ASP A 1 340 ? -19.067 5.651 -0.527 1.00 97.12 340 ASP A C 1
ATOM 2648 O O . ASP A 1 340 ? -18.601 6.415 -1.375 1.00 97.12 340 ASP A O 1
ATOM 2652 N N . ILE A 1 341 ? -18.323 4.784 0.168 1.00 97.88 341 ILE A N 1
ATOM 2653 C CA . ILE A 1 341 ? -16.856 4.730 0.134 1.00 97.88 341 ILE A CA 1
ATOM 2654 C C . ILE A 1 341 ? -16.317 3.789 -0.941 1.00 97.88 341 ILE A C 1
ATOM 2656 O O . ILE A 1 341 ? -15.305 4.101 -1.563 1.00 97.88 341 ILE A O 1
ATOM 2660 N N . LEU A 1 342 ? -16.962 2.651 -1.178 1.00 97.94 342 LEU A N 1
ATOM 2661 C CA . LEU A 1 342 ? -16.414 1.621 -2.055 1.00 97.94 342 LEU A CA 1
ATOM 2662 C C . LEU A 1 342 ? -16.899 1.751 -3.505 1.00 97.94 342 LEU A C 1
ATOM 2664 O O . LEU A 1 342 ? -18.043 2.156 -3.733 1.00 97.94 342 LEU A O 1
ATOM 2668 N N . PRO A 1 343 ? -16.080 1.339 -4.492 1.00 97.50 343 PRO A N 1
ATOM 2669 C CA . PRO A 1 343 ? -16.549 1.119 -5.855 1.00 97.50 343 PRO A CA 1
ATOM 2670 C C . PRO A 1 343 ? -17.808 0.239 -5.897 1.00 97.50 343 PRO A C 1
ATOM 2672 O O . PRO A 1 343 ? -17.918 -0.758 -5.170 1.00 97.50 343 PRO A O 1
ATOM 2675 N N . GLU A 1 344 ? -18.767 0.621 -6.747 1.00 94.38 344 GLU A N 1
ATOM 2676 C CA . GLU A 1 344 ? -20.052 -0.082 -6.873 1.00 94.38 344 GLU A CA 1
ATOM 2677 C C . GLU A 1 344 ? -19.853 -1.518 -7.369 1.00 94.38 344 GLU A C 1
ATOM 2679 O O . GLU A 1 344 ? -20.397 -2.459 -6.791 1.00 94.38 344 GLU A O 1
ATOM 2684 N N . GLN A 1 345 ? -19.022 -1.673 -8.400 1.00 96.38 345 GLN A N 1
ATOM 2685 C CA . GLN A 1 345 ? -18.611 -2.954 -8.964 1.00 96.38 345 GLN A CA 1
ATOM 2686 C C . GLN A 1 345 ? -17.574 -3.627 -8.060 1.00 96.38 345 GLN A C 1
ATOM 2688 O O . GLN A 1 345 ? -16.583 -3.007 -7.670 1.00 96.38 345 GLN A O 1
ATOM 2693 N N . LEU A 1 346 ? -17.792 -4.902 -7.734 1.00 96.12 346 LEU A N 1
ATOM 2694 C CA . LEU A 1 346 ? -16.924 -5.664 -6.834 1.00 96.12 346 LEU A CA 1
ATOM 2695 C C . LEU A 1 346 ? -15.509 -5.799 -7.413 1.00 96.12 346 LEU A C 1
ATOM 2697 O O . LEU A 1 346 ? -14.530 -5.594 -6.708 1.00 96.12 346 LEU A O 1
ATOM 2701 N N . GLU A 1 347 ? -15.397 -6.063 -8.710 1.00 95.12 347 GLU A N 1
ATOM 2702 C CA . GLU A 1 347 ? -14.147 -6.198 -9.460 1.00 95.12 347 GLU A CA 1
ATOM 2703 C C . GLU A 1 347 ? -13.268 -4.936 -9.457 1.00 95.12 347 GLU A C 1
ATOM 2705 O O . GLU A 1 347 ? -12.064 -5.044 -9.681 1.00 95.12 347 GLU A O 1
ATOM 2710 N N . LYS A 1 348 ? -13.851 -3.763 -9.167 1.00 96.12 348 LYS A N 1
ATOM 2711 C CA . LYS A 1 348 ? -13.148 -2.474 -9.053 1.00 96.12 348 LYS A CA 1
ATOM 2712 C C . LYS A 1 348 ? -12.615 -2.192 -7.646 1.00 96.12 348 LYS A C 1
ATOM 2714 O O . LYS A 1 348 ? -11.910 -1.205 -7.445 1.00 96.12 348 LYS A O 1
ATOM 2719 N N . ARG A 1 349 ? -12.970 -3.013 -6.655 1.00 97.75 349 ARG A N 1
ATOM 2720 C CA . ARG A 1 349 ? -12.506 -2.859 -5.268 1.00 97.75 349 ARG A CA 1
ATOM 2721 C C . ARG A 1 349 ? -11.048 -3.299 -5.140 1.00 97.75 349 ARG A C 1
ATOM 2723 O O . ARG A 1 349 ? -10.577 -4.145 -5.900 1.00 97.75 349 ARG A O 1
ATOM 2730 N N . LEU A 1 350 ? -10.321 -2.720 -4.186 1.00 97.88 350 LEU A N 1
ATOM 2731 C CA . LEU A 1 350 ? -8.857 -2.817 -4.124 1.00 97.88 350 LEU A CA 1
ATOM 2732 C C . LEU A 1 350 ? -8.381 -4.270 -3.971 1.00 97.88 350 LEU A C 1
ATOM 2734 O O . LEU A 1 350 ? -7.447 -4.692 -4.657 1.00 97.88 350 LEU A O 1
ATOM 2738 N N . GLY A 1 351 ? -9.040 -5.055 -3.115 1.00 97.06 351 GLY A N 1
ATOM 2739 C CA . GLY A 1 351 ? -8.726 -6.469 -2.903 1.00 97.06 351 GLY A CA 1
ATOM 2740 C C . GLY A 1 351 ? -9.113 -7.392 -4.062 1.00 97.06 351 GLY A C 1
ATOM 2741 O O . GLY A 1 351 ? -8.661 -8.536 -4.110 1.00 97.06 351 GLY A O 1
ATOM 2742 N N . MET A 1 352 ? -9.905 -6.907 -5.022 1.00 96.94 352 MET A N 1
ATOM 2743 C CA . MET A 1 352 ? -10.344 -7.676 -6.190 1.00 96.94 352 MET A CA 1
ATOM 2744 C C . MET A 1 352 ? -9.436 -7.520 -7.411 1.00 96.94 352 MET A C 1
ATOM 2746 O O . MET A 1 352 ? -9.649 -8.228 -8.408 1.00 96.94 352 MET A O 1
ATOM 2750 N N . SER A 1 353 ? -8.402 -6.672 -7.327 1.00 95.38 353 SER A N 1
ATOM 2751 C CA . SER A 1 353 ? -7.462 -6.433 -8.423 1.00 95.38 353 SER A CA 1
ATOM 2752 C C . SER A 1 353 ? -6.968 -7.755 -9.038 1.00 95.38 353 SER A C 1
ATOM 2754 O O . SER A 1 353 ? -6.446 -8.621 -8.325 1.00 95.38 353 SER A O 1
ATOM 2756 N N . PRO A 1 354 ? -7.115 -7.959 -10.361 1.00 93.94 354 PRO A N 1
ATOM 2757 C CA . PRO A 1 354 ? -6.669 -9.191 -11.011 1.00 93.94 354 PRO A CA 1
ATOM 2758 C C . PRO A 1 354 ? -5.142 -9.349 -10.952 1.00 93.94 354 PRO A C 1
ATOM 2760 O O . PRO A 1 354 ? -4.639 -10.471 -10.885 1.00 93.94 354 PRO A O 1
ATOM 2763 N N . HIS A 1 355 ? -4.404 -8.236 -10.877 1.00 93.94 355 HIS A N 1
ATOM 2764 C CA . HIS A 1 355 ? -2.945 -8.228 -10.738 1.00 93.94 355 HIS A CA 1
ATOM 2765 C C . HIS A 1 355 ? -2.470 -8.820 -9.407 1.00 93.94 355 HIS A C 1
ATOM 2767 O O . HIS A 1 355 ? -1.335 -9.279 -9.323 1.00 93.94 355 HIS A O 1
ATOM 2773 N N . ALA A 1 356 ? -3.345 -8.889 -8.400 1.00 93.44 356 ALA A N 1
ATOM 2774 C CA . ALA A 1 356 ? -3.032 -9.495 -7.115 1.00 93.44 356 ALA A CA 1
ATOM 2775 C C . ALA A 1 356 ? -3.319 -11.005 -7.033 1.00 93.44 356 ALA A C 1
ATOM 2777 O O . ALA A 1 356 ? -3.101 -11.618 -5.992 1.00 93.44 356 ALA A O 1
ATOM 2778 N N . ARG A 1 357 ? -3.831 -11.614 -8.111 1.00 88.19 357 ARG A N 1
ATOM 2779 C CA . ARG A 1 357 ? -4.205 -13.041 -8.155 1.00 88.19 357 ARG A CA 1
ATOM 2780 C C . ARG A 1 357 ? -3.423 -13.851 -9.182 1.00 88.19 357 ARG A C 1
ATOM 2782 O O . ARG A 1 357 ? -3.393 -15.077 -9.098 1.00 88.19 357 ARG A O 1
ATOM 2789 N N . GLY A 1 358 ? -2.799 -13.192 -10.156 1.00 83.69 358 GLY A N 1
ATOM 2790 C CA . GLY A 1 358 ? -2.179 -13.887 -11.278 1.00 83.69 358 GLY A CA 1
ATOM 2791 C C . GLY A 1 358 ? -3.219 -14.588 -12.165 1.00 83.69 358 GLY A C 1
ATOM 2792 O O . GLY A 1 358 ? -4.378 -14.179 -12.255 1.00 83.69 358 GLY A O 1
ATOM 2793 N N . GLY A 1 359 ? -2.806 -15.669 -12.826 1.00 86.50 359 GLY A N 1
ATOM 2794 C CA . GLY A 1 359 ? -3.685 -16.475 -13.680 1.00 86.50 359 GLY A CA 1
ATOM 2795 C C . GLY A 1 359 ? -3.951 -15.861 -15.058 1.00 86.50 359 GLY A C 1
ATOM 2796 O O . GLY A 1 359 ? -3.365 -14.849 -15.431 1.00 86.50 359 GLY A O 1
ATOM 2797 N N . ALA A 1 360 ? -4.829 -16.497 -15.839 1.00 85.62 360 ALA A N 1
ATOM 2798 C CA . ALA A 1 360 ? -5.007 -16.219 -17.271 1.00 85.62 360 ALA A CA 1
ATOM 2799 C C . ALA A 1 360 ? -5.417 -14.772 -17.616 1.00 85.62 360 ALA A C 1
ATOM 2801 O O . ALA A 1 360 ? -5.230 -14.347 -18.750 1.00 85.62 360 ALA A O 1
ATOM 2802 N N . THR A 1 361 ? -5.955 -14.015 -16.655 1.00 85.06 361 THR A N 1
ATOM 2803 C CA . THR A 1 361 ? -6.322 -12.602 -16.841 1.00 85.06 361 THR A CA 1
ATOM 2804 C C . THR A 1 361 ? -5.101 -11.690 -16.978 1.00 85.06 361 THR A C 1
ATOM 2806 O O . THR A 1 361 ? -5.187 -10.664 -17.642 1.00 85.06 361 THR A O 1
ATOM 2809 N N . VAL A 1 362 ? -3.971 -12.047 -16.357 1.00 89.81 362 VAL A N 1
ATOM 2810 C CA . VAL A 1 362 ? -2.754 -11.209 -16.319 1.00 89.81 362 VAL A CA 1
ATOM 2811 C C . VAL A 1 362 ? -1.488 -11.954 -16.754 1.00 89.81 362 VAL A C 1
ATOM 2813 O O . VAL A 1 362 ? -0.452 -11.337 -16.978 1.00 89.81 362 VAL A O 1
ATOM 2816 N N . TYR A 1 363 ? -1.554 -13.279 -16.894 1.00 92.50 363 TYR A N 1
ATOM 2817 C CA . TYR A 1 363 ? -0.459 -14.120 -17.361 1.00 92.50 363 TYR A CA 1
ATOM 2818 C C . TYR A 1 363 ? -0.674 -14.553 -18.810 1.00 92.50 363 TYR A C 1
ATOM 2820 O O . TYR A 1 363 ? -1.715 -15.104 -19.171 1.00 92.50 363 TYR A O 1
ATOM 2828 N N . ARG A 1 364 ? 0.379 -14.404 -19.614 1.00 93.50 364 ARG A N 1
ATOM 2829 C CA . ARG A 1 364 ? 0.471 -14.931 -20.974 1.00 93.50 364 ARG A CA 1
ATOM 2830 C C . ARG A 1 364 ? 1.783 -15.709 -21.119 1.00 93.50 364 ARG A C 1
ATOM 2832 O O . ARG A 1 364 ? 2.828 -15.136 -20.799 1.00 93.50 364 ARG A O 1
ATOM 2839 N N . PRO A 1 365 ? 1.765 -16.963 -21.617 1.00 95.75 365 PRO A N 1
ATOM 2840 C CA . PRO A 1 365 ? 2.989 -17.694 -21.927 1.00 95.75 365 PRO A CA 1
ATOM 2841 C C . PRO A 1 365 ? 3.870 -16.921 -22.910 1.00 95.75 365 PRO A C 1
ATOM 2843 O O . PRO A 1 365 ? 3.362 -16.282 -23.834 1.00 95.75 365 PRO A O 1
ATOM 2846 N N . LEU A 1 366 ? 5.185 -16.999 -22.721 1.00 97.94 366 LEU A N 1
ATOM 2847 C CA . LEU A 1 366 ? 6.138 -16.435 -23.670 1.00 97.94 366 LEU A CA 1
ATOM 2848 C C . LEU A 1 366 ? 6.112 -17.225 -24.978 1.00 97.94 366 LEU A C 1
ATOM 2850 O O . LEU A 1 366 ? 6.060 -18.456 -24.972 1.00 97.94 366 LEU A O 1
ATOM 2854 N N . VAL A 1 367 ? 6.212 -16.511 -26.094 1.00 98.12 367 VAL A N 1
ATOM 2855 C CA . VAL A 1 367 ? 6.573 -17.111 -27.378 1.00 98.12 367 VAL A CA 1
ATOM 2856 C C . VAL A 1 367 ? 8.087 -17.295 -27.372 1.00 98.12 367 VAL A C 1
ATOM 2858 O O . VAL A 1 367 ? 8.831 -16.319 -27.282 1.00 98.12 367 VAL A O 1
ATOM 2861 N N . LEU A 1 368 ? 8.540 -18.545 -27.396 1.00 98.38 368 LEU A N 1
ATOM 2862 C CA . LEU A 1 368 ? 9.955 -18.897 -27.306 1.00 98.38 368 LEU A CA 1
ATOM 2863 C C . LEU A 1 368 ? 10.475 -19.345 -28.679 1.00 98.38 368 LEU A C 1
ATOM 2865 O O . LEU A 1 368 ? 9.763 -20.078 -29.371 1.00 98.38 368 LEU A O 1
ATOM 2869 N N . PRO A 1 369 ? 11.687 -18.928 -29.087 1.00 97.88 369 PRO A N 1
ATOM 2870 C CA . PRO A 1 369 ? 12.308 -19.441 -30.299 1.00 97.88 369 PRO A CA 1
ATOM 2871 C C . PRO A 1 369 ? 12.842 -20.864 -30.069 1.00 97.88 369 PRO A C 1
ATOM 2873 O O . PRO A 1 369 ? 13.009 -21.306 -28.931 1.00 97.88 369 PRO A O 1
ATOM 2876 N N . ASP A 1 370 ? 13.139 -21.580 -31.152 1.00 97.50 370 ASP A N 1
ATOM 2877 C CA . ASP A 1 370 ? 13.788 -22.890 -31.065 1.00 97.50 370 ASP A CA 1
ATOM 2878 C C . ASP A 1 370 ? 15.227 -22.737 -30.542 1.00 97.50 370 ASP A C 1
ATOM 2880 O O . ASP A 1 370 ? 16.025 -21.976 -31.095 1.00 97.50 370 ASP A O 1
ATOM 2884 N N . VAL A 1 371 ? 15.554 -23.459 -29.468 1.00 95.25 371 VAL A N 1
ATOM 2885 C CA . VAL A 1 371 ? 16.861 -23.391 -28.804 1.00 95.25 371 VAL A CA 1
ATOM 2886 C C . VAL A 1 371 ? 17.993 -23.891 -29.705 1.00 95.25 371 VAL A C 1
ATOM 2888 O O . VAL A 1 371 ? 19.110 -23.382 -29.604 1.00 95.25 371 VAL A O 1
ATOM 2891 N N . GLU A 1 372 ? 17.707 -24.809 -30.635 1.00 95.12 372 GLU A N 1
ATOM 2892 C CA . GLU A 1 372 ? 18.709 -25.379 -31.547 1.00 95.12 372 GLU A CA 1
ATOM 2893 C C . GLU A 1 372 ? 19.291 -24.327 -32.504 1.00 95.12 372 GLU A C 1
ATOM 2895 O O . GLU A 1 372 ? 20.448 -24.416 -32.911 1.00 95.12 372 GLU A O 1
ATOM 2900 N N . GLN A 1 373 ? 18.549 -23.249 -32.788 1.00 95.44 373 GLN A N 1
ATOM 2901 C CA . GLN A 1 373 ? 19.053 -22.110 -33.572 1.00 95.44 373 GLN A CA 1
ATOM 2902 C C . GLN A 1 373 ? 20.198 -21.368 -32.861 1.00 95.44 373 GLN A C 1
ATOM 2904 O O . GLN A 1 373 ? 20.987 -20.657 -33.492 1.00 95.44 373 GLN A O 1
ATOM 2909 N N . PHE A 1 374 ? 20.295 -21.539 -31.541 1.00 94.69 374 PHE A N 1
ATOM 2910 C CA . PHE A 1 374 ? 21.287 -20.907 -30.681 1.00 94.69 374 PHE A CA 1
ATOM 2911 C C . PHE A 1 374 ? 22.344 -21.894 -30.170 1.00 94.69 374 PHE A C 1
ATOM 2913 O O . PHE A 1 374 ? 23.268 -21.474 -29.468 1.00 94.69 374 PHE A O 1
ATOM 2920 N N . ALA A 1 375 ? 22.281 -23.166 -30.565 1.00 92.25 375 ALA A N 1
ATOM 2921 C CA . ALA A 1 375 ? 23.308 -24.150 -30.252 1.00 92.25 375 ALA A CA 1
ATOM 2922 C C . ALA A 1 375 ? 24.614 -23.871 -31.019 1.00 92.25 375 ALA A C 1
ATOM 2924 O O . ALA A 1 375 ? 24.644 -23.129 -32.007 1.00 92.25 375 ALA A O 1
ATOM 2925 N N . GLU A 1 376 ? 25.707 -24.442 -30.525 1.00 89.94 376 GLU A N 1
ATOM 2926 C CA . GLU A 1 376 ? 26.994 -24.520 -31.214 1.00 89.94 376 GLU A CA 1
ATOM 2927 C C . GLU A 1 376 ? 27.467 -25.973 -31.161 1.00 89.94 376 GLU A C 1
ATOM 2929 O O . GLU A 1 376 ? 27.210 -26.675 -30.181 1.00 89.94 376 GLU A O 1
ATOM 2934 N N . ASP A 1 377 ? 28.148 -26.422 -32.213 1.00 87.31 377 ASP A N 1
ATOM 2935 C CA . ASP A 1 377 ? 28.708 -27.768 -32.274 1.00 87.31 377 ASP A CA 1
ATOM 2936 C C . ASP A 1 377 ? 29.862 -27.905 -31.269 1.00 87.31 377 ASP A C 1
ATOM 2938 O O . ASP A 1 377 ? 30.883 -27.222 -31.367 1.00 87.31 377 ASP A O 1
ATOM 2942 N N . ALA A 1 378 ? 29.671 -28.788 -30.289 1.00 88.38 378 ALA A N 1
ATOM 2943 C CA . ALA A 1 378 ? 30.641 -29.123 -29.256 1.00 88.38 378 ALA A CA 1
ATOM 2944 C C . ALA A 1 378 ? 30.976 -30.626 -29.246 1.00 88.38 378 ALA A C 1
ATOM 2946 O O . ALA A 1 378 ? 31.360 -31.159 -28.201 1.00 88.38 378 ALA A O 1
ATOM 2947 N N . GLU A 1 379 ? 30.842 -31.317 -30.386 1.00 92.31 379 GLU A N 1
ATOM 2948 C CA . GLU A 1 379 ? 31.115 -32.758 -30.508 1.00 92.31 379 GLU A CA 1
ATOM 2949 C C . GLU A 1 379 ? 32.543 -33.134 -30.077 1.00 92.31 379 GLU A C 1
ATOM 2951 O O . GLU A 1 379 ? 32.770 -34.232 -29.562 1.00 92.31 379 GLU A O 1
ATOM 2956 N N . ILE A 1 380 ? 33.509 -32.218 -30.230 1.00 92.94 380 ILE A N 1
ATOM 2957 C CA . ILE A 1 380 ? 34.898 -32.413 -29.799 1.00 92.94 380 ILE A CA 1
ATOM 2958 C C . ILE A 1 380 ? 35.231 -31.472 -28.622 1.00 92.94 380 ILE A C 1
ATOM 2960 O O . ILE A 1 380 ? 35.409 -30.264 -28.828 1.00 92.94 380 ILE A O 1
ATOM 2964 N N . PRO A 1 381 ? 35.391 -31.993 -27.388 1.00 89.25 381 PRO A N 1
ATOM 2965 C CA . PRO A 1 381 ? 35.683 -31.177 -26.210 1.00 89.25 381 PRO A CA 1
ATOM 2966 C C . PRO A 1 381 ? 36.953 -30.326 -26.349 1.00 89.25 381 PRO A C 1
ATOM 2968 O O . PRO A 1 381 ? 37.994 -30.801 -26.798 1.00 89.25 381 PRO A O 1
ATOM 2971 N N . GLY A 1 382 ? 36.882 -29.067 -25.907 1.00 88.81 382 GLY A N 1
ATOM 2972 C CA . GLY A 1 382 ? 38.037 -28.161 -25.827 1.00 88.81 382 GLY A CA 1
ATOM 2973 C C . GLY A 1 382 ? 38.492 -27.546 -27.155 1.00 88.81 382 GLY A C 1
ATOM 2974 O O . GLY A 1 382 ? 39.544 -26.913 -27.188 1.00 88.81 382 GLY A O 1
ATOM 2975 N N . THR A 1 383 ? 37.725 -27.715 -28.237 1.00 87.38 383 THR A N 1
ATOM 2976 C CA . THR A 1 383 ? 38.093 -27.210 -29.575 1.00 87.38 383 THR A CA 1
ATOM 2977 C C . THR A 1 383 ? 37.416 -25.896 -29.962 1.00 87.38 383 THR A C 1
ATOM 2979 O O . THR A 1 383 ? 37.896 -25.212 -30.865 1.00 87.38 383 THR A O 1
ATOM 2982 N N . ILE A 1 384 ? 36.348 -25.505 -29.259 1.00 87.12 384 ILE A N 1
ATOM 2983 C CA . ILE A 1 384 ? 35.587 -24.286 -29.549 1.00 87.12 384 ILE A CA 1
ATOM 2984 C C . ILE A 1 384 ? 35.837 -23.188 -28.510 1.00 87.12 384 ILE A C 1
ATOM 2986 O O . ILE A 1 384 ? 35.846 -23.427 -27.303 1.00 87.12 384 ILE A O 1
ATOM 2990 N N . GLY A 1 385 ? 35.988 -21.951 -28.987 1.00 83.44 385 GLY A N 1
ATOM 2991 C CA . GLY A 1 385 ? 36.017 -20.737 -28.167 1.00 83.44 385 GLY A CA 1
ATOM 2992 C C . GLY A 1 385 ? 34.617 -20.161 -27.944 1.00 83.44 385 GLY A C 1
ATOM 2993 O O . GLY A 1 385 ? 34.378 -19.005 -28.288 1.00 83.44 385 GLY A O 1
ATOM 2994 N N . SER A 1 386 ? 33.689 -20.970 -27.426 1.00 86.75 386 SER A N 1
ATOM 2995 C CA . SER A 1 386 ? 32.292 -20.570 -27.206 1.00 86.75 386 SER A CA 1
ATOM 2996 C C . SER A 1 386 ? 32.113 -19.748 -25.923 1.00 86.75 386 SER A C 1
ATOM 2998 O O . SER A 1 386 ? 32.861 -19.876 -24.952 1.00 86.75 386 SER A O 1
ATOM 3000 N N . SER A 1 387 ? 31.087 -18.896 -25.904 1.00 92.25 387 SER A N 1
ATOM 3001 C CA . SER A 1 387 ? 30.636 -18.185 -24.709 1.00 92.25 387 SER A CA 1
ATOM 3002 C C . SER A 1 387 ? 29.149 -18.441 -24.507 1.00 92.25 387 SER A C 1
ATOM 3004 O O . SER A 1 387 ? 28.324 -17.772 -25.131 1.00 92.25 387 SER A O 1
ATOM 3006 N N . SER A 1 388 ? 28.803 -19.331 -23.574 1.00 93.62 388 SER A N 1
ATOM 3007 C CA . SER A 1 388 ? 27.411 -19.696 -23.267 1.00 93.62 388 SER A CA 1
ATOM 3008 C C . SER A 1 388 ? 26.530 -18.473 -23.006 1.00 93.62 388 SER A C 1
ATOM 3010 O O . SER A 1 388 ? 25.414 -18.398 -23.506 1.00 93.62 388 SER A O 1
ATOM 3012 N N . MET A 1 389 ? 27.064 -17.455 -22.324 1.00 96.88 389 MET A N 1
ATOM 3013 C CA . MET A 1 389 ? 26.326 -16.217 -22.069 1.00 96.88 389 MET A CA 1
ATOM 3014 C C . MET A 1 389 ? 26.027 -15.404 -23.334 1.00 96.88 389 MET A C 1
ATOM 3016 O O . MET A 1 389 ? 24.966 -14.803 -23.422 1.00 96.88 389 MET A O 1
ATOM 3020 N N . ARG A 1 390 ? 26.900 -15.430 -24.352 1.00 96.81 390 ARG A N 1
ATOM 3021 C CA . ARG A 1 390 ? 26.617 -14.743 -25.623 1.00 96.81 390 ARG A CA 1
ATOM 3022 C C . ARG A 1 390 ? 25.504 -15.460 -26.384 1.00 96.81 390 ARG A C 1
ATOM 3024 O O . ARG A 1 390 ? 24.621 -14.805 -26.920 1.00 96.81 390 ARG A O 1
ATOM 3031 N N . ARG A 1 391 ? 25.495 -16.799 -26.365 1.00 96.25 391 ARG A N 1
ATOM 3032 C CA . ARG A 1 391 ? 24.403 -17.601 -26.945 1.00 96.25 391 ARG A CA 1
ATOM 3033 C C . ARG A 1 391 ? 23.083 -17.375 -26.207 1.00 96.25 391 ARG A C 1
ATOM 3035 O O . ARG A 1 391 ? 22.058 -17.182 -26.851 1.00 96.25 391 ARG A O 1
ATOM 3042 N N . ALA A 1 392 ? 23.122 -17.289 -24.876 1.00 97.06 392 ALA A N 1
ATOM 3043 C CA . ALA A 1 392 ? 21.964 -16.903 -24.072 1.00 97.06 392 ALA A CA 1
ATOM 3044 C C . ALA A 1 392 ? 21.480 -15.480 -24.405 1.00 97.06 392 ALA A C 1
ATOM 3046 O O . ALA A 1 392 ? 20.282 -15.272 -24.564 1.00 97.06 392 ALA A O 1
ATOM 3047 N N . GLY A 1 393 ? 22.389 -14.516 -24.579 1.00 97.94 393 GLY A N 1
ATOM 3048 C CA . GLY A 1 393 ? 22.061 -13.158 -25.023 1.00 97.94 393 GLY A CA 1
ATOM 3049 C C . GLY A 1 393 ? 21.350 -13.147 -26.378 1.00 97.94 393 GLY A C 1
ATOM 3050 O O . GLY A 1 393 ? 20.305 -12.511 -26.513 1.00 97.94 393 GLY A O 1
ATOM 3051 N N . ALA A 1 394 ? 21.851 -13.908 -27.355 1.00 98.00 394 ALA A N 1
ATOM 3052 C CA . ALA A 1 394 ? 21.212 -14.069 -28.661 1.00 98.00 394 ALA A CA 1
ATOM 3053 C C . ALA A 1 394 ? 19.804 -14.689 -28.554 1.00 98.00 394 ALA A C 1
ATOM 3055 O O . ALA A 1 394 ? 18.864 -14.167 -29.151 1.00 98.00 394 ALA A O 1
ATOM 3056 N N . TYR A 1 395 ? 19.632 -15.737 -27.741 1.00 98.56 395 TYR A N 1
ATOM 3057 C CA . TYR A 1 395 ? 18.321 -16.347 -27.484 1.00 98.56 395 TYR A CA 1
ATOM 3058 C C . TYR A 1 395 ? 17.346 -15.346 -26.848 1.00 98.56 395 TYR A C 1
ATOM 3060 O O . TYR A 1 395 ? 16.235 -15.155 -27.339 1.00 98.56 395 TYR A O 1
ATOM 3068 N N . LEU A 1 396 ? 17.772 -14.645 -25.791 1.00 98.31 396 LEU A N 1
ATOM 3069 C CA . LEU A 1 396 ? 16.953 -13.642 -25.104 1.00 98.31 396 LEU A CA 1
ATOM 3070 C C . LEU A 1 396 ? 16.590 -12.462 -26.012 1.00 98.31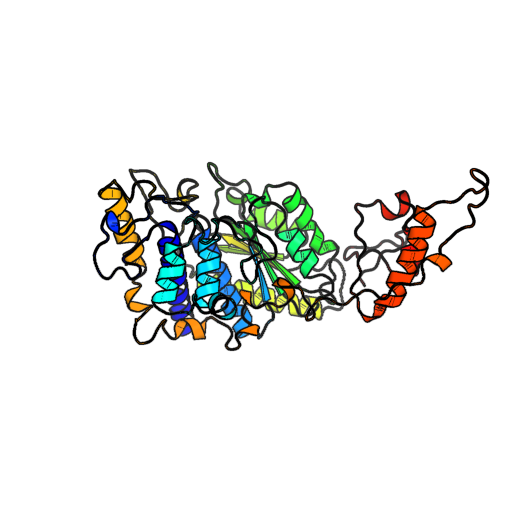 396 LEU A C 1
ATOM 3072 O O . LEU A 1 396 ? 15.492 -11.923 -25.899 1.00 98.31 396 LEU A O 1
ATOM 3076 N N . THR A 1 397 ? 17.479 -12.083 -26.933 1.00 98.50 397 THR A N 1
ATOM 3077 C CA . THR A 1 397 ? 17.193 -11.072 -27.962 1.00 98.50 397 THR A CA 1
ATOM 3078 C C . THR A 1 397 ? 15.983 -11.479 -28.795 1.00 98.50 397 THR A C 1
ATOM 3080 O O . THR A 1 397 ? 15.104 -10.659 -29.053 1.00 98.50 397 THR A O 1
ATOM 3083 N N . GLU A 1 398 ? 15.905 -12.749 -29.188 1.00 98.56 398 GLU A N 1
ATOM 3084 C CA . GLU A 1 398 ? 14.781 -13.252 -29.971 1.00 98.56 398 GLU A CA 1
ATOM 3085 C C . GLU A 1 398 ? 13.514 -13.433 -29.123 1.00 98.56 398 GLU A C 1
ATOM 3087 O O . GLU A 1 398 ? 12.424 -13.104 -29.585 1.00 98.56 398 GLU A O 1
ATOM 3092 N N . VAL A 1 399 ? 13.640 -13.818 -27.845 1.00 98.50 399 VAL A N 1
ATOM 3093 C CA . VAL A 1 399 ? 12.512 -13.781 -26.893 1.00 98.50 399 VAL A CA 1
ATOM 3094 C C . VAL A 1 399 ? 11.932 -12.365 -26.794 1.00 98.50 399 VAL A C 1
ATOM 3096 O O . VAL A 1 399 ? 10.713 -12.213 -26.850 1.00 98.50 399 VAL A O 1
ATOM 3099 N N . PHE A 1 400 ? 12.761 -11.318 -26.715 1.00 98.25 400 PHE A N 1
ATOM 3100 C CA . PHE A 1 400 ? 12.271 -9.934 -26.749 1.00 98.25 400 PHE A CA 1
ATOM 3101 C C . PHE A 1 400 ? 11.498 -9.624 -28.037 1.00 98.25 400 PHE A C 1
ATOM 3103 O O . PHE A 1 400 ? 10.411 -9.055 -27.961 1.00 98.25 400 PHE A O 1
ATOM 3110 N N . ARG A 1 401 ? 12.008 -10.024 -29.211 1.00 98.06 401 ARG A N 1
ATOM 3111 C CA . ARG A 1 401 ? 11.333 -9.768 -30.498 1.00 98.06 401 ARG A CA 1
ATOM 3112 C C . ARG A 1 401 ? 9.990 -10.476 -30.611 1.00 98.06 401 ARG A C 1
ATOM 3114 O O . ARG A 1 401 ? 9.001 -9.845 -30.972 1.00 98.06 401 ARG A O 1
ATOM 3121 N N . LEU A 1 402 ? 9.942 -11.761 -30.266 1.00 98.25 402 LEU A N 1
ATOM 3122 C CA . LEU A 1 402 ? 8.728 -12.576 -30.356 1.00 98.25 402 LEU A CA 1
ATOM 3123 C C . LEU A 1 402 ? 7.631 -12.127 -29.380 1.00 98.25 402 LEU A C 1
ATOM 3125 O O . LEU A 1 402 ? 6.457 -12.406 -29.608 1.00 98.25 402 LEU A O 1
ATOM 3129 N N . ASN A 1 403 ? 8.003 -11.415 -28.312 1.00 97.56 403 ASN A N 1
ATOM 3130 C CA . ASN A 1 403 ? 7.088 -10.926 -27.281 1.00 97.56 403 ASN A CA 1
ATOM 3131 C C . ASN A 1 403 ? 6.965 -9.387 -27.266 1.00 97.56 403 ASN A C 1
ATOM 3133 O O . ASN A 1 403 ? 6.442 -8.819 -26.306 1.00 97.56 403 ASN A O 1
ATOM 3137 N N . ALA A 1 404 ? 7.413 -8.696 -28.321 1.00 95.06 404 ALA A N 1
ATOM 3138 C CA . ALA A 1 404 ? 7.400 -7.231 -28.387 1.00 95.06 404 ALA A CA 1
ATOM 3139 C C . ALA A 1 404 ? 5.976 -6.644 -28.376 1.00 95.06 404 ALA A C 1
ATOM 3141 O O . ALA A 1 404 ? 5.742 -5.586 -27.792 1.00 95.06 404 ALA A O 1
ATOM 3142 N N . GLU A 1 405 ? 5.011 -7.343 -28.985 1.00 93.06 405 GLU A N 1
ATOM 3143 C CA . GLU A 1 405 ? 3.600 -6.939 -28.956 1.00 93.06 405 GLU A CA 1
ATOM 3144 C C . GLU A 1 405 ? 2.947 -7.206 -27.596 1.00 93.06 405 GLU A C 1
ATOM 3146 O O . GLU A 1 405 ? 2.146 -6.399 -27.127 1.00 93.06 405 GLU A O 1
ATOM 3151 N N . SER A 1 406 ? 3.278 -8.332 -26.955 1.00 92.25 406 SER A N 1
ATOM 3152 C CA . SER A 1 406 ? 2.677 -8.746 -25.683 1.00 92.25 406 SER A CA 1
ATOM 3153 C C . SER A 1 406 ? 3.280 -8.063 -24.464 1.00 92.25 406 SER A C 1
ATOM 3155 O O . SER A 1 406 ? 2.615 -8.033 -23.432 1.00 92.25 406 SER A O 1
ATOM 3157 N N . LYS A 1 407 ? 4.515 -7.550 -24.566 1.00 90.19 407 LYS A N 1
ATOM 3158 C CA . LYS A 1 407 ? 5.234 -6.832 -23.498 1.00 90.19 407 LYS A CA 1
ATOM 3159 C C . LYS A 1 407 ? 5.214 -7.565 -22.151 1.00 90.19 407 LYS A C 1
ATOM 3161 O O . LYS A 1 407 ? 5.079 -6.965 -21.097 1.00 90.19 407 LYS A O 1
ATOM 3166 N N . ASN A 1 408 ? 5.337 -8.890 -22.191 1.00 93.56 408 ASN A N 1
ATOM 3167 C CA . ASN A 1 408 ? 5.260 -9.778 -21.026 1.00 93.56 408 ASN A CA 1
ATOM 3168 C C . ASN A 1 408 ? 6.627 -10.373 -20.639 1.00 93.56 408 ASN A C 1
ATOM 3170 O O . ASN A 1 408 ? 6.683 -11.381 -19.935 1.00 93.56 408 ASN A O 1
ATOM 3174 N N . PHE A 1 409 ? 7.728 -9.770 -21.104 1.00 96.31 409 PHE A N 1
ATOM 3175 C CA . PHE A 1 409 ? 9.091 -10.168 -20.760 1.00 96.31 409 PHE A CA 1
ATOM 3176 C C . PHE A 1 409 ? 9.952 -8.951 -20.412 1.00 96.31 409 PHE A C 1
ATOM 3178 O O . PHE A 1 409 ? 10.088 -8.027 -21.213 1.00 96.31 409 PHE A O 1
ATOM 3185 N N . ARG A 1 410 ? 10.584 -8.984 -19.234 1.00 95.62 410 ARG A N 1
ATOM 3186 C CA . ARG A 1 410 ? 11.593 -8.011 -18.804 1.00 95.62 410 ARG A CA 1
ATOM 3187 C C . ARG A 1 410 ? 12.850 -8.718 -18.330 1.00 95.62 410 ARG A C 1
ATOM 3189 O O . ARG A 1 410 ? 12.793 -9.802 -17.755 1.00 95.62 410 ARG A O 1
ATOM 3196 N N . PHE A 1 411 ? 13.982 -8.054 -18.530 1.00 96.81 411 PHE A N 1
ATOM 3197 C CA . PHE A 1 411 ? 15.280 -8.481 -18.030 1.00 96.81 411 PHE A CA 1
ATOM 3198 C C . PHE A 1 411 ? 15.771 -7.477 -16.986 1.00 96.81 411 PHE A C 1
ATOM 3200 O O . PHE A 1 411 ? 15.865 -6.283 -17.267 1.00 96.81 411 PHE A O 1
ATOM 3207 N N . MET A 1 412 ? 16.074 -7.963 -15.785 1.00 96.25 412 MET A N 1
ATOM 3208 C CA . MET A 1 412 ? 16.593 -7.151 -14.686 1.00 96.25 412 MET A CA 1
ATOM 3209 C C . MET A 1 412 ? 18.088 -7.398 -14.534 1.00 96.25 412 MET A C 1
ATOM 3211 O O . MET A 1 412 ? 18.545 -8.537 -14.613 1.00 96.25 412 MET A O 1
ATOM 3215 N N . SER A 1 413 ? 18.859 -6.339 -14.293 1.00 96.31 413 SER A N 1
ATOM 3216 C CA . SER A 1 413 ? 20.305 -6.449 -14.134 1.00 96.31 413 SER A CA 1
ATOM 3217 C C . SER A 1 413 ? 20.832 -5.383 -13.177 1.00 96.31 413 SER A C 1
ATOM 3219 O O . SER A 1 413 ? 20.558 -4.201 -13.393 1.00 96.31 413 SER A O 1
ATOM 3221 N N . PRO A 1 414 ? 21.608 -5.765 -12.150 1.00 96.31 414 PRO A N 1
ATOM 3222 C CA . PRO A 1 414 ? 22.254 -4.818 -11.251 1.00 96.31 414 PRO A CA 1
ATOM 3223 C C . PRO A 1 414 ? 23.558 -4.285 -11.874 1.00 96.31 414 PRO A C 1
ATOM 3225 O O . PRO A 1 414 ? 24.631 -4.541 -11.355 1.00 96.31 414 PRO A O 1
ATOM 3228 N N . ASP A 1 415 ? 23.465 -3.576 -13.006 1.00 96.06 415 ASP A N 1
ATOM 3229 C CA . ASP A 1 415 ? 24.611 -3.009 -13.759 1.00 96.06 415 ASP A CA 1
ATOM 3230 C C . ASP A 1 415 ? 25.561 -4.039 -14.419 1.00 96.06 415 ASP A C 1
ATOM 3232 O O . ASP A 1 415 ? 26.669 -3.740 -14.852 1.00 96.06 415 ASP A O 1
ATOM 3236 N N . GLU A 1 416 ? 25.122 -5.287 -14.575 1.00 97.88 416 GLU A N 1
ATOM 3237 C CA . GLU A 1 416 ? 26.014 -6.370 -15.015 1.00 97.88 416 GLU A CA 1
ATOM 3238 C C . GLU A 1 416 ? 25.739 -6.886 -16.432 1.00 97.88 416 GLU A C 1
ATOM 3240 O O . GLU A 1 416 ? 26.366 -7.849 -16.863 1.00 97.88 416 GLU A O 1
ATOM 3245 N N . THR A 1 417 ? 24.833 -6.277 -17.203 1.00 97.94 417 THR A N 1
ATOM 3246 C CA . THR A 1 417 ? 24.409 -6.849 -18.501 1.00 97.94 417 THR A CA 1
ATOM 3247 C C . THR A 1 417 ? 25.577 -7.042 -19.481 1.00 97.94 417 THR A C 1
ATOM 3249 O O . THR A 1 417 ? 25.705 -8.118 -20.065 1.00 97.94 417 THR A O 1
ATOM 3252 N N . TYR A 1 418 ? 26.464 -6.046 -19.626 1.00 97.31 418 TYR A N 1
ATOM 3253 C CA . TYR A 1 418 ? 27.672 -6.184 -20.459 1.00 97.31 418 TYR A CA 1
ATOM 3254 C C . TYR A 1 418 ? 28.708 -7.118 -19.824 1.00 97.31 418 TYR A C 1
ATOM 3256 O O . TYR A 1 418 ? 29.301 -7.934 -20.526 1.00 97.31 418 TYR A O 1
ATOM 3264 N N . SER A 1 419 ? 28.926 -7.015 -18.507 1.00 97.44 419 SER A N 1
ATOM 3265 C CA . SER A 1 419 ? 29.895 -7.851 -17.776 1.00 97.44 419 SER A CA 1
ATOM 3266 C C . SER A 1 419 ? 29.569 -9.339 -17.937 1.00 97.44 419 SER A C 1
ATOM 3268 O O . SER A 1 419 ? 30.430 -10.156 -18.272 1.00 97.44 419 SER A O 1
ATOM 3270 N N . ASN A 1 420 ? 28.279 -9.661 -17.840 1.00 97.81 420 ASN A N 1
ATOM 3271 C CA . ASN A 1 420 ? 27.735 -10.998 -18.023 1.00 97.81 420 ASN A CA 1
ATOM 3272 C C . ASN A 1 4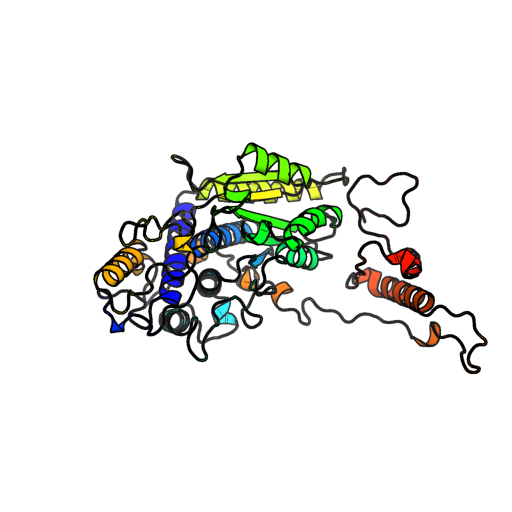20 ? 27.586 -11.392 -19.501 1.00 97.81 420 ASN A C 1
ATOM 3274 O O . ASN A 1 420 ? 27.115 -12.491 -19.771 1.00 97.81 420 ASN A O 1
ATOM 3278 N N . LYS A 1 421 ? 28.016 -10.555 -20.461 1.00 97.88 421 LYS A N 1
ATOM 3279 C CA . LYS A 1 421 ? 27.978 -10.804 -21.918 1.00 97.88 421 LYS A CA 1
ATOM 3280 C C . LYS A 1 421 ? 26.574 -11.092 -22.472 1.00 97.88 421 LYS A C 1
ATOM 3282 O O . LYS A 1 421 ? 26.432 -11.873 -23.414 1.00 97.88 421 LYS A O 1
ATOM 3287 N N . LEU A 1 422 ? 25.552 -10.484 -21.869 1.00 98.19 422 LEU A N 1
ATOM 3288 C CA . LEU A 1 422 ? 24.145 -10.566 -22.280 1.00 98.19 422 LEU A CA 1
ATOM 3289 C C . LEU A 1 422 ? 23.703 -9.332 -23.079 1.00 98.19 422 LEU A C 1
ATOM 3291 O O . LEU A 1 422 ? 22.526 -9.168 -23.368 1.00 98.19 422 LEU A O 1
ATOM 3295 N N . ASP A 1 423 ? 24.637 -8.462 -23.448 1.00 97.94 423 ASP A N 1
ATOM 3296 C CA . ASP A 1 423 ? 24.402 -7.183 -24.114 1.00 97.94 423 ASP A CA 1
ATOM 3297 C C . ASP A 1 423 ? 23.786 -7.285 -25.511 1.00 97.94 423 ASP A C 1
ATOM 3299 O O . ASP A 1 423 ? 23.244 -6.305 -26.017 1.00 97.94 423 ASP A O 1
ATOM 3303 N N . GLU A 1 424 ? 23.781 -8.472 -26.118 1.00 97.88 424 GLU A N 1
ATOM 3304 C CA . GLU A 1 424 ? 23.106 -8.675 -27.399 1.00 97.88 424 GLU A CA 1
ATOM 3305 C C . GLU A 1 424 ? 21.599 -8.370 -27.331 1.00 97.88 424 GLU A C 1
ATOM 3307 O O . GLU A 1 424 ? 21.037 -7.924 -28.334 1.00 97.88 424 GLU A O 1
ATOM 3312 N N . ILE A 1 425 ? 20.977 -8.471 -26.143 1.00 98.00 425 ILE A N 1
ATOM 3313 C CA . ILE A 1 425 ? 19.567 -8.102 -25.932 1.00 98.00 425 ILE A CA 1
ATOM 3314 C C . ILE A 1 425 ? 19.260 -6.667 -26.379 1.00 98.00 425 ILE A C 1
ATOM 3316 O O . ILE A 1 425 ? 18.141 -6.389 -26.810 1.00 98.00 425 ILE A O 1
ATOM 3320 N N . PHE A 1 426 ? 20.247 -5.763 -26.359 1.00 98.06 426 PHE A N 1
ATOM 3321 C CA . PHE A 1 426 ? 20.068 -4.373 -26.784 1.00 98.06 426 PHE A CA 1
ATOM 3322 C C . PHE A 1 426 ? 19.857 -4.205 -28.296 1.00 98.06 426 PHE A C 1
ATOM 3324 O O . PHE A 1 426 ? 19.527 -3.123 -28.770 1.00 98.06 426 PHE A O 1
ATOM 3331 N N . ARG A 1 427 ? 19.958 -5.288 -29.078 1.00 97.44 427 ARG A N 1
ATOM 3332 C CA . ARG A 1 427 ? 19.493 -5.326 -30.476 1.00 97.44 427 ARG A CA 1
ATOM 3333 C C . ARG A 1 427 ? 17.971 -5.420 -30.613 1.00 97.44 427 ARG A C 1
ATOM 3335 O O . ARG A 1 427 ? 17.465 -5.282 -31.726 1.00 97.44 427 ARG A O 1
ATOM 3342 N N . ALA A 1 428 ? 17.260 -5.738 -29.533 1.00 97.56 428 ALA A N 1
ATOM 3343 C CA . ALA A 1 428 ? 15.804 -5.885 -29.509 1.00 97.56 428 ALA A CA 1
ATOM 3344 C C . ALA A 1 428 ? 15.120 -4.987 -28.468 1.00 97.56 428 ALA A C 1
ATOM 3346 O O . ALA A 1 428 ? 13.918 -4.761 -28.567 1.00 97.56 428 ALA A O 1
ATOM 3347 N N . THR A 1 429 ? 15.861 -4.479 -27.483 1.00 96.31 429 THR A N 1
ATOM 3348 C CA . THR A 1 429 ? 15.330 -3.612 -26.428 1.00 96.31 429 THR A CA 1
ATOM 3349 C C . THR A 1 429 ? 16.356 -2.557 -26.002 1.00 96.31 429 THR A C 1
ATOM 3351 O O . THR A 1 429 ? 17.440 -2.453 -26.567 1.00 96.31 429 THR A O 1
ATOM 3354 N N . SER A 1 430 ? 16.031 -1.746 -25.005 1.00 95.88 430 SER A N 1
ATOM 3355 C CA . SER A 1 430 ? 16.937 -0.783 -24.379 1.00 95.88 430 SER A CA 1
ATOM 3356 C C . SER A 1 430 ? 16.764 -0.822 -22.863 1.00 95.88 430 SER A C 1
ATOM 3358 O O . SER A 1 430 ? 15.761 -1.313 -22.346 1.00 95.88 430 SER A O 1
ATOM 3360 N N . ARG A 1 431 ? 17.747 -0.310 -22.125 1.00 95.94 431 ARG A N 1
ATOM 3361 C CA . ARG A 1 431 ? 17.612 -0.074 -20.686 1.00 95.94 431 ARG A CA 1
ATOM 3362 C C . ARG A 1 431 ? 16.606 1.048 -20.460 1.00 95.94 431 ARG A C 1
ATOM 3364 O O . ARG A 1 431 ? 16.781 2.135 -21.009 1.00 95.94 431 ARG A O 1
ATOM 3371 N N . SER A 1 432 ? 15.602 0.801 -19.624 1.00 94.62 432 SER A N 1
ATOM 3372 C CA . SER A 1 432 ? 14.677 1.855 -19.204 1.00 94.62 432 SER A CA 1
ATOM 3373 C C . SER A 1 432 ? 15.409 2.903 -18.364 1.00 94.62 432 SER A C 1
ATOM 3375 O O . SER A 1 432 ? 16.070 2.565 -17.377 1.00 94.62 432 SER A O 1
ATOM 3377 N N . TRP A 1 433 ? 15.285 4.172 -18.753 1.00 95.88 433 TRP A N 1
ATOM 3378 C CA . TRP A 1 433 ? 15.914 5.301 -18.079 1.00 95.88 433 TRP A CA 1
ATOM 3379 C C . TRP A 1 433 ? 15.143 6.595 -18.319 1.00 95.88 433 TRP A C 1
ATOM 3381 O O . TRP A 1 433 ? 15.025 7.060 -19.448 1.00 95.88 433 TRP A O 1
ATOM 3391 N N . GLN A 1 434 ? 14.649 7.209 -17.246 1.00 94.88 434 GLN A N 1
ATOM 3392 C CA . GLN A 1 434 ? 13.815 8.415 -17.326 1.00 94.88 434 GLN A CA 1
ATOM 3393 C C . GLN A 1 434 ? 14.585 9.714 -17.061 1.00 94.88 434 GLN A C 1
ATOM 3395 O O . GLN A 1 434 ? 14.026 10.800 -17.164 1.00 94.88 434 GLN A O 1
ATOM 3400 N N . TRP A 1 435 ? 15.860 9.622 -16.695 1.00 92.62 435 TRP A N 1
ATOM 3401 C CA . TRP A 1 435 ? 16.711 10.755 -16.320 1.00 92.62 435 TRP A CA 1
ATOM 3402 C C . TRP A 1 435 ? 17.478 11.306 -17.535 1.00 92.62 435 TRP A C 1
ATOM 3404 O O . TRP A 1 435 ? 17.314 10.766 -18.632 1.00 92.62 435 TRP A O 1
ATOM 3414 N N . PRO A 1 436 ? 18.275 12.386 -17.397 1.00 94.31 436 PRO A N 1
ATOM 3415 C CA . PRO A 1 436 ? 19.089 12.882 -18.504 1.00 94.31 436 PRO A CA 1
ATOM 3416 C C . PRO A 1 436 ? 19.914 11.759 -19.148 1.00 94.31 436 PRO A C 1
ATOM 3418 O O . PRO A 1 436 ? 20.468 10.915 -18.442 1.00 94.31 436 PRO A O 1
ATOM 3421 N N . ILE A 1 437 ? 19.954 11.751 -20.482 1.00 95.06 437 ILE A N 1
ATOM 3422 C CA . ILE A 1 437 ? 20.747 10.827 -21.306 1.00 95.06 437 ILE A CA 1
ATOM 3423 C C . ILE A 1 437 ? 21.723 11.694 -22.093 1.00 95.06 437 ILE A C 1
ATOM 3425 O O . ILE A 1 437 ? 21.291 12.589 -22.825 1.00 95.06 437 ILE A O 1
ATOM 3429 N N . MET A 1 438 ? 23.016 11.452 -21.920 1.00 96.00 438 MET A N 1
ATOM 3430 C CA . MET A 1 438 ? 24.079 12.159 -22.626 1.00 96.00 438 MET A CA 1
ATOM 3431 C C . MET A 1 438 ? 24.342 11.520 -23.992 1.00 96.00 438 MET A C 1
ATOM 3433 O O . MET A 1 438 ? 24.039 10.354 -24.220 1.00 96.00 438 MET A O 1
ATOM 3437 N N . GLU A 1 439 ? 24.960 12.264 -24.910 1.00 96.62 439 GLU A N 1
ATOM 3438 C CA . GLU A 1 439 ? 25.226 11.789 -26.280 1.00 96.62 439 GLU A CA 1
ATOM 3439 C C . GLU A 1 439 ? 26.136 10.547 -26.358 1.00 96.62 439 GLU A C 1
ATOM 3441 O O . GLU A 1 439 ? 26.131 9.835 -27.360 1.00 96.62 439 GLU A O 1
ATOM 3446 N N . TRP A 1 440 ? 26.919 10.280 -25.309 1.00 96.00 440 TRP A N 1
ATOM 3447 C CA . TRP A 1 440 ? 27.817 9.126 -25.210 1.00 96.00 440 TRP A CA 1
ATOM 3448 C C . TRP A 1 440 ? 27.209 7.928 -24.469 1.00 96.00 440 TRP A C 1
ATOM 3450 O O . TRP A 1 440 ? 27.839 6.866 -24.423 1.00 96.00 440 TRP A O 1
ATOM 3460 N N . ASP A 1 441 ? 26.017 8.081 -23.891 1.00 96.44 441 ASP A N 1
ATOM 3461 C CA . ASP A 1 441 ? 25.313 7.000 -23.209 1.00 96.44 441 ASP A CA 1
ATOM 3462 C C . ASP A 1 441 ? 24.725 6.024 -24.241 1.00 96.44 441 ASP A C 1
ATOM 3464 O O . ASP A 1 441 ? 24.242 6.422 -25.302 1.00 96.44 441 ASP A O 1
ATOM 3468 N N . LYS A 1 442 ? 24.794 4.718 -23.956 1.00 95.62 442 LYS A N 1
ATOM 3469 C CA . LYS A 1 442 ? 24.428 3.656 -24.908 1.00 95.62 442 LYS A CA 1
ATOM 3470 C C . LYS A 1 442 ? 23.311 2.773 -24.389 1.00 95.62 442 LYS A C 1
ATOM 3472 O O . LYS A 1 442 ? 23.247 2.462 -23.199 1.00 95.62 442 LYS A O 1
ATOM 3477 N N . ASP A 1 443 ? 22.495 2.303 -25.328 1.00 96.44 443 ASP A N 1
ATOM 3478 C CA . ASP A 1 443 ? 21.439 1.314 -25.111 1.00 96.44 443 ASP A CA 1
ATOM 3479 C C . ASP A 1 443 ? 20.489 1.699 -23.962 1.00 96.44 443 ASP A C 1
ATOM 3481 O O . ASP A 1 443 ? 20.048 0.851 -23.189 1.00 96.44 443 ASP A O 1
ATOM 3485 N N . LEU A 1 444 ? 20.212 2.998 -23.829 1.00 96.06 444 LEU A N 1
ATOM 3486 C CA . LEU A 1 444 ? 19.301 3.598 -22.858 1.00 96.06 444 LEU A CA 1
ATOM 3487 C C . LEU A 1 444 ? 18.168 4.279 -23.616 1.00 96.06 444 LEU A C 1
ATOM 3489 O O . LEU A 1 444 ? 18.405 4.982 -24.599 1.00 96.06 444 LEU A O 1
ATOM 3493 N N . SER A 1 445 ? 16.942 4.088 -23.145 1.00 93.38 445 SER A N 1
ATOM 3494 C CA . SER A 1 445 ? 15.773 4.757 -23.698 1.00 93.38 445 SER A CA 1
ATOM 3495 C C . SER A 1 445 ? 14.808 5.167 -22.597 1.00 93.38 445 SER A C 1
ATOM 3497 O O . SER A 1 445 ? 14.733 4.543 -21.539 1.00 93.38 445 SER A O 1
ATOM 3499 N N . ARG A 1 446 ? 14.040 6.219 -22.884 1.00 89.81 446 ARG A N 1
ATOM 3500 C CA . ARG A 1 446 ? 12.864 6.583 -22.089 1.00 89.81 446 ARG A CA 1
ATOM 3501 C C . ARG A 1 446 ? 11.657 5.713 -22.444 1.00 89.81 446 ARG A C 1
ATOM 3503 O O . ARG A 1 446 ? 10.666 5.774 -21.724 1.00 89.81 446 ARG A O 1
ATOM 3510 N N . ASP A 1 447 ? 11.727 4.962 -23.544 1.00 71.94 447 ASP A N 1
ATOM 3511 C CA . ASP A 1 447 ? 10.634 4.152 -24.085 1.00 71.94 447 ASP A CA 1
ATOM 3512 C C . ASP A 1 447 ? 10.276 2.904 -23.287 1.00 71.94 447 ASP A C 1
ATOM 3514 O O . ASP A 1 447 ? 11.146 2.329 -22.605 1.00 71.94 447 ASP A O 1
#

Nearest PDB structures (foldseek):
  3ahj-assembly1_A-2  TM=9.429E-01  e=2.985E-40  Bifidobacterium breve
  3ahi-assembly1_A-2  TM=9.451E-01  e=3.142E-40  Bifidobacterium breve
  3ahg-assembly1_A  TM=9.449E-01  e=1.979E-39  Bifidobacterium breve
  7c8h-assembly1_E  TM=9.413E-01  e=1.381E-38  Bifidobacterium longum
  6gua-assembly4_H  TM=9.371E-01  e=4.233E-36  Lactococcus lactis subsp. lactis Il1403

pLDDT: mean 96.1, std 3.23, range [71.94, 98.94]

Radius of gyration: 24.54 Å; Cα contacts (8 Å, |Δi|>4): 860; chains: 1; bounding box: 69×55×69 Å